Protein 8PM4 (pdb70)

Sequence (604 aa):
MTRVTVQTAGVHYKWQMPDQLTQQLRLAHDLREDLVTLEYEYEDAVKAVWSSYPAVAALEAQVAELDERASELASTVKEEKSRQRTKRPSHPAVAQLAETRAQLKAAKASRREAIASVRDEATERLRTISDERYAAQKQLYRDYCTDGLLYWATFNAVLDHHKTAVKRIAAHRKQGRAAQLRHHRWDGTGTISVQLQRQATDPARTPAIIADADTGKWRSSLIVPWVNPDVWDTMDRASRRKAGRVVIRMRCGSSRNPDGTKTSEWIDVPVQQHRMLPADADITAAQLTVRREGADLRATIGITAKIPDQGEVDEGPTIAVHLGWRSSDHGTVVATWRSTEPLDIPETLRGVITTQSAERTVGSIVVPHRIEQRVHHHATVASHRDLAVDSIRDTLVAWLTEHGPQPHPYDGDPITAASVQRWKAPRRFAWLALQWRDTPPPEGADIAETLEAWRRADKKLWLESEHGRGRALRHRTDLHRQVAAYFAGVAGRIVVDDSDIAQIAGTAKHSELLTDVDRQIARRRAIAAPGMLRAAIVAAATRDEVPTTTVSHTGLSRVHAACGHENPADDRYLMQPVLCDGCGRTYDTDLSATILMLQRASAA

B-factor: mean 66.78, std 27.92, range [9.09, 160.45]

Solvent-accessible surface area: 32929 Å² total; per-residue (Å²): 91,86,68,83,37,82,22,55,5,31,13,85,146,131,43,154,54,43,102,13,0,61,88,1,4,106,41,7,34,44,0,49,26,54,0,0,56,31,7,61,104,47,37,98,33,25,104,62,10,29,59,57,56,110,55,2,41,61,34,40,63,105,15,57,51,16,52,53,111,5,72,111,33,18,67,47,10,138,88,24,87,92,171,57,222,64,52,116,6,101,73,102,8,53,70,41,23,61,66,13,118,64,114,13,154,59,12,84,45,52,62,134,115,12,21,70,74,30,146,86,76,0,52,54,112,28,142,83,32,37,81,61,58,135,58,32,10,120,87,17,80,106,75,26,10,64,67,12,33,5,11,77,3,1,3,61,20,19,25,85,119,8,92,60,36,28,144,146,30,56,45,58,95,174,120,67,124,101,23,104,16,154,97,119,161,74,50,16,39,29,30,1,8,0,78,0,71,93,104,88,144,27,72,32,23,30,3,54,57,3,28,50,53,116,112,2,110,17,117,72,15,1,26,11,37,51,45,62,29,78,89,0,86,120,60,95,168,48,48,52,124,141,43,0,143,31,87,0,86,0,44,1,0,10,31,112,48,146,97,48,79,83,56,47,62,85,7,69,0,40,2,58,13,106,146,15,12,49,50,56,0,6,3,41,22,0,56,0,55,3,112,79,42,3,34,47,76,87,5,33,0,10,6,26,0,66,14,58,84,104,41,84,64,105,96,44,20,33,0,0,1,28,16,22,53,56,71,52,97,149,3,6,22,0,1,10,0,34,4,89,38,85,8,78,20,47,154,114,7,141,57,15,1,47,49,94,61,100,58,108,37,10,0,18,3,13,6,22,85,120,0,30,102,78,16,68,114,39,46,73,16,32,60,102,36,93,124,35,7,40,65,6,36,88,55,0,30,57,24,1,97,131,68,26,108,14,101,20,66,181,65,82,79,87,9,30,29,78,48,0,95,65,30,158,43,34,98,86,0,22,133,4,0,69,40,5,133,82,90,62,17,103,144,2,73,108,6,6,120,58,0,33,57,19,33,165,53,8,84,126,42,62,47,88,7,33,60,35,76,9,165,0,51,134,54,17,30,64,16,3,158,73,0,1,52,25,0,3,60,48,3,11,105,0,0,4,3,83,14,73,24,77,121,63,48,44,77,20,133,108,40,82,76,130,69,88,58,13,139,106,42,34,112,53,17,72,8,0,16,1,24,75,0,36,60,14,0,48,60,3,0,79,115,56,40,9,43,55,24,99,7,60,84,87,9,3,48,94,20,15,29,91,29,57,75,106,2,69,85,141,18,68,53,111,64,77,78,1,95,0,78,50,92,47,47,84,18,48,10,46,52,5,0,0,62,25,0,25,96,63,12,101,95,113

Foldseek 3Di:
DPDKDKFKWWFDQPDDDDPLQLVLFVLLQVLLVVLQVLVVVLVVQVVVLLCVDPVLVVLVVVLVVLVVVLVVLVVVQVVQCVVPVALGNPDVSVVVNVVSVVVSVVSVVVSVVVSVVCVVVCVVVNVVSVVVSVVVLVVSCCCCAVQNFHPVFSSVVSVVVVVVQVVVQVVCVVVPDDGGDDHDDDDSWGKGKFFDDADPPGDFQFLVLQCPCPDRPQNLAKHQHADAQVVQVPDDQVVLQVVQQAWMKGFSTWDADPVGDTDTDIDTTGTGGRGGDHRPKGFGMKMWTWDDFQNGIIIMMITMIHDDAPDADADFWEKEWEADQFADDFATFGTKMFIPQADDDDPVCPSQWDADDPSNRITTGGDGPVLVVLLVVLVVLVVVLQVLLVVLLVVVLVVCVVVPWDQDPPDPDGDGSVVSVVDDDCVVLLVVLVVCLVPATVVRPVNNVVSVVSNVVNSVSRNSSRVSNVVSQVVLLVSLLVVLLSCLVRHLEYFYAPDDVVVVLVCLSVVSDNVVVSVVSNVSCVSNVSVSSVVSNVVNNVNNNRHYYYFYPPQLQQAQQVQRDRHDPPQPSSDAQGQDPRPRDSHRSNVRSNVVRVVRRVVD

Secondary structure (DSSP, 8-state):
--EEEEEEEEEPTT----HHHHHHHHHHHHHHHHHHHHHHHHHHHHHHHHHHSHHHHHHHHHHHHHHHHHHHHHHHHHHHHHHTTTSS--SHHHHHHHHHHHHHHHHHHHHHHHHHHHTGGGHHHHHHHHHHHHHHHHHHHIIIIISS---HHHHHHHHHHHHHHHHHHHHHHHTT-----------S-EEEEEE----TT-----HHHHH-TTT-TTTTTEE-----HHHHHHS-HHHHHHHTEEEEEEEEEEEE-TTS-EEEEEEEEEEE------TT-EEEEEEEEEEEETTEEEEEEEEEEEE--------S-EEEEEEEEE--SSS-EEEEEEESS-----GGGTTTEEESSTT-SEEEEE--HHHHHHHHHHHHHHHHHHHHHHHHHHHHHHHHHHH-----SS-SS---HHHHHT--SHHHHHHHHHHHHHS--TT-HHHHHHHHHHHHHHHHHHHHHHHHHHHHHHHHHHHHHHHHHHHHHH-SEEEEE---HHHHHHGGGGSSS-HHHHHHHHHHHHHH-HHHHHHHHHHHHHHTT--EEEE--TTTTTB-TTT--B--S-S--SSSSEEPTTT--EE-HHHHHHHHHHHHHHH-

Radius of gyration: 29.3 Å; Cα contacts (8 Å, |Δi|>4): 896; chains: 1; bounding box: 82×74×65 Å

Organism: Gordonia otitidis (strain DSM 44809 / CCUG 52243 / JCM 12355 / NBRC 100426 / IFM 10032) (NCBI:txid1108044)

Nearest PDB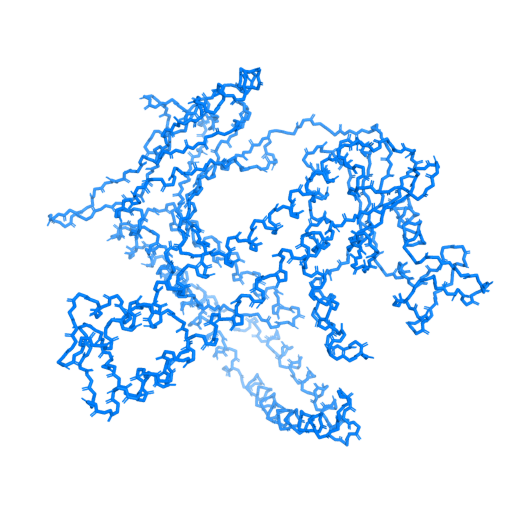 structures (foldseek):
  8pm4-assembly1_A  TM=1.002E+00  e=0.000E+00  Gordonia otitidis NBRC 100426
  8hhl-assembly1_A  TM=9.752E-01  e=6.807E-68  Mycolicibacterium mucogenicum
  8hio-assembly1_A  TM=9.585E-01  e=1.733E-62  Mycolicibacterium mucogenicum
  8hhm-assembly1_A  TM=9.580E-01  e=1.862E-58  Mycolicibacterium mucogenicum
  6pyu-assembly1_B  TM=3.941E-01  e=3.504E-01  Homo sapiens

Structure (mmCIF, N/CA/C/O backbone):
data_8PM4
#
_entry.id   8PM4
#
_cell.length_a   1.00
_cell.length_b   1.00
_cell.length_c   1.00
_cell.angle_alpha   90.00
_cell.angle_beta   90.00
_cell.angle_gamma   90.00
#
_symmetry.space_group_name_H-M   'P 1'
#
loop_
_entity.id
_entity.type
_entity.pdbx_description
1 polymer Transposase
2 polymer 'crRNA, chain B'
3 polymer 'DNA oligoduplex, target strand, chain C'
4 polymer 'DNA oligoduplex, non-target strand, chain D'
#
loop_
_atom_site.group_PDB
_atom_site.id
_atom_site.type_symbol
_atom_site.label_atom_id
_atom_site.label_alt_id
_atom_site.label_comp_id
_atom_site.label_asym_id
_atom_site.label_entity_id
_atom_site.label_seq_id
_atom_site.pdbx_PDB_ins_code
_atom_site.Cartn_x
_atom_site.Cartn_y
_atom_site.Cartn_z
_atom_site.occupancy
_atom_site.B_iso_or_equiv
_atom_site.auth_seq_id
_atom_site.auth_comp_id
_atom_site.auth_asym_id
_atom_site.auth_atom_id
_atom_site.pdbx_PDB_model_num
ATOM 1 N N . MET A 1 8 ? 132.52500 112.42300 98.40400 1.000 73.06000 1 MET A N 1
ATOM 2 C CA . MET A 1 8 ? 131.61900 111.54900 97.68000 1.000 71.16000 1 MET A CA 1
ATOM 3 C C . MET A 1 8 ? 131.58300 110.17700 98.32100 1.000 73.58000 1 MET A C 1
ATOM 4 O O . MET A 1 8 ? 130.65000 109.40900 98.11400 1.000 77.68000 1 MET A O 1
ATOM 9 N N . THR A 1 9 ? 132.61800 109.86000 99.09300 1.000 73.00000 2 THR A N 1
ATOM 10 C CA . THR A 1 9 ? 132.55500 108.66200 99.91500 1.000 74.60000 2 THR A CA 1
ATOM 11 C C . THR A 1 9 ? 131.78600 108.92200 101.20200 1.000 70.43000 2 THR A C 1
ATOM 12 O O . THR A 1 9 ? 130.98000 108.08900 101.62800 1.000 69.91000 2 THR A O 1
ATOM 14 N N . ARG A 1 10 ? 131.99900 110.08100 101.81300 1.000 62.64000 3 ARG A N 1
ATOM 15 C CA . ARG A 1 10 ? 131.52100 110.33900 103.16300 1.000 57.23000 3 ARG A CA 1
ATOM 16 C C . ARG A 1 10 ? 130.05900 110.74900 103.11500 1.000 55.26000 3 ARG A C 1
ATOM 17 O O . ARG A 1 10 ? 129.72300 111.81400 102.60000 1.000 58.43000 3 ARG A O 1
ATOM 25 N N . VAL A 1 11 ? 129.19300 109.92600 103.67300 1.000 48.75000 4 VAL A N 1
ATOM 26 C CA . VAL A 1 11 ? 127.76500 110.19800 103.71200 1.000 40.59000 4 VAL A CA 1
ATOM 27 C C . VAL A 1 11 ? 127.43800 110.89700 105.01800 1.000 39.53000 4 VAL A C 1
ATOM 28 O O . VAL A 1 11 ? 128.02400 110.59300 106.06100 1.000 47.32000 4 VAL A O 1
ATOM 32 N N . THR A 1 12 ? 126.52400 111.85800 104.95800 1.000 35.10000 5 THR A N 1
ATOM 33 C CA . THR A 1 12 ? 125.99200 112.51100 106.14000 1.000 32.66000 5 THR A CA 1
ATOM 34 C C . THR A 1 12 ? 124.48900 112.60400 105.99800 1.000 34.74000 5 THR A C 1
ATOM 35 O O . THR A 1 12 ? 123.92500 112.27700 104.95500 1.000 43.05000 5 THR A O 1
ATOM 39 N N . VAL A 1 13 ? 123.83900 113.05400 107.06400 1.000 33.54000 6 VAL A N 1
ATOM 40 C CA . VAL A 1 13 ? 122.39500 113.22800 107.10100 1.000 26.80000 6 VAL A CA 1
ATOM 41 C C . VAL A 1 13 ? 122.10300 114.53500 107.81200 1.000 29.80000 6 VAL A C 1
ATOM 42 O O . VAL A 1 13 ? 122.37700 114.66400 109.00800 1.000 36.54000 6 VAL A O 1
ATOM 46 N N . GLN A 1 14 ? 121.55600 115.50000 107.08700 1.000 27.82000 7 GLN A N 1
ATOM 47 C CA . GLN A 1 14 ? 121.16600 116.77300 107.66900 1.000 25.73000 7 GLN A CA 1
ATOM 48 C C . GLN A 1 14 ? 119.71400 116.69500 108.11400 1.000 27.61000 7 GLN A C 1
ATOM 49 O O . GLN A 1 14 ? 118.81800 116.54800 107.28700 1.000 33.52000 7 GLN A O 1
ATOM 55 N N . THR A 1 15 ? 119.48200 116.81500 109.41000 1.000 27.73000 8 THR A N 1
ATOM 56 C CA . THR A 1 15 ? 118.17100 116.60500 109.99700 1.000 26.53000 8 THR A CA 1
ATOM 57 C C . THR A 1 15 ? 117.50300 117.94100 110.28600 1.000 29.55000 8 THR A C 1
ATOM 58 O O . THR A 1 15 ? 118.12100 118.84600 110.85200 1.000 36.77000 8 THR A O 1
ATOM 62 N N . ALA A 1 16 ? 116.24000 118.06300 109.88800 1.000 27.62000 9 ALA A N 1
ATOM 63 C CA . ALA A 1 16 ? 115.41100 119.21100 110.20400 1.000 27.03000 9 ALA A CA 1
ATOM 64 C C . ALA A 1 16 ? 114.22700 118.73500 111.02600 1.000 30.04000 9 ALA A C 1
ATOM 65 O O . ALA A 1 16 ? 113.68900 117.65700 110.78200 1.000 37.17000 9 ALA A O 1
ATOM 67 N N . GLY A 1 17 ? 113.81700 119.53500 112.00900 1.000 30.63000 10 GLY A N 1
ATOM 68 C CA . GLY A 1 17 ? 112.82800 119.10700 112.97200 1.000 30.67000 10 GLY A CA 1
ATOM 69 C C . GLY A 1 17 ? 111.45000 119.65700 112.66600 1.000 32.01000 10 GLY A C 1
ATOM 70 O O . GLY A 1 17 ? 111.24600 120.86700 112.68500 1.000 41.03000 10 GLY A O 1
ATOM 71 N N . VAL A 1 18 ? 110.50700 118.75900 112.37600 1.000 33.46000 11 VAL A N 1
ATOM 72 C CA . VAL A 1 18 ? 109.18500 119.19100 111.94800 1.000 33.38000 11 VAL A CA 1
ATOM 73 C C . VAL A 1 18 ? 108.49200 119.93200 113.08200 1.000 35.09000 11 VAL A C 1
ATOM 74 O O . VAL A 1 18 ? 108.65400 119.60000 114.26000 1.000 43.81000 11 VAL A O 1
ATOM 78 N N . HIS A 1 19 ? 107.73600 120.96500 112.72400 1.000 33.54000 12 HIS A N 1
ATOM 79 C CA . HIS A 1 19 ? 107.00300 121.75300 113.70300 1.000 36.70000 12 HIS A CA 1
ATOM 80 C C . HIS A 1 19 ? 106.07500 120.85700 114.51000 1.000 43.88000 12 HIS A C 1
ATOM 81 O O . HIS A 1 19 ? 105.40900 119.97800 113.96300 1.000 47.14000 12 HIS A O 1
ATOM 88 N N . TYR A 1 20 ? 106.04300 121.06800 115.82600 1.000 45.75000 13 TYR A N 1
ATOM 89 C CA . TYR A 1 20 ? 105.22000 120.21300 116.67300 1.000 42.87000 13 TYR A CA 1
ATOM 90 C C . TYR A 1 20 ? 103.73700 120.49900 116.49500 1.000 42.77000 13 TYR A C 1
ATOM 91 O O . TYR A 1 20 ? 102.91900 119.58400 116.61700 1.000 48.84000 13 TYR A O 1
ATOM 100 N N . LYS A 1 21 ? 103.36800 121.74500 116.19800 1.000 42.32000 14 LYS A N 1
ATOM 101 C CA . LYS A 1 21 ? 101.97400 122.09500 115.95800 1.000 40.37000 14 LYS A CA 1
ATOM 102 C C . LYS A 1 21 ? 101.44500 121.53900 114.64900 1.000 44.25000 14 LYS A C 1
ATOM 103 O O . LYS A 1 21 ? 100.24000 121.61800 114.40500 1.000 48.03000 14 LYS A O 1
ATOM 109 N N . TRP A 1 22 ? 102.30500 121.00000 113.80300 1.000 45.02000 15 TRP A N 1
ATOM 110 C CA . TRP A 1 22 ? 101.86500 120.49400 112.51600 1.000 49.57000 15 TRP A CA 1
ATOM 111 C C . TRP A 1 22 ? 100.95200 119.30400 112.71800 1.000 49.59000 15 TRP A C 1
ATOM 112 O O . TRP A 1 22 ? 101.33700 118.31700 113.34700 1.000 49.91000 15 TRP A O 1
ATOM 123 N N . GLN A 1 23 ? 99.73700 119.40100 112.19800 1.000 48.49000 16 GLN A N 1
ATOM 124 C CA . GLN A 1 23 ? 98.81100 118.28100 112.23000 1.000 55.11000 16 GLN A CA 1
ATOM 125 C C . GLN A 1 23 ? 99.15300 117.34600 111.08600 1.000 51.74000 16 GLN A C 1
ATOM 126 O O . GLN A 1 23 ? 98.99000 117.70800 109.91800 1.000 53.71000 16 GLN A O 1
ATOM 132 N N . MET A 1 24 ? 99.63600 116.16200 111.41300 1.000 44.74000 17 MET A N 1
ATOM 133 C CA . MET A 1 24 ? 100.07100 115.24200 110.38400 1.000 44.18000 17 MET A CA 1
ATOM 134 C C . MET A 1 24 ? 98.90200 114.90700 109.47400 1.000 46.98000 17 MET A C 1
ATOM 135 O O . MET A 1 24 ? 97.88200 114.40000 109.95400 1.000 52.85000 17 MET A O 1
ATOM 140 N N . PRO A 1 25 ? 99.00100 115.16000 108.17700 1.000 46.43000 18 PRO A N 1
ATOM 141 C CA . PRO A 1 25 ? 97.85900 114.93500 107.29900 1.000 48.99000 18 PRO A CA 1
ATOM 142 C C . PRO A 1 25 ? 97.56200 113.45400 107.18200 1.000 52.81000 18 PRO A C 1
ATOM 143 O O . PRO A 1 25 ? 98.38300 112.59800 107.51100 1.000 52.11000 18 PRO A O 1
ATOM 147 N N . ASP A 1 26 ? 96.34900 113.15700 106.72500 1.000 50.69000 19 ASP A N 1
ATOM 148 C CA . ASP A 1 26 ? 95.96100 111.76500 106.58100 1.000 50.03000 19 ASP A CA 1
ATOM 149 C C . ASP A 1 26 ? 96.86500 111.04000 105.59900 1.000 52.90000 19 ASP A C 1
ATOM 150 O O . ASP A 1 26 ? 97.08800 109.83500 105.74200 1.000 54.21000 19 ASP A O 1
ATOM 155 N N . GLN A 1 27 ? 97.40000 111.75000 104.60700 1.000 50.21000 20 GLN A N 1
ATOM 156 C CA . GLN A 1 27 ? 98.26300 111.11000 103.62100 1.000 46.31000 20 GLN A CA 1
ATOM 157 C C . GLN A 1 27 ? 99.53100 110.56700 104.26200 1.000 45.41000 20 GLN A C 1
ATOM 158 O O . GLN A 1 27 ? 99.95300 109.44300 103.96600 1.000 47.85000 20 GLN A O 1
ATOM 164 N N . LEU A 1 28 ? 100.15300 111.34700 105.14500 1.000 45.72000 21 LEU A N 1
ATOM 165 C CA . LEU A 1 28 ? 101.38500 110.90100 105.78700 1.000 43.60000 21 LEU A CA 1
ATOM 166 C C . LEU A 1 28 ? 101.14500 109.68000 106.66300 1.000 46.72000 21 LEU A C 1
ATOM 167 O O . LEU A 1 28 ? 101.92200 108.71900 106.62800 1.000 47.99000 21 LEU A O 1
ATOM 172 N N . THR A 1 29 ? 100.07200 109.69700 107.45300 1.000 46.70000 22 THR A N 1
ATOM 173 C CA . THR A 1 29 ? 99.77800 108.56300 108.31800 1.000 44.19000 22 THR A CA 1
ATOM 174 C C . THR A 1 29 ? 99.40900 107.32800 107.51100 1.000 40.91000 22 THR A C 1
ATOM 175 O O . THR A 1 29 ? 99.78500 106.21200 107.87600 1.000 43.27000 22 THR A O 1
ATOM 179 N N . GLN A 1 30 ? 98.68400 107.50300 106.40600 1.000 41.80000 23 GLN A N 1
ATOM 180 C CA . GLN A 1 30 ? 98.35800 106.36100 105.55700 1.000 40.93000 23 GLN A CA 1
ATOM 181 C C . GLN A 1 30 ? 99.60400 105.77600 104.91500 1.000 40.79000 23 GLN A C 1
ATOM 182 O O . GLN A 1 30 ? 99.72000 104.55600 104.77100 1.000 45.50000 23 GLN A O 1
ATOM 188 N N . GLN A 1 31 ? 100.54600 106.62500 104.51400 1.000 35.66000 24 GLN A N 1
ATOM 189 C CA . GLN A 1 31 ? 101.79500 106.10900 103.97200 1.000 34.34000 24 GLN A CA 1
ATOM 190 C C . GLN A 1 31 ? 102.59600 105.36500 105.03100 1.000 34.12000 24 GLN A C 1
ATOM 191 O O . GLN A 1 31 ? 103.17500 104.31100 104.74800 1.000 40.29000 24 GLN A O 1
ATOM 197 N N . LEU A 1 32 ? 102.65200 105.89700 106.25100 1.000 35.25000 25 LEU A N 1
ATOM 198 C CA . LEU A 1 32 ? 103.37300 105.21100 107.31900 1.000 30.61000 25 LEU A CA 1
ATOM 199 C C . LEU A 1 32 ? 102.74800 103.85500 107.61100 1.000 35.26000 25 LEU A C 1
ATOM 200 O O . LEU A 1 32 ? 103.45400 102.85500 107.79000 1.000 43.72000 25 LEU A O 1
ATOM 205 N N . ARG A 1 33 ? 101.41900 103.80000 107.65700 1.000 36.86000 26 ARG A N 1
ATOM 206 C CA . ARG A 1 33 ? 100.73900 102.53100 107.86900 1.000 35.77000 26 ARG A CA 1
ATOM 207 C C . ARG A 1 33 ? 100.97500 101.56500 106.72200 1.000 34.20000 26 ARG A C 1
ATOM 208 O O . ARG A 1 33 ? 101.12200 100.36600 106.95400 1.000 36.27000 26 ARG A O 1
ATOM 216 N N . LEU A 1 34 ? 101.00100 102.05300 105.48500 1.000 34.71000 27 LEU A N 1
ATOM 217 C CA . LEU A 1 34 ? 101.28800 101.17100 104.36300 1.000 33.82000 27 LEU A CA 1
ATOM 218 C C . LEU A 1 34 ? 102.69300 100.59500 104.45800 1.000 34.52000 27 LEU A C 1
ATOM 219 O O . LEU A 1 34 ? 102.90700 99.41700 104.16300 1.000 37.16000 27 LEU A O 1
ATOM 224 N N . ALA A 1 35 ? 103.66800 101.41200 104.85600 1.000 34.67000 28 ALA A N 1
ATOM 225 C CA . ALA A 1 35 ? 105.02700 100.90600 105.02700 1.000 32.09000 28 ALA A CA 1
ATOM 226 C C . ALA A 1 35 ? 105.09400 99.86800 106.14000 1.000 38.17000 28 ALA A C 1
ATOM 227 O O . ALA A 1 35 ? 105.78800 98.85100 106.01500 1.000 44.06000 28 ALA A O 1
ATOM 229 N N . HIS A 1 36 ? 104.37500 100.10600 107.23700 1.000 34.94000 29 HIS A N 1
ATOM 230 C CA . HIS A 1 36 ? 104.32200 99.13700 108.32700 1.000 35.08000 29 HIS A CA 1
ATOM 231 C C . HIS A 1 36 ? 103.73000 97.81200 107.86500 1.000 37.75000 29 HIS A C 1
ATOM 232 O O . HIS A 1 36 ? 104.29300 96.73700 108.11500 1.000 44.54000 29 HIS A O 1
ATOM 239 N N . ASP A 1 37 ? 102.59100 97.87200 107.18300 1.000 33.73000 30 ASP A N 1
ATOM 240 C CA . ASP A 1 37 ? 101.95700 96.65500 106.70000 1.000 35.19000 30 ASP A CA 1
ATOM 241 C C . ASP A 1 37 ? 102.83600 95.94400 105.68600 1.000 37.26000 30 ASP A C 1
ATOM 242 O O . ASP A 1 37 ? 102.86500 94.71200 105.64100 1.000 44.77000 30 ASP A O 1
ATOM 247 N N . LEU A 1 38 ? 103.55100 96.69700 104.85400 1.000 33.46000 31 LEU A N 1
ATOM 248 C CA . LEU A 1 38 ? 104.46500 96.06800 103.91200 1.000 33.43000 31 LEU A CA 1
ATOM 249 C C . LEU A 1 38 ? 105.56900 95.32300 104.63400 1.000 36.47000 31 LEU A C 1
ATOM 250 O O . LEU A 1 38 ? 105.91900 94.20100 104.25600 1.000 41.71000 31 LEU A O 1
ATOM 255 N N . ARG A 1 39 ? 106.14000 95.93100 105.67300 1.000 38.24000 32 ARG A N 1
ATOM 256 C CA . ARG A 1 39 ? 107.20100 95.24900 106.40100 1.000 35.45000 32 ARG A CA 1
ATOM 257 C C . ARG A 1 39 ? 106.68500 93.96500 107.02300 1.000 36.75000 32 ARG A C 1
ATOM 258 O O . ARG A 1 39 ? 107.36200 92.93500 106.98500 1.000 40.31000 32 ARG A O 1
ATOM 266 N N . GLU A 1 40 ? 105.47600 94.00200 107.58600 1.000 37.58000 33 GLU A N 1
ATOM 267 C CA . GLU A 1 40 ? 104.91500 92.78900 108.17500 1.000 38.72000 33 GLU A CA 1
ATOM 268 C C . GLU A 1 40 ? 104.63500 91.72700 107.12000 1.000 40.25000 33 GLU A C 1
ATOM 269 O O . GLU A 1 40 ? 104.81000 90.53100 107.37600 1.000 46.94000 33 GLU A O 1
ATOM 275 N N . ASP A 1 41 ? 104.19300 92.13400 105.93300 1.000 38.20000 34 ASP A N 1
ATOM 276 C CA . ASP A 1 41 ? 103.97100 91.15800 104.87500 1.000 36.89000 34 ASP A CA 1
ATOM 277 C C . ASP A 1 41 ? 105.28300 90.53200 104.42900 1.000 41.85000 34 ASP A C 1
ATOM 278 O O . ASP A 1 41 ? 105.34200 89.33300 104.13700 1.000 50.07000 34 ASP A O 1
ATOM 283 N N . LEU A 1 42 ? 106.35400 91.32500 104.38700 1.000 38.34000 35 LEU A N 1
ATOM 284 C CA . LEU A 1 42 ? 107.67000 90.78100 104.05500 1.000 35.66000 35 LEU A CA 1
ATOM 285 C C . LEU A 1 42 ? 108.15800 89.82800 105.13300 1.000 35.93000 35 LEU A C 1
ATOM 286 O O . LEU A 1 42 ? 108.81000 88.82300 104.83700 1.000 40.45000 35 LEU A O 1
ATOM 291 N N . VAL A 1 43 ? 107.86700 90.13900 106.39200 1.000 36.56000 36 VAL A N 1
ATOM 292 C CA . VAL A 1 43 ? 108.24500 89.25300 107.48600 1.000 35.73000 36 VAL A CA 1
ATOM 293 C C . VAL A 1 43 ? 107.52700 87.92200 107.36800 1.000 39.53000 36 VAL A C 1
ATOM 294 O O . VAL A 1 43 ? 108.12400 86.85800 107.55800 1.000 49.36000 36 VAL A O 1
ATOM 298 N N . THR A 1 44 ? 106.23200 87.95600 107.06600 1.000 41.20000 37 THR A N 1
ATOM 299 C CA . THR A 1 44 ? 105.50100 86.71100 106.86600 1.000 43.23000 37 THR A CA 1
ATOM 300 C C . THR A 1 44 ? 106.04900 85.93700 105.67400 1.000 47.34000 37 THR A C 1
ATOM 301 O O . THR A 1 44 ? 106.11500 84.70400 105.70200 1.000 54.11000 37 THR A O 1
ATOM 305 N N . LEU A 1 45 ? 106.45400 86.64200 104.61900 1.000 46.98000 38 LEU A N 1
ATOM 306 C CA . LEU A 1 45 ? 107.10000 85.97300 103.49300 1.000 48.24000 38 LEU A CA 1
ATOM 307 C C . LEU A 1 45 ? 108.39400 85.29300 103.91400 1.000 53.86000 38 LEU A C 1
ATOM 308 O O . LEU A 1 45 ? 108.71000 84.19600 103.44400 1.000 59.13000 38 LEU A O 1
ATOM 313 N N . GLU A 1 46 ? 109.17400 85.93900 104.78200 1.000 54.34000 39 GLU A N 1
ATOM 314 C CA . GLU A 1 46 ? 110.40800 85.31600 105.25100 1.000 48.69000 39 GLU A CA 1
ATOM 315 C C . GLU A 1 46 ? 110.12300 84.09400 106.10500 1.000 53.83000 39 GLU A C 1
ATOM 316 O O . GLU A 1 46 ? 110.84700 83.09900 106.02900 1.000 60.26000 39 GLU A O 1
ATOM 322 N N . TYR A 1 47 ? 109.09400 84.15800 106.94700 1.000 52.32000 40 TYR A N 1
ATOM 323 C CA . TYR A 1 47 ? 108.71800 82.98300 107.72600 1.000 51.34000 40 TYR A CA 1
ATOM 324 C C . TYR A 1 47 ? 108.33800 81.83200 106.81100 1.000 56.63000 40 TYR A C 1
ATOM 325 O O . TYR A 1 47 ? 108.76900 80.69000 107.00900 1.000 62.60000 40 TYR A O 1
ATOM 334 N N . GLU A 1 48 ? 107.53500 82.12000 105.79100 1.000 57.78000 41 GLU A N 1
ATOM 335 C CA . GLU A 1 48 ? 107.09900 81.09500 104.85700 1.000 59.01000 41 GLU A CA 1
ATOM 336 C C . GLU A 1 48 ? 108.20300 80.64700 103.91500 1.000 59.57000 41 GLU A C 1
ATOM 337 O O . GLU A 1 48 ? 108.03700 79.63200 103.23500 1.000 63.71000 41 GLU A O 1
ATOM 343 N N . TYR A 1 49 ? 109.30300 81.38700 103.83600 1.000 59.83000 42 TYR A N 1
ATOM 344 C CA . TYR A 1 49 ? 110.49400 80.93900 103.12300 1.000 62.83000 42 TYR A CA 1
ATOM 345 C C . TYR A 1 49 ? 111.38200 80.06100 103.99300 1.000 67.92000 42 TYR A C 1
ATOM 346 O O . TYR A 1 49 ? 111.92900 79.06000 103.51800 1.000 70.80000 42 TYR A O 1
ATOM 355 N N . GLU A 1 50 ? 111.54100 80.42900 105.26200 1.000 67.39000 43 GLU A N 1
ATOM 356 C CA . GLU A 1 50 ? 112.29000 79.59200 106.18700 1.000 64.06000 43 GLU A CA 1
ATOM 357 C C . GLU A 1 50 ? 111.62200 78.24000 106.35200 1.000 69.83000 43 GLU A C 1
ATOM 358 O O . GLU A 1 50 ? 112.30000 77.21300 106.42300 1.000 79.38000 43 GLU A O 1
ATOM 364 N N . ASP A 1 51 ? 110.29200 78.21500 106.42100 1.000 70.44000 44 ASP A N 1
ATOM 365 C CA . ASP A 1 51 ? 109.61000 76.93000 106.52500 1.000 72.24000 44 ASP A CA 1
ATOM 366 C C . ASP A 1 51 ? 109.88400 76.06100 105.30500 1.000 71.69000 44 ASP A C 1
ATOM 367 O O . ASP A 1 51 ? 110.16200 74.86500 105.43700 1.000 79.65000 44 ASP A O 1
ATOM 372 N N . ALA A 1 52 ? 109.83700 76.64800 104.11100 1.000 67.92000 45 ALA A N 1
ATOM 373 C CA . ALA A 1 52 ? 110.09100 75.87700 102.89900 1.000 68.55000 45 ALA A CA 1
ATOM 374 C C . ALA A 1 52 ? 111.52600 75.37400 102.84700 1.000 74.30000 45 ALA A C 1
ATOM 375 O O . ALA A 1 52 ? 111.77900 74.24300 102.41700 1.000 75.81000 45 ALA A O 1
ATOM 377 N N . VAL A 1 53 ? 112.48500 76.20300 103.26200 1.000 77.18000 46 VAL A N 1
ATOM 378 C CA . VAL A 1 53 ? 113.88300 75.78200 103.20700 1.000 76.94000 46 VAL A CA 1
ATOM 379 C C . VAL A 1 53 ? 114.16300 74.70900 104.25600 1.000 78.72000 46 VAL A C 1
ATOM 380 O O . VAL A 1 53 ? 114.91200 73.75700 104.00600 1.000 85.07000 46 VAL A O 1
ATOM 384 N N . LYS A 1 54 ? 113.54500 74.82000 105.43300 1.000 77.25000 47 LYS A N 1
ATOM 385 C CA . LYS A 1 54 ? 113.66800 73.76000 106.42300 1.000 76.93000 47 LYS A CA 1
ATOM 386 C C . LYS A 1 54 ? 113.07000 72.46500 105.90300 1.000 80.01000 47 LYS A C 1
ATOM 387 O O . LYS A 1 54 ? 113.61300 71.38400 106.14300 1.000 82.98000 47 LYS A O 1
ATOM 393 N N . ALA A 1 55 ? 111.94900 72.55300 105.18600 1.000 82.00000 48 ALA A N 1
ATOM 394 C CA . ALA A 1 55 ? 111.34500 71.35200 104.61900 1.000 78.65000 48 ALA A CA 1
ATOM 395 C C . ALA A 1 55 ? 112.23800 70.72400 103.55600 1.000 83.68000 48 ALA A C 1
ATOM 396 O O . ALA A 1 55 ? 112.38900 69.49900 103.51100 1.000 93.62000 48 ALA A O 1
ATOM 398 N N . VAL A 1 56 ? 112.83100 71.54000 102.68400 1.000 80.76000 49 VAL A N 1
ATOM 399 C CA . VAL A 1 56 ? 113.68400 70.96300 101.64800 1.000 86.26000 49 VAL A CA 1
ATOM 400 C C . VAL A 1 56 ? 114.93700 70.35500 102.26300 1.000 89.51000 49 VAL A C 1
ATOM 401 O O . VAL A 1 56 ? 115.47600 69.37500 101.73700 1.000 92.12000 49 VAL A O 1
ATOM 405 N N . TRP A 1 57 ? 115.42500 70.90700 103.37800 1.000 89.38000 50 TRP A N 1
ATOM 406 C CA . TRP A 1 57 ? 116.51800 70.24100 104.08400 1.000 86.19000 50 TRP A CA 1
ATOM 407 C C . TRP A 1 57 ? 116.05700 68.92900 104.69800 1.000 86.65000 50 TRP A C 1
ATOM 408 O O . TRP A 1 57 ? 116.72300 67.90000 104.55300 1.000 93.47000 50 TRP A O 1
ATOM 419 N N . SER A 1 58 ? 114.90800 68.94000 105.36900 1.000 84.78000 51 SER A N 1
ATOM 420 C CA . SER A 1 58 ? 114.39400 67.74300 106.01400 1.000 88.55000 51 SER A CA 1
ATOM 421 C C . SER A 1 58 ? 113.98700 66.66700 105.02300 1.000 91.45000 51 SER A C 1
ATOM 422 O O . SER A 1 58 ? 113.75900 65.52700 105.43700 1.000 95.21000 51 SER A O 1
ATOM 425 N N . SER A 1 59 ? 113.88100 67.00000 103.73600 1.000 94.62000 52 SER A N 1
ATOM 426 C CA . SER A 1 59 ? 113.49700 66.00000 102.74600 1.000 99.71000 52 SER A CA 1
ATOM 427 C C . SER A 1 59 ? 114.52800 64.88300 102.65700 1.000 101.83000 52 SER A C 1
ATOM 428 O O . SER A 1 59 ? 114.17100 63.71400 102.48000 1.000 102.01000 52 SER A O 1
ATOM 431 N N . TYR A 1 60 ? 115.80300 65.22100 102.75800 1.000 101.42000 53 TYR A N 1
ATOM 432 C CA . TYR A 1 60 ? 116.84500 64.20800 102.65600 1.000 104.39000 53 TYR A CA 1
ATOM 433 C C . TYR A 1 60 ? 116.90000 63.37800 103.93400 1.000 106.78000 53 TYR A C 1
ATOM 434 O O . TYR A 1 60 ? 116.94700 63.94400 105.03100 1.000 106.28000 53 TYR A O 1
ATOM 443 N N . PRO A 1 61 ? 116.89700 62.04500 103.83500 1.000 109.95000 54 PRO A N 1
ATOM 444 C CA . PRO A 1 61 ? 116.69900 61.21800 105.04000 1.000 109.11000 54 PRO A CA 1
ATOM 445 C C . PRO A 1 61 ? 117.77600 61.38100 106.09800 1.000 109.95000 54 PRO A C 1
ATOM 446 O O . PRO A 1 61 ? 117.47500 61.29700 107.29700 1.000 109.64000 54 PRO A O 1
ATOM 450 N N . ALA A 1 62 ? 119.02900 61.60000 105.69400 1.000 106.72000 55 ALA A N 1
ATOM 451 C CA . ALA A 1 62 ? 120.09800 61.74200 106.67700 1.000 103.87000 55 ALA A CA 1
ATOM 452 C C . ALA A 1 62 ? 119.86100 62.94900 107.57200 1.000 104.74000 55 ALA A C 1
ATOM 453 O O . ALA A 1 62 ? 120.00800 62.86700 108.80000 1.000 106.40000 55 ALA A O 1
ATOM 455 N N . VAL A 1 63 ? 119.47500 64.07500 106.97400 1.000 102.95000 56 VAL A N 1
ATOM 456 C CA . VAL A 1 63 ? 119.17700 65.26500 107.75900 1.000 103.56000 56 VAL A CA 1
ATOM 457 C C . VAL A 1 63 ? 117.98300 65.01400 108.66500 1.000 107.25000 56 VAL A C 1
ATOM 458 O O . VAL A 1 63 ? 117.91600 65.53500 109.78100 1.000 107.56000 56 VAL A O 1
ATOM 462 N N . ALA A 1 64 ? 117.01700 64.22200 108.19700 1.000 107.53000 57 ALA A N 1
ATOM 463 C CA . ALA A 1 64 ? 115.87200 63.89500 109.03800 1.000 106.28000 57 ALA A CA 1
ATOM 464 C C . ALA A 1 64 ? 116.29900 63.10900 110.27100 1.000 110.15000 57 ALA A C 1
ATOM 465 O O . ALA A 1 64 ? 115.84300 63.39100 111.38600 1.000 110.87000 57 ALA A O 1
ATOM 467 N N . ALA A 1 65 ? 117.17900 62.12200 110.09100 1.000 110.09000 58 ALA A N 1
ATOM 468 C CA . ALA A 1 65 ? 117.66700 61.35100 111.23100 1.000 108.93000 58 ALA A CA 1
ATOM 469 C C . ALA A 1 65 ? 118.41700 62.24300 112.21100 1.000 110.11000 58 ALA A C 1
ATOM 470 O O . ALA A 1 65 ? 118.21500 62.16500 113.43200 1.000 110.47000 58 ALA A O 1
ATOM 472 N N . LEU A 1 66 ? 119.28800 63.10700 111.68600 1.000 109.09000 59 LEU A N 1
ATOM 473 C CA . LEU A 1 66 ? 120.02700 64.01000 112.55800 1.000 107.17000 59 LEU A CA 1
ATOM 474 C C . LEU A 1 66 ? 119.09400 64.95600 113.29900 1.000 108.87000 59 LEU A C 1
ATOM 475 O O . LEU A 1 66 ? 119.31100 65.23800 114.48000 1.000 107.03000 59 LEU A O 1
ATOM 480 N N . GLU A 1 67 ? 118.05300 65.45000 112.62700 1.000 109.95000 60 GLU A N 1
ATOM 481 C CA . GLU A 1 67 ? 117.10000 66.34000 113.27900 1.000 109.71000 60 GLU A CA 1
ATOM 482 C C . GLU A 1 67 ? 116.32000 65.60900 114.36300 1.000 112.80000 60 GLU A C 1
ATOM 483 O O . GLU A 1 67 ? 115.99000 66.19400 115.39800 1.000 113.19000 60 GLU A O 1
ATOM 485 N N . ALA A 1 68 ? 116.01200 64.33000 114.14200 1.000 113.83000 61 ALA A N 1
ATOM 486 C CA . ALA A 1 68 ? 115.37000 63.53900 115.18800 1.000 113.10000 61 ALA A CA 1
ATOM 487 C C . ALA A 1 68 ? 116.27100 63.40700 116.41000 1.000 113.62000 61 ALA A C 1
ATOM 488 O O . ALA A 1 68 ? 115.81200 63.54000 117.55400 1.000 113.62000 61 ALA A O 1
ATOM 490 N N . GLN A 1 69 ? 117.56000 63.14000 116.18600 1.000 112.19000 62 GLN A N 1
ATOM 491 C CA . GLN A 1 69 ? 118.49900 63.07600 117.30400 1.000 109.82000 62 GLN A CA 1
ATOM 492 C C . GLN A 1 69 ? 118.56800 64.41100 118.02900 1.000 109.95000 62 GLN A C 1
ATOM 493 O O . GLN A 1 69 ? 118.57400 64.46500 119.26600 1.000 110.47000 62 GLN A O 1
ATOM 499 N N . VAL A 1 70 ? 118.61600 65.50300 117.26500 1.000 109.38000 63 VAL A N 1
ATOM 500 C CA . VAL A 1 70 ? 118.64600 66.83400 117.85900 1.000 110.22000 63 VAL A CA 1
ATOM 501 C C . VAL A 1 70 ? 117.40100 67.06500 118.70000 1.000 113.69000 63 VAL A C 1
ATOM 502 O O . VAL A 1 70 ? 117.47300 67.63700 119.78800 1.000 114.13000 63 VAL A O 1
ATOM 506 N N . ALA A 1 71 ? 116.24200 66.62200 118.21100 1.000 114.51000 64 ALA A N 1
ATOM 507 C CA . ALA A 1 71 ? 114.99800 66.81400 118.95000 1.000 114.73000 64 ALA A CA 1
ATOM 508 C C . ALA A 1 71 ? 115.00000 66.03800 120.26000 1.000 116.15000 64 ALA A C 1
ATOM 509 O O . ALA A 1 71 ? 114.55800 66.55000 121.29700 1.000 116.85000 64 ALA A O 1
ATOM 511 N N . GLU A 1 72 ? 115.47700 64.79200 120.22900 1.000 114.92000 65 GLU A N 1
ATOM 512 C CA . GLU A 1 72 ? 115.53800 64.00500 121.45800 1.000 113.36000 65 GLU A CA 1
ATOM 513 C C . GLU A 1 72 ? 116.46200 64.66100 122.47600 1.000 116.06000 65 GLU A C 1
ATOM 514 O O . GLU A 1 72 ? 116.11800 64.79800 123.66300 1.000 115.32000 65 GLU A O 1
ATOM 516 N N . LEU A 1 73 ? 117.64100 65.09300 122.02100 1.000 116.08000 66 LEU A N 1
ATOM 517 C CA . LEU A 1 73 ? 118.56100 65.78600 122.91400 1.000 112.60000 66 LEU A CA 1
ATOM 518 C C . LEU A 1 73 ? 117.95200 67.08400 123.42500 1.000 113.40000 66 LEU A C 1
ATOM 519 O O . LEU A 1 73 ? 118.16900 67.46500 124.57800 1.000 113.74000 66 LEU A O 1
ATOM 524 N N . ASP A 1 74 ? 117.18500 67.77500 122.57900 1.000 114.22000 67 ASP A N 1
ATOM 525 C CA . ASP A 1 74 ? 116.51800 69.00300 122.99400 1.000 113.04000 67 ASP A CA 1
ATOM 526 C C . ASP A 1 74 ? 115.54200 68.73800 124.12500 1.000 117.58000 67 ASP A C 1
ATOM 527 O O . ASP A 1 74 ? 115.49500 69.49000 125.10400 1.000 119.02000 67 ASP A O 1
ATOM 532 N N . GLU A 1 75 ? 114.74700 67.67400 124.00300 1.000 119.49000 68 GLU A N 1
ATOM 533 C CA . GLU A 1 75 ? 113.78800 67.34500 125.05200 1.000 115.53000 68 GLU A CA 1
ATOM 534 C C . GLU A 1 75 ? 114.50300 67.02800 126.35800 1.000 117.21000 68 GLU A C 1
ATOM 535 O O . GLU A 1 75 ? 114.13800 67.54400 127.42600 1.000 117.33000 68 GLU A O 1
ATOM 537 N N . ARG A 1 76 ? 115.54200 66.19200 126.28700 1.000 117.16000 69 ARG A N 1
ATOM 538 C CA . ARG A 1 76 ? 116.26600 65.83900 127.50500 1.000 118.50000 69 ARG A CA 1
ATOM 539 C C . ARG A 1 76 ? 116.90900 67.06700 128.13800 1.000 119.51000 69 ARG A C 1
ATOM 540 O O . ARG A 1 76 ? 116.85700 67.25000 129.36200 1.000 117.07000 69 ARG A O 1
ATOM 548 N N . ALA A 1 77 ? 117.50600 67.92800 127.31300 1.000 121.90000 70 ALA A N 1
ATOM 549 C CA . ALA A 1 77 ? 118.14700 69.13400 127.81600 1.000 118.81000 70 ALA A CA 1
ATOM 550 C C . ALA A 1 77 ? 117.13500 70.07800 128.44100 1.000 118.95000 70 ALA A C 1
ATOM 551 O O . ALA A 1 77 ? 117.43200 70.73200 129.44200 1.000 117.11000 70 ALA A O 1
ATOM 553 N N . SER A 1 78 ? 115.94200 70.18100 127.85500 1.000 120.23000 71 SER A N 1
ATOM 554 C CA . SER A 1 78 ? 114.90800 71.02500 128.43900 1.000 119.53000 71 SER A CA 1
ATOM 555 C C . SER A 1 78 ? 114.49400 70.50400 129.80600 1.000 118.70000 71 SER A C 1
ATOM 556 O O . SER A 1 78 ? 114.32200 71.28400 130.75300 1.000 117.80000 71 SER A O 1
ATOM 559 N N . GLU A 1 79 ? 114.34800 69.18200 129.93400 1.000 119.47000 72 GLU A N 1
ATOM 560 C CA . GLU A 1 79 ? 114.03700 68.60500 131.24000 1.000 118.82000 72 GLU A CA 1
ATOM 561 C C . GLU A 1 79 ? 115.12700 68.92400 132.25700 1.000 117.82000 72 GLU A C 1
ATOM 562 O O . GLU A 1 79 ? 114.84000 69.34600 133.38700 1.000 116.20000 72 GLU A O 1
ATOM 568 N N . LEU A 1 80 ? 116.38900 68.74400 131.86600 1.000 117.95000 73 LEU A N 1
ATOM 569 C CA . LEU A 1 80 ? 117.49000 68.99300 132.79100 1.000 115.38000 73 LEU A CA 1
ATOM 570 C C . LEU A 1 80 ? 117.61000 70.46800 133.14700 1.000 114.81000 73 LEU A C 1
ATOM 571 O O . LEU A 1 80 ? 117.94500 70.80200 134.28700 1.000 112.12000 73 LEU A O 1
ATOM 576 N N . ALA A 1 81 ? 117.35300 71.36000 132.19000 1.000 115.24000 74 ALA A N 1
ATOM 577 C CA . ALA A 1 81 ? 117.40100 72.79000 132.46700 1.000 111.89000 74 ALA A CA 1
ATOM 578 C C . ALA A 1 81 ? 116.29100 73.19900 133.42100 1.000 111.79000 74 ALA A C 1
ATOM 579 O O . ALA A 1 81 ? 116.50100 74.03900 134.30300 1.000 113.60000 74 ALA A O 1
ATOM 581 N N . SER A 1 82 ? 115.10100 72.62000 133.26200 1.000 111.99000 75 SER A N 1
ATOM 582 C CA . SER A 1 82 ? 114.04900 72.85400 134.24300 1.000 111.41000 75 SER A CA 1
ATOM 583 C C . SER A 1 82 ? 114.48500 72.37500 135.61900 1.000 110.07000 75 SER A C 1
ATOM 584 O O . SER A 1 82 ? 114.24900 73.05200 136.63100 1.000 107.52000 75 SER A O 1
ATOM 587 N N . THR A 1 83 ? 115.14700 71.21700 135.67000 1.000 112.38000 76 THR A N 1
ATOM 588 C CA . THR A 1 83 ? 115.64500 70.70300 136.94100 1.000 112.40000 76 THR A CA 1
ATOM 589 C C . THR A 1 83 ? 116.63900 71.66700 137.58300 1.000 109.70000 76 THR A C 1
ATOM 590 O O . THR A 1 83 ? 116.56400 71.94600 138.78700 1.000 106.20000 76 THR A O 1
ATOM 594 N N . VAL A 1 84 ? 117.58100 72.18800 136.79200 1.000 110.49000 77 VAL A N 1
ATOM 595 C CA . VAL A 1 84 ? 118.61300 73.04700 137.36300 1.000 107.73000 77 VAL A CA 1
ATOM 596 C C . VAL A 1 84 ? 118.03500 74.39700 137.76600 1.000 107.39000 77 VAL A C 1
ATOM 597 O O . VAL A 1 84 ? 118.49600 75.00200 138.73500 1.000 107.97000 77 VAL A O 1
ATOM 601 N N . LYS A 1 85 ? 117.02700 74.89700 137.04700 1.000 108.39000 78 LYS A N 1
ATOM 602 C CA . LYS A 1 85 ? 116.36100 76.11800 137.49200 1.000 104.02000 78 LYS A CA 1
ATOM 603 C C . LYS A 1 85 ? 115.63400 75.89200 138.80800 1.000 104.11000 78 LYS A C 1
ATOM 604 O O . LYS A 1 85 ? 115.65800 76.75300 139.69900 1.000 104.98000 78 LYS A O 1
ATOM 610 N N . GLU A 1 86 ? 114.99300 74.73200 138.95700 1.000 103.37000 79 GLU A N 1
ATOM 611 C CA . GLU A 1 86 ? 114.37000 74.41200 140.23400 1.000 100.83000 79 GLU A CA 1
ATOM 612 C C . GLU A 1 86 ? 115.40700 74.36700 141.34500 1.000 104.01000 79 GLU A C 1
ATOM 613 O O . GLU A 1 86 ? 115.16000 74.84800 142.45500 1.000 103.36000 79 GLU A O 1
ATOM 619 N N . GLU A 1 87 ? 116.57500 73.78400 141.06200 1.000 107.32000 80 GLU A N 1
ATOM 620 C CA . GLU A 1 87 ? 117.62700 73.68500 142.07200 1.000 104.61000 80 GLU A CA 1
ATOM 621 C C . GLU A 1 87 ? 118.19900 75.05300 142.42300 1.000 101.14000 80 GLU A C 1
ATOM 622 O O . GLU A 1 87 ? 118.53500 75.30900 143.58500 1.000 99.19000 80 GLU A O 1
ATOM 628 N N . LYS A 1 88 ? 118.33800 75.93400 141.43000 1.000 100.55000 81 LYS A N 1
ATOM 629 C CA . LYS A 1 88 ? 118.74100 77.31000 141.70200 1.000 94.31000 81 LYS A CA 1
ATOM 630 C C . LYS A 1 88 ? 117.74700 77.98900 142.62600 1.000 95.59000 81 LYS A C 1
ATOM 631 O O . LYS A 1 88 ? 118.13300 78.71300 143.54600 1.000 98.22000 81 LYS A O 1
ATOM 637 N N . SER A 1 89 ? 116.45600 77.78100 142.38100 1.000 99.17000 82 SER A N 1
ATOM 638 C CA . SER A 1 89 ? 115.45700 78.34200 143.28000 1.000 98.23000 82 SER A CA 1
ATOM 639 C C . SER A 1 89 ? 115.58500 77.75200 144.67900 1.000 95.21000 82 SER A C 1
ATOM 640 O O . SER A 1 89 ? 115.50400 78.47700 145.67500 1.000 93.38000 82 SER A O 1
ATOM 643 N N . ARG A 1 90 ? 115.79600 76.43600 144.77100 1.000 97.79000 83 ARG A N 1
ATOM 644 C CA . ARG A 1 90 ? 115.90400 75.77800 146.07100 1.000 97.43000 83 ARG A CA 1
ATOM 645 C C . ARG A 1 90 ? 117.14400 76.24100 146.82300 1.000 98.01000 83 ARG A C 1
ATOM 646 O O . ARG A 1 90 ? 117.07000 76.62200 147.99600 1.000 93.09000 83 ARG A O 1
ATOM 654 N N . GLN A 1 91 ? 118.29600 76.20400 146.16300 1.000 102.25000 84 GLN A N 1
ATOM 655 C CA . GLN A 1 91 ? 119.56000 76.62600 146.74700 1.000 101.27000 84 GLN A CA 1
ATOM 656 C C . GLN A 1 91 ? 119.90500 78.00900 146.22200 1.000 100.50000 84 GLN A C 1
ATOM 657 O O . GLN A 1 91 ? 120.20700 78.17100 145.03700 1.000 100.76000 84 GLN A O 1
ATOM 663 N N . ARG A 1 92 ? 119.90000 78.99500 147.11300 1.000 95.70000 85 ARG A N 1
ATOM 664 C CA . ARG A 1 92 ? 119.95700 80.40200 146.72800 1.000 91.05000 85 ARG A CA 1
ATOM 665 C C . ARG A 1 92 ? 121.36800 80.73800 146.25000 1.000 93.77000 85 ARG A C 1
ATOM 666 O O . ARG A 1 92 ? 122.05600 81.60800 146.78500 1.000 101.81000 85 ARG A O 1
ATOM 674 N N . THR A 1 93 ? 121.79700 80.03700 145.20200 1.000 91.20000 86 THR A N 1
ATOM 675 C CA . THR A 1 93 ? 123.22600 79.98600 144.92600 1.000 99.45000 86 THR A CA 1
ATOM 676 C C . THR A 1 93 ? 123.61000 80.26400 143.48100 1.000 99.09000 86 THR A C 1
ATOM 677 O O . THR A 1 93 ? 124.79100 80.49400 143.20500 1.000 102.23000 86 THR A O 1
ATOM 681 N N . LYS A 1 94 ? 122.66400 80.16500 142.54800 1.000 93.57000 87 LYS A N 1
ATOM 682 C CA . LYS A 1 94 ? 122.93100 80.46700 141.14400 1.000 94.04000 87 LYS A CA 1
ATOM 683 C C . LYS A 1 94 ? 123.87600 79.43500 140.52900 1.000 99.28000 87 LYS A C 1
ATOM 684 O O . LYS A 1 94 ? 124.11800 79.44500 139.31800 1.000 95.18000 87 LYS A O 1
ATOM 690 N N . ARG A 1 95 ? 124.39400 78.52400 141.35500 1.000 106.31000 88 ARG A N 1
ATOM 691 C CA . ARG A 1 95 ? 125.23300 77.40700 140.91900 1.000 107.06000 88 ARG A CA 1
ATOM 692 C C . ARG A 1 95 ? 124.73900 76.17500 141.66600 1.000 107.38000 88 ARG A C 1
ATOM 693 O O . ARG A 1 95 ? 125.18100 75.89500 142.78800 1.000 108.37000 88 ARG A O 1
ATOM 701 N N . PRO A 1 96 ? 123.84400 75.39700 141.05600 1.000 105.77000 89 PRO A N 1
ATOM 702 C CA . PRO A 1 96 ? 122.97500 74.50400 141.84200 1.000 108.91000 89 PRO A CA 1
ATOM 703 C C . PRO A 1 96 ? 123.69200 73.46100 142.69000 1.000 113.93000 89 PRO A C 1
ATOM 704 O O . PRO A 1 96 ? 123.16200 73.08900 143.74200 1.000 113.68000 89 PRO A O 1
ATOM 708 N N . SER A 1 97 ? 124.85100 72.95700 142.26600 1.000 115.72000 90 SER A N 1
ATOM 709 C CA . SER A 1 97 ? 125.58400 71.88700 142.94500 1.000 116.99000 90 SER A CA 1
ATOM 710 C C . SER A 1 97 ? 124.84500 70.55300 142.92800 1.000 115.93000 90 SER A C 1
ATOM 711 O O . SER A 1 97 ? 125.13400 69.68300 143.75700 1.000 116.48000 90 SER A O 1
ATOM 714 N N . HIS A 1 98 ? 123.88900 70.37600 142.02600 1.000 117.36000 91 HIS A N 1
ATOM 715 C CA . HIS A 1 98 ? 123.15200 69.13300 141.86100 1.000 115.70000 91 HIS A CA 1
ATOM 716 C C . HIS A 1 98 ? 123.81100 68.26600 140.79000 1.000 116.61000 91 HIS A C 1
ATOM 717 O O . HIS A 1 98 ? 124.55500 68.76900 139.94700 1.000 118.44000 91 HIS A O 1
ATOM 724 N N . PRO A 1 99 ? 123.56900 66.95200 140.80600 1.000 116.53000 92 PRO A N 1
ATOM 725 C CA . PRO A 1 99 ? 124.00300 66.12600 139.66600 1.000 117.74000 92 PRO A CA 1
ATOM 726 C C . PRO A 1 99 ? 123.40200 66.57600 138.35200 1.000 116.00000 92 PRO A C 1
ATOM 727 O O . PRO A 1 99 ? 123.98500 66.33300 137.28300 1.000 117.57000 92 PRO A O 1
ATOM 731 N N . ALA A 1 100 ? 122.24300 67.23100 138.40600 1.000 114.78000 93 ALA A N 1
ATOM 732 C CA . ALA A 1 100 ? 121.62200 67.74800 137.19600 1.000 114.19000 93 ALA A CA 1
ATOM 733 C C . ALA A 1 100 ? 122.52200 68.74200 136.48100 1.000 117.03000 93 ALA A C 1
ATOM 734 O O . ALA A 1 100 ? 122.42800 68.88300 135.26300 1.000 115.46000 93 ALA A O 1
ATOM 736 N N . VAL A 1 101 ? 123.40100 69.43400 137.20700 1.000 117.36000 94 VAL A N 1
ATOM 737 C CA . VAL A 1 101 ? 124.29000 70.40200 136.56700 1.000 113.98000 94 VAL A CA 1
ATOM 738 C C . VAL A 1 101 ? 125.23000 69.70200 135.59500 1.000 114.68000 94 VAL A C 1
ATOM 739 O O . VAL A 1 101 ? 125.34100 70.08200 134.42200 1.000 114.19000 94 VAL A O 1
ATOM 743 N N . ALA A 1 102 ? 125.91300 68.65800 136.06700 1.000 113.64000 95 ALA A N 1
ATOM 744 C CA . ALA A 1 102 ? 126.81200 67.91100 135.19800 1.000 112.43000 95 ALA A CA 1
ATOM 745 C C . ALA A 1 102 ? 126.03800 67.18500 134.10800 1.000 114.66000 95 ALA A C 1
ATOM 746 O O . ALA A 1 102 ? 126.49900 67.09900 132.96100 1.000 113.63000 95 ALA A O 1
ATOM 748 N N . GLN A 1 103 ? 124.85800 66.65700 134.44800 1.000 115.99000 96 GLN A N 1
ATOM 749 C CA . GLN A 1 103 ? 124.03700 65.99800 133.43800 1.000 112.77000 96 GLN A CA 1
ATOM 750 C C . GLN A 1 103 ? 123.65700 66.96400 132.32300 1.000 110.96000 96 GLN A C 1
ATOM 751 O O . GLN A 1 103 ? 123.74100 66.62200 131.13800 1.000 110.45000 96 GLN A O 1
ATOM 753 N N . LEU A 1 104 ? 123.25300 68.18200 132.68500 1.000 110.43000 97 LEU A N 1
ATOM 754 C CA . LEU A 1 104 ? 122.89500 69.18700 131.69500 1.000 109.06000 97 LEU A CA 1
ATOM 755 C C . LEU A 1 104 ? 124.09700 69.60400 130.86800 1.000 109.34000 97 LEU A C 1
ATOM 756 O O . LEU A 1 104 ? 123.97500 69.80600 129.65900 1.000 108.99000 97 LEU A O 1
ATOM 761 N N . ALA A 1 105 ? 125.26100 69.75800 131.49800 1.000 111.24000 98 ALA A N 1
ATOM 762 C CA . ALA A 1 105 ? 126.45100 70.12800 130.73800 1.000 108.96000 98 ALA A CA 1
ATOM 763 C C . ALA A 1 105 ? 126.78100 69.06900 129.69100 1.000 109.08000 98 ALA A C 1
ATOM 764 O O . ALA A 1 105 ? 127.02300 69.38700 128.51800 1.000 105.63000 98 ALA A O 1
ATOM 766 N N . GLU A 1 106 ? 126.77600 67.79600 130.09500 1.000 111.76000 99 GLU A N 1
ATOM 767 C CA . GLU A 1 106 ? 127.06200 66.72600 129.14500 1.000 108.60000 99 GLU A CA 1
ATOM 768 C C . GLU A 1 106 ? 126.00500 66.66400 128.05000 1.000 106.27000 99 GLU A C 1
ATOM 769 O O . GLU A 1 106 ? 126.32900 66.47300 126.87000 1.000 104.59000 99 GLU A O 1
ATOM 771 N N . THR A 1 107 ? 124.73400 66.82500 128.42100 1.000 106.72000 100 THR A N 1
ATOM 772 C CA . THR A 1 107 ? 123.66400 66.76900 127.43400 1.000 106.86000 100 THR A CA 1
ATOM 773 C C . THR A 1 107 ? 123.76600 67.92000 126.44500 1.000 106.08000 100 THR A C 1
ATOM 774 O O . THR A 1 107 ? 123.53000 67.73400 125.24900 1.000 105.39000 100 THR A O 1
ATOM 778 N N . ARG A 1 108 ? 124.11800 69.11500 126.92200 1.000 104.74000 101 ARG A N 1
ATOM 779 C CA . ARG A 1 108 ? 124.27500 70.25500 126.03000 1.000 102.89000 101 ARG A CA 1
ATOM 780 C C . ARG A 1 108 ? 125.45400 70.06500 125.08900 1.000 102.33000 101 ARG A C 1
ATOM 781 O O . ARG A 1 108 ? 125.37500 70.42700 123.91200 1.000 100.31000 101 ARG A O 1
ATOM 789 N N . ALA A 1 109 ? 126.56100 69.51000 125.58700 1.000 103.31000 102 ALA A N 1
ATOM 790 C CA . ALA A 1 109 ? 127.69100 69.23900 124.70300 1.000 101.30000 102 ALA A CA 1
ATOM 791 C C . ALA A 1 109 ? 127.31700 68.22700 123.62800 1.000 100.32000 102 ALA A C 1
ATOM 792 O O . ALA A 1 109 ? 127.64400 68.40600 122.44700 1.000 100.78000 102 ALA A O 1
ATOM 794 N N . GLN A 1 110 ? 126.61500 67.16300 124.01800 1.000 103.87000 103 GLN A N 1
ATOM 795 C CA . GLN A 1 110 ? 126.19200 66.16300 123.04500 1.000 104.18000 103 GLN A CA 1
ATOM 796 C C . GLN A 1 110 ? 125.20300 66.74600 122.04400 1.000 101.65000 103 GLN A C 1
ATOM 797 O O . GLN A 1 110 ? 125.25900 66.43200 120.85100 1.000 101.02000 103 GLN A O 1
ATOM 803 N N . LEU A 1 111 ? 124.29100 67.59900 122.51600 1.000 100.60000 104 LEU A N 1
ATOM 804 C CA . LEU A 1 111 ? 123.33600 68.26100 121.63400 1.000 97.47000 104 LEU A CA 1
ATOM 805 C C . LEU A 1 111 ? 124.03700 69.18400 120.65000 1.000 97.27000 104 LEU A C 1
ATOM 806 O O . LEU A 1 111 ? 123.66900 69.24400 119.47300 1.000 98.23000 104 LEU A O 1
ATOM 811 N N . LYS A 1 112 ? 125.04300 69.92000 121.11900 1.000 98.17000 105 LYS A N 1
ATOM 812 C CA . LYS A 1 112 ? 125.81700 70.78500 120.23900 1.000 96.84000 105 LYS A CA 1
ATOM 813 C C . LYS A 1 112 ? 126.53100 69.97600 119.16700 1.000 97.53000 105 LYS A C 1
ATOM 814 O O . LYS A 1 112 ? 126.55500 70.36700 117.99400 1.000 98.88000 105 LYS A O 1
ATOM 820 N N . ALA A 1 113 ? 127.11100 68.83700 119.55100 1.000 99.13000 106 ALA A N 1
ATOM 821 C CA . ALA A 1 113 ? 127.74100 67.96400 118.56600 1.000 95.31000 106 ALA A CA 1
ATOM 822 C C . ALA A 1 113 ? 126.72000 67.42500 117.57300 1.000 96.89000 106 ALA A C 1
ATOM 823 O O . ALA A 1 113 ? 127.01200 67.29400 116.37900 1.000 98.34000 106 ALA A O 1
ATOM 825 N N . ALA A 1 114 ? 125.51800 67.09700 118.04900 1.000 97.22000 107 ALA A N 1
ATOM 826 C CA . ALA A 1 114 ? 124.47100 66.62400 117.14900 1.000 95.32000 107 ALA A CA 1
ATOM 827 C C . ALA A 1 114 ? 124.07900 67.70000 116.14600 1.000 95.42000 107 ALA A C 1
ATOM 828 O O . ALA A 1 114 ? 123.90600 67.41900 114.95300 1.000 96.06000 107 ALA A O 1
ATOM 830 N N . LYS A 1 115 ? 123.92900 68.93800 116.61600 1.000 93.96000 108 LYS A N 1
ATOM 831 C CA . LYS A 1 115 ? 123.58300 70.03500 115.72200 1.000 90.63000 108 LYS A CA 1
ATOM 832 C C . LYS A 1 115 ? 124.67900 70.26900 114.69500 1.000 92.33000 108 LYS A C 1
ATOM 833 O O . LYS A 1 115 ? 124.39400 70.50400 113.51700 1.000 95.36000 108 LYS A O 1
ATOM 839 N N . ALA A 1 116 ? 125.94200 70.19800 115.12000 1.000 91.51000 109 ALA A N 1
ATOM 840 C CA . ALA A 1 116 ? 127.04400 70.33300 114.17200 1.000 89.66000 109 ALA A CA 1
ATOM 841 C C . ALA A 1 116 ? 127.04000 69.20200 113.15200 1.000 93.46000 109 ALA A C 1
ATOM 842 O O . ALA A 1 116 ? 127.35100 69.41600 111.97600 1.000 96.19000 109 ALA A O 1
ATOM 844 N N . SER A 1 117 ? 126.70600 67.98600 113.58600 1.000 95.24000 110 SER A N 1
ATOM 845 C CA . SER A 1 117 ? 126.62600 66.86600 112.65400 1.000 97.97000 110 SER A CA 1
ATOM 846 C C . SER A 1 117 ? 125.53400 67.09300 111.61700 1.000 99.63000 110 SER A C 1
ATOM 847 O O . SER A 1 117 ? 125.73600 66.85600 110.41700 1.000 99.26000 110 SER A O 1
ATOM 850 N N . ARG A 1 118 ? 124.36800 67.56000 112.06800 1.000 98.95000 111 ARG A N 1
ATOM 851 C CA . ARG A 1 118 ? 123.28300 67.88100 111.14700 1.000 98.20000 111 ARG A CA 1
ATOM 852 C C . ARG A 1 118 ? 123.70000 68.97100 110.17200 1.000 99.16000 111 ARG A C 1
ATOM 853 O O . ARG A 1 118 ? 123.39900 68.89600 108.97600 1.000 100.52000 111 ARG A O 1
ATOM 861 N N . ARG A 1 119 ? 124.39700 69.99200 110.67200 1.000 97.45000 112 ARG A N 1
ATOM 862 C CA . ARG A 1 119 ? 124.84000 71.08800 109.82000 1.000 94.83000 112 ARG A CA 1
ATOM 863 C C . ARG A 1 119 ? 125.82600 70.60900 108.76600 1.000 99.04000 112 ARG A C 1
ATOM 864 O O . ARG A 1 119 ? 125.76600 71.03900 107.60900 1.000 100.12000 112 ARG A O 1
ATOM 872 N N . GLU A 1 120 ? 126.75100 69.72800 109.15000 1.000 102.74000 113 GLU A N 1
ATOM 873 C CA . GLU A 1 120 ? 127.68900 69.17300 108.18000 1.000 104.64000 113 GLU A CA 1
ATOM 874 C C . GLU A 1 120 ? 126.96500 68.34100 107.13100 1.000 102.62000 113 GLU A C 1
ATOM 875 O O . GLU A 1 120 ? 127.30800 68.39100 105.94500 1.000 102.66000 113 GLU A O 1
ATOM 881 N N . ALA A 1 121 ? 125.96600 67.55900 107.54900 1.000 99.95000 114 ALA A N 1
ATOM 882 C CA . ALA A 1 121 ? 125.18200 66.80300 106.57600 1.000 100.85000 114 ALA A CA 1
ATOM 883 C C . ALA A 1 121 ? 124.47500 67.73300 105.59900 1.000 99.23000 114 ALA A C 1
ATOM 884 O O . ALA A 1 121 ? 124.45000 67.47900 104.38600 1.000 99.73000 114 ALA A O 1
ATOM 886 N N . ILE A 1 122 ? 123.90100 68.82200 106.11200 1.000 98.21000 115 ILE A N 1
ATOM 887 C CA . ILE A 1 122 ? 123.24100 69.80000 105.25300 1.000 94.55000 115 ILE A CA 1
ATOM 888 C C . ILE A 1 122 ? 124.23200 70.38300 104.25800 1.000 96.72000 115 ILE A C 1
ATOM 889 O O . ILE A 1 122 ? 123.94800 70.47700 103.05900 1.000 98.53000 115 ILE A O 1
ATOM 894 N N . ALA A 1 123 ? 125.41700 70.76500 104.73600 1.000 99.37000 116 ALA A N 1
ATOM 895 C CA . ALA A 1 123 ? 126.42500 71.33100 103.84500 1.000 97.39000 116 ALA A CA 1
ATOM 896 C C . ALA A 1 123 ? 126.83400 70.33000 102.77600 1.000 97.16000 116 ALA A C 1
ATOM 897 O O . ALA A 1 123 ? 127.08000 70.70300 101.62500 1.000 97.57000 116 ALA A O 1
ATOM 899 N N . SER A 1 124 ? 126.92200 69.05200 103.14300 1.000 99.32000 117 SER A N 1
ATOM 900 C CA . SER A 1 124 ? 127.25600 68.02700 102.16300 1.000 101.19000 117 SER A CA 1
ATOM 901 C C . SER A 1 124 ? 126.17400 67.90500 101.10100 1.000 101.79000 117 SER A C 1
ATOM 902 O O . SER A 1 124 ? 126.47600 67.74500 99.91300 1.000 102.55000 117 SER A O 1
ATOM 905 N N . VAL A 1 125 ? 124.90700 67.97800 101.50600 1.000 102.20000 118 VAL A N 1
ATOM 906 C CA . VAL A 1 125 ? 123.81000 67.70500 100.58100 1.000 101.22000 118 VAL A CA 1
ATOM 907 C C . VAL A 1 125 ? 123.32600 68.97100 99.88700 1.000 99.66000 118 VAL A C 1
ATOM 908 O O . VAL A 1 125 ? 122.38100 68.92200 99.09300 1.000 100.00000 118 VAL A O 1
ATOM 912 N N . ARG A 1 126 ? 123.96200 70.11000 100.17300 1.000 98.31000 119 ARG A N 1
ATOM 913 C CA . ARG A 1 126 ? 123.48200 71.37800 99.62600 1.000 95.32000 119 ARG A CA 1
ATOM 914 C C . ARG A 1 126 ? 123.50200 71.38000 98.10300 1.000 97.52000 119 ARG A C 1
ATOM 915 O O . ARG A 1 126 ? 122.53300 71.79800 97.46100 1.000 99.64000 119 ARG A O 1
ATOM 923 N N . ASP A 1 127 ? 124.60100 70.91700 97.50600 1.000 96.64000 120 ASP A N 1
ATOM 924 C CA . ASP A 1 127 ? 124.72100 70.97300 96.05300 1.000 96.96000 120 ASP A CA 1
ATOM 925 C C . ASP A 1 127 ? 123.67500 70.10600 95.36500 1.000 99.56000 120 ASP A C 1
ATOM 926 O O . ASP A 1 127 ? 123.24800 70.42100 94.24900 1.000 99.79000 120 ASP A O 1
ATOM 928 N N . GLU A 1 128 ? 123.25700 69.01300 96.00200 1.000 98.29000 121 GLU A N 1
ATOM 929 C CA . GLU A 1 128 ? 122.23500 68.16000 95.40400 1.000 97.72000 121 GLU A CA 1
ATOM 930 C C . GLU A 1 128 ? 120.88200 68.85600 95.37800 1.000 101.14000 121 GLU A C 1
ATOM 931 O O . GLU A 1 128 ? 120.05000 68.57700 94.50800 1.000 102.12000 121 GLU A O 1
ATOM 933 N N . ALA A 1 129 ? 120.64200 69.75800 96.33000 1.000 102.87000 122 ALA A N 1
ATOM 934 C CA . ALA A 1 129 ? 119.38800 70.48900 96.42900 1.000 99.92000 122 ALA A CA 1
ATOM 935 C C . ALA A 1 129 ? 119.51400 71.93100 95.95500 1.000 98.42000 122 ALA A C 1
ATOM 936 O O . ALA A 1 129 ? 118.72600 72.78200 96.37600 1.000 100.64000 122 ALA A O 1
ATOM 938 N N . THR A 1 130 ? 120.49000 72.22400 95.09300 1.000 97.97000 123 THR A N 1
ATOM 939 C CA . THR A 1 130 ? 120.68600 73.59800 94.63900 1.000 97.50000 123 THR A CA 1
ATOM 940 C C . THR A 1 130 ? 119.48800 74.10200 93.84500 1.000 98.68000 123 THR A C 1
ATOM 941 O O . THR A 1 130 ? 119.05500 75.24500 94.02600 1.000 96.50000 123 THR A O 1
ATOM 943 N N . GLU A 1 131 ? 118.93800 73.26400 92.96400 1.000 98.97000 124 GLU A N 1
ATOM 944 C CA . GLU A 1 131 ? 117.81700 73.69200 92.13400 1.000 94.91000 124 GLU A CA 1
ATOM 945 C C . GLU A 1 131 ? 116.58500 74.00100 92.97500 1.000 96.08000 124 GLU A C 1
ATOM 946 O O . GLU A 1 131 ? 115.89700 74.99900 92.73400 1.000 98.33000 124 GLU A O 1
ATOM 948 N N . ARG A 1 132 ? 116.28600 73.15900 93.96400 1.000 94.60000 125 ARG A N 1
ATOM 949 C CA . ARG A 1 132 ? 115.11100 73.39000 94.79900 1.000 92.54000 125 ARG A CA 1
ATOM 950 C C . ARG A 1 132 ? 115.26600 74.64900 95.64400 1.000 90.72000 125 ARG A C 1
ATOM 951 O O . ARG A 1 132 ? 114.31500 75.42800 95.79200 1.000 90.16000 125 ARG A O 1
ATOM 959 N N . LEU A 1 133 ? 116.45500 74.87000 96.20400 1.000 89.81000 126 LEU A N 1
ATOM 960 C CA . LEU A 1 133 ? 116.69600 76.10100 96.94700 1.000 90.42000 126 LEU A CA 1
ATOM 961 C C . LEU A 1 133 ? 116.56600 77.31600 96.04300 1.000 91.15000 126 LEU A C 1
ATOM 962 O O . LEU A 1 133 ? 116.00600 78.34500 96.44400 1.000 90.49000 126 LEU A O 1
ATOM 967 N N . ARG A 1 134 ? 117.08400 77.21800 94.81800 1.000 93.62000 127 ARG A N 1
ATOM 968 C CA . ARG A 1 134 ? 116.96600 78.32400 93.87800 1.000 95.19000 127 ARG A CA 1
ATOM 969 C C . ARG A 1 134 ? 115.50900 78.60800 93.55000 1.000 91.29000 127 ARG A C 1
ATOM 970 O O . ARG A 1 134 ? 115.10200 79.76900 93.46200 1.000 89.32000 127 ARG A O 1
ATOM 978 N N . THR A 1 135 ? 114.70600 77.56000 93.37200 1.000 88.81000 128 THR A N 1
ATOM 979 C CA . THR A 1 135 ? 113.29000 77.76000 93.08100 1.000 87.30000 128 THR A CA 1
ATOM 980 C C . THR A 1 135 ? 112.56400 78.39900 94.26000 1.000 84.26000 128 THR A C 1
ATOM 981 O O . THR A 1 135 ? 111.70000 79.25900 94.06900 1.000 86.61000 128 THR A O 1
ATOM 985 N N . ILE A 1 136 ? 112.89900 78.00100 95.48700 1.000 82.49000 129 ILE A N 1
ATOM 986 C CA . ILE A 1 136 ? 112.27000 78.62800 96.64900 1.000 77.68000 129 ILE A CA 1
ATOM 987 C C . ILE A 1 136 ? 112.65500 80.10300 96.73800 1.000 76.79000 129 ILE A C 1
ATOM 988 O O . ILE A 1 136 ? 111.81800 80.96800 97.03800 1.000 76.94000 129 ILE A O 1
ATOM 993 N N . SER A 1 137 ? 113.92400 80.41700 96.46900 1.000 76.82000 130 SER A N 1
ATOM 994 C CA . SER A 1 137 ? 114.34700 81.81500 96.45600 1.000 75.97000 130 SER A CA 1
ATOM 995 C C . SER A 1 137 ? 113.62900 82.59800 95.36400 1.000 76.81000 130 SER A C 1
ATOM 996 O O . SER A 1 137 ? 113.23700 83.75200 95.57000 1.000 76.46000 130 SER A O 1
ATOM 999 N N . ASP A 1 138 ? 113.45700 81.98800 94.19000 1.000 77.25000 131 ASP A N 1
ATOM 1000 C CA . ASP A 1 138 ? 112.72700 82.63500 93.10500 1.000 77.09000 131 ASP A CA 1
ATOM 1001 C C . ASP A 1 138 ? 111.27800 82.88700 93.48900 1.000 71.40000 131 ASP A C 1
ATOM 1002 O O . ASP A 1 138 ? 110.71000 83.92600 93.13900 1.000 71.61000 131 ASP A O 1
ATOM 1007 N N . GLU A 1 139 ? 110.65800 81.93700 94.18600 1.000 71.07000 132 GLU A N 1
ATOM 1008 C CA . GLU A 1 139 ? 109.30000 82.14400 94.66900 1.000 64.24000 132 GLU A CA 1
ATOM 1009 C C . GLU A 1 139 ? 109.23900 83.32200 95.62400 1.000 61.25000 132 GLU A C 1
ATOM 1010 O O . GLU A 1 139 ? 108.31700 84.13900 95.54900 1.000 63.51000 132 GLU A O 1
ATOM 1012 N N . ARG A 1 140 ? 110.21800 83.43700 96.52200 1.000 58.76000 133 ARG A N 1
ATOM 1013 C CA . ARG A 1 140 ? 110.23400 84.59300 97.41500 1.000 57.40000 133 ARG A CA 1
ATOM 1014 C C . ARG A 1 140 ? 110.39100 85.89400 96.64200 1.000 59.51000 133 ARG A C 1
ATOM 1015 O O . ARG A 1 140 ? 109.72200 86.88800 96.94100 1.000 60.26000 133 ARG A O 1
ATOM 1023 N N . TYR A 1 141 ? 111.28200 85.91400 95.65300 1.000 62.01000 134 TYR A N 1
ATOM 1024 C CA . TYR A 1 141 ? 111.50000 87.14500 94.90100 1.000 57.55000 134 TYR A CA 1
ATOM 1025 C C . TYR A 1 141 ? 110.26100 87.54300 94.11500 1.000 59.65000 134 TYR A C 1
ATOM 1026 O O . TYR A 1 141 ? 109.89900 88.72300 94.07200 1.000 62.49000 134 TYR A O 1
ATOM 1035 N N . ALA A 1 142 ? 109.59700 86.57500 93.48300 1.000 59.96000 135 ALA A N 1
ATOM 1036 C CA . ALA A 1 142 ? 108.38300 86.88000 92.73700 1.000 55.48000 135 ALA A CA 1
ATOM 1037 C C . ALA A 1 142 ? 107.26200 87.30300 93.67100 1.000 53.13000 135 ALA A C 1
ATOM 1038 O O . ALA A 1 142 ? 106.42700 88.13700 93.31100 1.000 55.82000 135 ALA A O 1
ATOM 1040 N N . ALA A 1 143 ? 107.22900 86.74700 94.88000 1.000 51.52000 136 ALA A N 1
ATOM 1041 C CA . ALA A 1 143 ? 106.26900 87.21400 95.86800 1.000 51.04000 136 ALA A CA 1
ATOM 1042 C C . ALA A 1 143 ? 106.56400 88.64600 96.28100 1.000 51.08000 136 ALA A C 1
ATOM 1043 O O . ALA A 1 143 ? 105.64600 89.41700 96.56300 1.000 54.88000 136 ALA A O 1
ATOM 1045 N N . GLN A 1 144 ? 107.83900 89.02400 96.31600 1.000 45.71000 137 GLN A N 1
ATOM 1046 C CA . GLN A 1 144 ? 108.17600 90.41200 96.61600 1.000 44.25000 137 GLN A CA 1
ATOM 1047 C C . GLN A 1 144 ? 107.79900 91.34000 95.46800 1.000 52.43000 137 GLN A C 1
ATOM 1048 O O . GLN A 1 144 ? 107.36400 92.47300 95.69700 1.000 54.61000 137 GLN A O 1
ATOM 1054 N N . LYS A 1 145 ? 107.95100 90.88200 94.22600 1.000 50.98000 138 LYS A N 1
ATOM 1055 C CA . LYS A 1 145 ? 107.49100 91.68500 93.09300 1.000 47.59000 138 LYS A CA 1
ATOM 1056 C C . LYS A 1 145 ? 105.97600 91.85400 93.11700 1.000 48.77000 138 LYS A C 1
ATOM 1057 O O . LYS A 1 145 ? 105.45600 92.94500 92.84500 1.000 50.51000 138 LYS A O 1
ATOM 1063 N N . GLN A 1 146 ? 105.25000 90.78800 93.43800 1.000 50.63000 139 GLN A N 1
ATOM 1064 C CA . GLN A 1 146 ? 103.80700 90.90700 93.58600 1.000 48.81000 139 GLN A CA 1
ATOM 1065 C C . GLN A 1 146 ? 103.44000 91.80700 94.75300 1.000 48.02000 139 GLN A C 1
ATOM 1066 O O . GLN A 1 146 ? 102.42500 92.49700 94.69700 1.000 49.86000 139 GLN A O 1
ATOM 1072 N N . LEU A 1 147 ? 104.23700 91.81000 95.82000 1.000 45.59000 140 LEU A N 1
ATOM 1073 C CA . LEU A 1 147 ? 104.02000 92.76900 96.89400 1.000 42.65000 140 LEU A CA 1
ATOM 1074 C C . LEU A 1 147 ? 104.20400 94.18800 96.39200 1.000 44.59000 140 LEU A C 1
ATOM 1075 O O . LEU A 1 147 ? 103.48000 95.10300 96.79900 1.000 48.62000 140 LEU A O 1
ATOM 1080 N N . TYR A 1 148 ? 105.18400 94.39300 95.51800 1.000 43.67000 141 TYR A N 1
ATOM 1081 C CA . TYR A 1 148 ? 105.36400 95.70900 94.91900 1.000 43.06000 141 TYR A CA 1
ATOM 1082 C C . TYR A 1 148 ? 104.12700 96.11800 94.13900 1.000 47.53000 141 TYR A C 1
ATOM 1083 O O . TYR A 1 148 ? 103.62700 97.23600 94.29000 1.000 47.16000 141 TYR A O 1
ATOM 1092 N N . ARG A 1 149 ? 103.60200 95.20900 93.31600 1.000 52.36000 142 ARG A N 1
ATOM 1093 C CA . ARG A 1 149 ? 102.40000 95.51900 92.54400 1.000 49.53000 142 ARG A CA 1
ATOM 1094 C C . ARG A 1 149 ? 101.19700 95.76300 93.44700 1.000 47.85000 142 ARG A C 1
ATOM 1095 O O . ARG A 1 149 ? 100.36500 96.62600 93.16100 1.000 50.65000 142 ARG A O 1
ATOM 1103 N N . ASP A 1 150 ? 101.07300 94.99600 94.52500 1.000 46.14000 143 ASP A N 1
ATOM 1104 C CA . ASP A 1 150 ? 99.97100 95.19600 95.45800 1.000 45.21000 143 ASP A CA 1
ATOM 1105 C C . ASP A 1 150 ? 100.04700 96.55700 96.12500 1.000 45.60000 143 ASP A C 1
ATOM 1106 O O . ASP A 1 150 ? 99.02300 97.22300 96.30300 1.000 49.71000 143 ASP A O 1
ATOM 1111 N N . TYR A 1 151 ? 101.24200 96.97800 96.52100 1.000 40.09000 144 TYR A N 1
ATOM 1112 C CA . TYR A 1 151 ? 101.39700 98.20200 97.28600 1.000 36.39000 144 TYR A CA 1
ATOM 1113 C C . TYR A 1 151 ? 101.76700 99.40900 96.44900 1.000 42.04000 144 TYR A C 1
ATOM 1114 O O . TYR A 1 151 ? 101.50000 100.53200 96.87300 1.000 45.22000 144 TYR A O 1
ATOM 1123 N N . CYS A 1 152 ? 102.38500 99.22800 95.28600 1.000 43.78000 145 CYS A N 1
ATOM 1124 C CA . CYS A 1 152 ? 102.89400 100.36100 94.52400 1.000 38.74000 145 CYS A CA 1
ATOM 1125 C C . CYS A 1 152 ? 102.16400 100.60100 93.21400 1.000 39.44000 145 CYS A C 1
ATOM 1126 O O . CYS A 1 152 ? 101.66700 101.70400 92.98700 1.000 41.86000 145 CYS A O 1
ATOM 1129 N N . THR A 1 153 ? 102.09400 99.60800 92.33200 1.000 40.44000 146 THR A N 1
ATOM 1130 C CA . THR A 1 153 ? 101.41600 99.81200 91.05800 1.000 47.44000 146 THR A CA 1
ATOM 1131 C C . THR A 1 153 ? 99.93500 100.10100 91.25900 1.000 52.76000 146 THR A C 1
ATOM 1132 O O . THR A 1 153 ? 99.33100 100.85700 90.49100 1.000 56.81000 146 THR A O 1
ATOM 1136 N N . ASP A 1 154 ? 99.32900 99.49700 92.27500 1.000 49.38000 147 ASP A N 1
ATOM 1137 C CA . ASP A 1 154 ? 97.90700 99.63300 92.52600 1.000 49.40000 147 ASP A CA 1
ATOM 1138 C C . ASP A 1 154 ? 97.59000 100.12400 93.92600 1.000 46.39000 147 ASP A C 1
ATOM 1139 O O . ASP A 1 154 ? 96.42200 100.09800 94.32300 1.000 47.93000 147 ASP A O 1
ATOM 1144 N N . GLY A 1 155 ? 98.57900 100.56300 94.69100 1.000 44.19000 148 GLY A N 1
ATOM 1145 C CA . GLY A 1 155 ? 98.36000 100.64000 96.11700 1.000 46.32000 148 GLY A CA 1
ATOM 1146 C C . GLY A 1 155 ? 98.80100 101.86600 96.88400 1.000 40.78000 148 GLY A C 1
ATOM 1147 O O . GLY A 1 155 ? 98.99600 101.77400 98.09600 1.000 47.15000 148 GLY A O 1
ATOM 1148 N N . LEU A 1 156 ? 98.98100 103.00100 96.22600 1.000 31.25000 149 LEU A N 1
ATOM 1149 C CA . LEU A 1 156 ? 99.14200 104.27800 96.90900 1.000 37.31000 149 LEU A CA 1
ATOM 1150 C C . LEU A 1 156 ? 100.39100 104.36200 97.77400 1.000 38.60000 149 LEU A C 1
ATOM 1151 O O . LEU A 1 156 ? 100.53600 105.31200 98.54600 1.000 38.71000 149 LEU A O 1
ATOM 1156 N N . LEU A 1 157 ? 101.29700 103.39700 97.70600 1.000 38.13000 150 LEU A N 1
ATOM 1157 C CA . LEU A 1 157 ? 102.55000 103.48900 98.44200 1.000 38.02000 150 LEU A CA 1
ATOM 1158 C C . LEU A 1 157 ? 103.64000 103.95100 97.49000 1.000 39.18000 150 LEU A C 1
ATOM 1159 O O . LEU A 1 157 ? 103.90900 103.29400 96.48100 1.000 35.21000 150 LEU A O 1
ATOM 1164 N N . TYR A 1 158 ? 104.24900 105.09000 97.80900 1.000 37.14000 151 TYR A N 1
ATOM 1165 C CA . TYR A 1 158 ? 105.26600 105.66500 96.94600 1.000 30.51000 151 TYR A CA 1
ATOM 1166 C C . TYR A 1 158 ? 106.42900 104.69900 96.81200 1.000 31.96000 151 TYR A C 1
ATOM 1167 O O . TYR A 1 158 ? 106.92200 104.16400 97.80300 1.000 34.64000 151 TYR 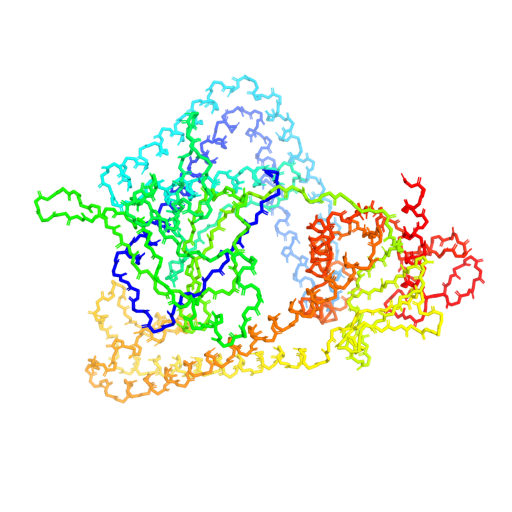A O 1
ATOM 1176 N N . TRP A 1 159 ? 106.87100 104.47400 95.57700 1.000 33.64000 152 TRP A N 1
ATOM 1177 C CA . TRP A 1 159 ? 107.86700 103.43800 95.33700 1.000 30.29000 152 TRP A CA 1
ATOM 1178 C C . TRP A 1 159 ? 109.15200 103.70000 96.10000 1.000 30.58000 152 TRP A C 1
ATOM 1179 O O . TRP A 1 159 ? 109.91700 102.76900 96.35100 1.000 36.22000 152 TRP A O 1
ATOM 1190 N N . ALA A 1 160 ? 109.41300 104.94900 96.47800 1.000 28.94000 153 ALA A N 1
ATOM 1191 C CA . ALA A 1 160 ? 110.59600 105.23900 97.27400 1.000 25.88000 153 ALA A CA 1
ATOM 1192 C C . ALA A 1 160 ? 110.47400 104.66400 98.67500 1.000 28.69000 153 ALA A C 1
ATOM 1193 O O . ALA A 1 160 ? 111.43400 104.09100 99.19600 1.000 34.83000 153 ALA A O 1
ATOM 1195 N N . THR A 1 161 ? 109.30700 104.80800 99.30500 1.000 28.69000 154 THR A N 1
ATOM 1196 C CA . THR A 1 161 ? 109.09100 104.19500 100.61100 1.000 23.91000 154 THR A CA 1
ATOM 1197 C C . THR A 1 161 ? 109.14600 102.68200 100.52000 1.000 26.04000 154 THR A C 1
ATOM 1198 O O . THR A 1 161 ? 109.71200 102.01800 101.39500 1.000 32.41000 154 THR A O 1
ATOM 1202 N N . PHE A 1 162 ? 108.56200 102.11600 99.46700 1.000 24.59000 155 PHE A N 1
ATOM 1203 C CA . PHE A 1 162 ? 108.61600 100.67400 99.29300 1.000 26.11000 155 PHE A CA 1
ATOM 1204 C C . PHE A 1 162 ? 110.04600 100.20000 99.14500 1.000 28.40000 155 PHE A C 1
ATOM 1205 O O . PHE A 1 162 ? 110.43700 99.19700 99.74400 1.000 31.85000 155 PHE A O 1
ATOM 1213 N N . ASN A 1 163 ? 110.83700 100.89800 98.33900 1.000 30.14000 156 ASN A N 1
ATOM 1214 C CA . ASN A 1 163 ? 112.21400 100.48400 98.12900 1.000 29.15000 156 ASN A CA 1
ATOM 1215 C C . ASN A 1 163 ? 113.04000 100.64800 99.39600 1.000 31.55000 156 ASN A C 1
ATOM 1216 O O . ASN A 1 163 ? 113.88800 99.80800 99.69500 1.000 36.65000 156 ASN A O 1
ATOM 1221 N N . ALA A 1 164 ? 112.79200 101.70400 100.16700 1.000 31.57000 157 ALA A N 1
ATOM 1222 C CA . ALA A 1 164 ? 113.49600 101.86200 101.43300 1.000 28.53000 157 ALA A CA 1
ATOM 1223 C C . ALA A 1 164 ? 113.18200 100.71600 102.38000 1.000 33.56000 157 ALA A C 1
ATOM 1224 O O . ALA A 1 164 ? 114.09000 100.10500 102.95400 1.000 41.68000 157 ALA A O 1
ATOM 1226 N N . VAL A 1 165 ? 111.89900 100.39800 102.55000 1.000 28.85000 158 VAL A N 1
ATOM 1227 C CA . VAL A 1 165 ? 111.52700 99.33300 103.47700 1.000 27.09000 158 VAL A CA 1
ATOM 1228 C C . VAL A 1 165 ? 112.05800 97.99100 102.99600 1.000 28.98000 158 VAL A C 1
ATOM 1229 O O . VAL A 1 165 ? 112.55500 97.19000 103.79100 1.000 39.40000 158 VAL A O 1
ATOM 1233 N N . LEU A 1 166 ? 111.96500 97.71700 101.69600 1.000 27.85000 159 LEU A N 1
ATOM 1234 C CA . LEU A 1 166 ? 112.42900 96.43000 101.20000 1.000 27.48000 159 LEU A CA 1
ATOM 1235 C C . LEU A 1 166 ? 113.94200 96.30300 101.30100 1.000 33.17000 159 LEU A C 1
ATOM 1236 O O . LEU A 1 166 ? 114.45300 95.22400 101.60900 1.000 42.83000 159 LEU A O 1
ATOM 1241 N N . ASP A 1 167 ? 114.68100 97.38400 101.05300 1.000 32.48000 160 ASP A N 1
ATOM 1242 C CA . ASP A 1 167 ? 116.13000 97.31900 101.18500 1.000 34.88000 160 ASP A CA 1
ATOM 1243 C C . ASP A 1 167 ? 116.54600 97.14700 102.63800 1.000 35.44000 160 ASP A C 1
ATOM 1244 O O . ASP A 1 167 ? 117.45100 96.35900 102.94000 1.000 38.21000 160 ASP A O 1
ATOM 1249 N N . HIS A 1 168 ? 115.88800 97.85700 103.55500 1.000 33.66000 161 HIS A N 1
ATOM 1250 C CA . HIS A 1 168 ? 116.16800 97.66100 104.97100 1.000 31.93000 161 HIS A CA 1
ATOM 1251 C C . HIS A 1 168 ? 115.87500 96.23300 105.40000 1.000 29.19000 161 HIS A C 1
ATOM 1252 O O . HIS A 1 168 ? 116.65400 95.62500 106.14100 1.000 34.83000 161 HIS A O 1
ATOM 1259 N N . HIS A 1 169 ? 114.75700 95.67600 104.94300 1.000 27.60000 162 HIS A N 1
ATOM 1260 C CA . HIS A 1 169 ? 114.41400 94.31000 105.31000 1.000 29.49000 162 HIS A CA 1
ATOM 1261 C C . HIS A 1 169 ? 115.39800 93.30500 104.72900 1.000 31.90000 162 HIS A C 1
ATOM 1262 O O . HIS A 1 169 ? 115.75000 92.32600 105.39300 1.000 40.16000 162 HIS A O 1
ATOM 1269 N N . LYS A 1 170 ? 115.83400 93.50100 103.48500 1.000 28.77000 163 LYS A N 1
ATOM 1270 C CA . LYS A 1 170 ? 116.79000 92.56500 102.89900 1.000 28.93000 163 LYS A CA 1
ATOM 1271 C C . LYS A 1 170 ? 118.12500 92.62200 103.62300 1.000 32.10000 163 LYS A C 1
ATOM 1272 O O . LYS A 1 170 ? 118.76700 91.58800 103.83700 1.000 36.98000 163 LYS A O 1
ATOM 1278 N N . THR A 1 171 ? 118.55200 93.81700 104.02800 1.000 34.58000 164 THR A N 1
ATOM 1279 C CA . THR A 1 171 ? 119.73700 93.92100 104.87100 1.000 28.19000 164 THR A CA 1
ATOM 1280 C C . THR A 1 171 ? 119.54100 93.18200 106.18700 1.000 32.45000 164 THR A C 1
ATOM 1281 O O . THR A 1 171 ? 120.44600 92.48000 106.65400 1.000 40.62000 164 THR A O 1
ATOM 1285 N N . ALA A 1 172 ? 118.35900 93.32000 106.79900 1.000 34.17000 165 ALA A N 1
ATOM 1286 C CA . ALA A 1 172 ? 118.10400 92.65400 108.07200 1.000 28.95000 165 ALA A CA 1
ATOM 1287 C C . ALA A 1 172 ? 118.14400 91.14100 107.93200 1.000 31.23000 165 ALA A C 1
ATOM 1288 O O . ALA A 1 172 ? 118.69300 90.45400 108.79500 1.000 36.21000 165 ALA A O 1
ATOM 1290 N N . VAL A 1 173 ? 117.56700 90.59600 106.86100 1.000 31.15000 166 VAL A N 1
ATOM 1291 C CA . VAL A 1 173 ? 117.60600 89.14400 106.70500 1.000 31.55000 166 VAL A CA 1
ATOM 1292 C C . VAL A 1 173 ? 119.01500 88.67200 106.38500 1.000 34.65000 166 VAL A C 1
ATOM 1293 O O . VAL A 1 173 ? 119.42000 87.58900 106.81800 1.000 40.65000 166 VAL A O 1
ATOM 1297 N N . LYS A 1 174 ? 119.79400 89.45900 105.64100 1.000 32.00000 167 LYS A N 1
ATOM 1298 C CA . LYS A 1 174 ? 121.19300 89.09900 105.44200 1.000 34.50000 167 LYS A CA 1
ATOM 1299 C C . LYS A 1 174 ? 121.93600 89.03200 106.76700 1.000 38.25000 167 LYS A C 1
ATOM 1300 O O . LYS A 1 174 ? 122.70800 88.09800 107.01100 1.000 42.91000 167 LYS A O 1
ATOM 1306 N N . ARG A 1 175 ? 121.70700 90.00500 107.64500 1.000 38.01000 168 ARG A N 1
ATOM 1307 C CA . ARG A 1 175 ? 122.42500 89.99900 108.91000 1.000 35.39000 168 ARG A CA 1
ATOM 1308 C C . ARG A 1 175 ? 121.92900 88.89900 109.83600 1.000 40.23000 168 ARG A C 1
ATOM 1309 O O . ARG A 1 175 ? 122.70000 88.36700 110.63500 1.000 47.01000 168 ARG A O 1
ATOM 1317 N N . ILE A 1 176 ? 120.65000 88.54100 109.75300 1.000 40.72000 169 ILE A N 1
ATOM 1318 C CA . ILE A 1 176 ? 120.16100 87.41600 110.54500 1.000 37.84000 169 ILE A CA 1
ATOM 1319 C C . ILE A 1 176 ? 120.77400 86.11200 110.05600 1.000 40.19000 169 ILE A C 1
ATOM 1320 O O . ILE A 1 176 ? 121.15600 85.25500 110.85900 1.000 49.70000 169 ILE A O 1
ATOM 1325 N N . ALA A 1 177 ? 120.89200 85.93900 108.73800 1.000 39.61000 170 ALA A N 1
ATOM 1326 C CA . ALA A 1 177 ? 121.55400 84.74800 108.21500 1.000 40.46000 170 ALA A CA 1
ATOM 1327 C C . ALA A 1 177 ? 123.01200 84.70000 108.64300 1.000 44.70000 170 ALA A C 1
ATOM 1328 O O . ALA A 1 177 ? 123.53900 83.62800 108.96000 1.000 53.47000 170 ALA A O 1
ATOM 1330 N N . ALA A 1 178 ? 123.68700 85.84900 108.64600 1.000 46.05000 171 ALA A N 1
ATOM 1331 C CA . ALA A 1 178 ? 125.07000 85.88500 109.10800 1.000 46.62000 171 ALA A CA 1
ATOM 1332 C C . ALA A 1 178 ? 125.17200 85.56100 110.59300 1.000 48.65000 171 ALA A C 1
ATOM 1333 O O . ALA A 1 178 ? 126.07600 84.83300 111.01200 1.000 54.10000 171 ALA A O 1
ATOM 1335 N N . HIS A 1 179 ? 124.25700 86.09000 111.40500 1.000 47.29000 172 HIS A N 1
ATOM 1336 C CA . HIS A 1 179 ? 124.25800 85.77000 112.82700 1.000 48.75000 172 HIS A CA 1
ATOM 1337 C C . HIS A 1 179 ? 124.06200 84.28600 113.05800 1.000 48.19000 172 HIS A C 1
ATOM 1338 O O . HIS A 1 179 ? 124.73300 83.68900 113.90300 1.000 56.48000 172 HIS A O 1
ATOM 1345 N N . ARG A 1 180 ? 123.13500 83.67300 112.33800 1.000 46.13000 173 ARG A N 1
ATOM 1346 C CA . ARG A 1 180 ? 122.91500 82.25400 112.55000 1.000 49.59000 173 ARG A CA 1
ATOM 1347 C C . ARG A 1 180 ? 123.97700 81.39400 111.88700 1.000 53.66000 173 ARG A C 1
ATOM 1348 O O . ARG A 1 180 ? 124.05200 80.19900 112.18300 1.000 61.52000 173 ARG A O 1
ATOM 1356 N N . LYS A 1 181 ? 124.80200 81.96000 111.00800 1.000 53.00000 174 LYS A N 1
ATOM 1357 C CA . LYS A 1 181 ? 125.98900 81.23500 110.56900 1.000 54.52000 174 LYS A CA 1
ATOM 1358 C C . LYS A 1 181 ? 127.00000 81.09000 111.69800 1.000 57.98000 174 LYS A C 1
ATOM 1359 O O . LYS A 1 181 ? 127.67900 80.06500 111.79200 1.000 64.03000 174 LYS A O 1
ATOM 1365 N N . GLN A 1 182 ? 127.10500 82.09000 112.56500 1.000 59.03000 175 GLN A N 1
ATOM 1366 C CA . GLN A 1 182 ? 128.00900 82.04500 113.70300 1.000 56.27000 175 GLN A CA 1
ATOM 1367 C C . GLN A 1 182 ? 127.46600 81.21700 114.85100 1.000 59.28000 175 GLN A C 1
ATOM 1368 O O . GLN A 1 182 ? 128.17000 81.02700 115.84500 1.000 67.17000 175 GLN A O 1
ATOM 1374 N N . GLY A 1 183 ? 126.23400 80.73600 114.75300 1.000 56.07000 176 GLY A N 1
ATOM 1375 C CA . GLY A 1 183 ? 125.65400 79.97000 115.83200 1.000 60.75000 176 GLY A CA 1
ATOM 1376 C C . GLY A 1 183 ? 125.12900 80.83000 116.96000 1.000 65.57000 176 GLY A C 1
ATOM 1377 O O . GLY A 1 183 ? 125.51100 80.64700 118.11700 1.000 72.64000 176 GLY A O 1
ATOM 1378 N N . ARG A 1 184 ? 124.26200 81.78100 116.63600 1.000 58.51000 177 ARG A N 1
ATOM 1379 C CA . ARG A 1 184 ? 123.60500 82.61100 117.63100 1.000 57.29000 177 ARG A CA 1
ATOM 1380 C C . ARG A 1 184 ? 122.12500 82.70900 117.29500 1.000 59.58000 177 ARG A C 1
ATOM 1381 O O . ARG A 1 184 ? 121.73200 82.58600 116.13500 1.000 64.69000 177 ARG A O 1
ATOM 1389 N N . ALA A 1 185 ? 121.30300 82.91500 118.31800 1.000 56.67000 178 ALA A N 1
ATOM 1390 C CA . ALA A 1 185 ? 119.87200 83.06600 118.10100 1.000 49.78000 178 ALA A CA 1
ATOM 1391 C C . ALA A 1 185 ? 119.58500 84.36000 117.35900 1.000 59.14000 178 ALA A C 1
ATOM 1392 O O . ALA A 1 185 ? 120.05800 85.42800 117.75500 1.000 67.45000 178 ALA A O 1
ATOM 1394 N N . ALA A 1 186 ? 118.80500 84.26900 116.28500 1.000 53.23000 179 ALA A N 1
ATOM 1395 C CA . ALA A 1 186 ? 118.45500 85.44800 115.49900 1.000 44.26000 179 ALA A CA 1
ATOM 1396 C C . ALA A 1 186 ? 117.26200 85.09800 114.62200 1.000 53.35000 179 ALA A C 1
ATOM 1397 O O . ALA A 1 186 ? 117.36100 84.19900 113.78300 1.000 58.19000 179 ALA A O 1
ATOM 1399 N N . GLN A 1 187 ? 116.15000 85.80600 114.80500 1.000 54.84000 180 GLN A N 1
ATOM 1400 C CA . GLN A 1 187 ? 114.96500 85.58100 113.99100 1.000 49.46000 180 GLN A CA 1
ATOM 1401 C C . GLN A 1 187 ? 114.15100 86.86100 113.90800 1.000 52.51000 180 GLN A C 1
ATOM 1402 O O . GLN A 1 187 ? 114.12100 87.65200 114.85000 1.000 58.68000 180 GLN A O 1
ATOM 1408 N N . LEU A 1 188 ? 113.47900 87.04600 112.77400 1.000 51.17000 181 LEU A N 1
ATOM 1409 C CA . LEU A 1 188 ? 112.63600 88.21800 112.57300 1.000 47.51000 181 LEU A CA 1
ATOM 1410 C C . LEU A 1 188 ? 111.42000 88.18100 113.49000 1.000 51.02000 181 LEU A C 1
ATOM 1411 O O . LEU A 1 188 ? 110.83800 87.12900 113.74600 1.000 61.32000 181 LEU A O 1
ATOM 1416 N N . ARG A 1 189 ? 111.02000 89.35100 113.96800 1.000 44.18000 182 ARG A N 1
ATOM 1417 C CA . ARG A 1 189 ? 109.87800 89.47600 114.85500 1.000 43.29000 182 ARG A CA 1
ATOM 1418 C C . ARG A 1 189 ? 108.89600 90.48700 114.29100 1.000 46.27000 182 ARG A C 1
ATOM 1419 O O . ARG A 1 189 ? 109.23400 91.29300 113.42500 1.000 50.88000 182 ARG A O 1
ATOM 1427 N N . HIS A 1 190 ? 107.66900 90.43500 114.78700 1.000 46.73000 183 HIS A N 1
ATOM 1428 C CA . HIS A 1 190 ? 106.65000 91.39200 114.39900 1.000 41.73000 183 HIS A CA 1
ATOM 1429 C C . HIS A 1 190 ? 106.62900 92.56100 115.36800 1.000 44.71000 183 HIS A C 1
ATOM 1430 O O . HIS A 1 190 ? 107.05400 92.44900 116.51500 1.000 54.46000 183 HIS A O 1
ATOM 1437 N N . HIS A 1 191 ? 106.11300 93.69100 114.89800 1.000 41.93000 184 HIS A N 1
ATOM 1438 C CA . HIS A 1 191 ? 105.87300 94.83600 115.75900 1.000 44.00000 184 HIS A CA 1
ATOM 1439 C C . HIS A 1 191 ? 104.43300 95.29400 115.60300 1.000 50.84000 184 HIS A C 1
ATOM 1440 O O . HIS A 1 191 ? 103.82700 95.15700 114.54200 1.000 55.32000 184 HIS A O 1
ATOM 1447 N N . ARG A 1 192 ? 103.89400 95.85600 116.67400 1.000 52.70000 185 ARG A N 1
ATOM 1448 C CA . ARG A 1 192 ? 102.53800 96.37400 116.68800 1.000 53.13000 185 ARG A CA 1
ATOM 1449 C C . ARG A 1 192 ? 102.55900 97.80700 116.18700 1.000 52.52000 185 ARG A C 1
ATOM 1450 O O . ARG A 1 192 ? 103.45400 98.57800 116.54000 1.000 52.44000 185 ARG A O 1
ATOM 1458 N N . TRP A 1 193 ? 101.57600 98.15700 115.36100 1.000 50.66000 186 TRP A N 1
ATOM 1459 C CA . TRP A 1 193 ? 101.50800 99.50500 114.82000 1.000 46.80000 186 TRP A CA 1
ATOM 1460 C C . TRP A 1 193 ? 101.46800 100.51900 115.95000 1.000 50.84000 186 TRP A C 1
ATOM 1461 O O . TRP A 1 193 ? 100.68500 100.38900 116.89200 1.000 60.97000 186 TRP A O 1
ATOM 1472 N N . ASP A 1 194 ? 102.31800 101.53000 115.85500 1.000 48.26000 187 ASP A N 1
ATOM 1473 C CA . ASP A 1 194 ? 102.49300 102.48200 116.93500 1.000 49.25000 187 ASP A CA 1
ATOM 1474 C C . ASP A 1 194 ? 102.26200 103.92300 116.50900 1.000 51.47000 187 ASP A C 1
ATOM 1475 O O . ASP A 1 194 ? 102.30000 104.81700 117.35900 1.000 55.48000 187 ASP A O 1
ATOM 1480 N N . GLY A 1 195 ? 101.99200 104.17400 115.23500 1.000 51.10000 188 GLY A N 1
ATOM 1481 C CA . GLY A 1 195 ? 101.97700 105.52900 114.73700 1.000 48.67000 188 GLY A CA 1
ATOM 1482 C C . GLY A 1 195 ? 103.33800 106.07800 114.39600 1.000 43.82000 188 GLY A C 1
ATOM 1483 O O . GLY A 1 195 ? 103.45600 107.28000 114.15300 1.000 47.69000 188 GLY A O 1
ATOM 1484 N N . THR A 1 196 ? 104.36600 105.23800 114.38400 1.000 43.68000 189 THR A N 1
ATOM 1485 C CA . THR A 1 196 ? 105.72800 105.62800 114.06900 1.000 39.79000 189 THR A CA 1
ATOM 1486 C C . THR A 1 196 ? 106.18400 104.91700 112.80800 1.000 39.70000 189 THR A C 1
ATOM 1487 O O . THR A 1 196 ? 105.60600 103.90700 112.40600 1.000 45.16000 189 THR A O 1
ATOM 1491 N N . GLY A 1 197 ? 107.23300 105.44500 112.19200 1.000 34.94000 190 GLY A N 1
ATOM 1492 C CA . GLY A 1 197 ? 107.74400 104.83700 110.97900 1.000 32.24000 190 GLY A CA 1
ATOM 1493 C C . GLY A 1 197 ? 108.59000 105.83200 110.21200 1.000 36.31000 190 GLY A C 1
ATOM 1494 O O . GLY A 1 197 ? 109.06400 106.81100 110.77000 1.000 42.84000 190 GLY A O 1
ATOM 1495 N N . THR A 1 198 ? 108.75900 105.56100 108.92100 1.000 36.62000 191 THR A N 1
ATOM 1496 C CA . THR A 1 198 ? 109.52400 106.45600 108.06700 1.000 33.37000 191 THR A CA 1
ATOM 1497 C C . THR A 1 198 ? 109.03400 106.33100 106.63100 1.000 34.58000 191 THR A C 1
ATOM 1498 O O . THR A 1 198 ? 108.67700 105.24100 106.18100 1.000 40.23000 191 THR A O 1
ATOM 1502 N N . ILE A 1 199 ? 108.98100 107.45900 105.93100 1.000 31.21000 192 ILE A N 1
ATOM 1503 C CA . ILE A 1 199 ? 108.70000 107.48500 104.50000 1.000 29.77000 192 ILE A CA 1
ATOM 1504 C C . ILE A 1 199 ? 109.91200 108.06900 103.79800 1.000 28.39000 192 ILE A C 1
ATOM 1505 O O . ILE A 1 199 ? 110.69000 108.81100 104.39700 1.000 39.23000 192 ILE A O 1
ATOM 1510 N N . SER A 1 200 ? 110.07000 107.75200 102.52200 1.000 25.66000 193 SER A N 1
ATOM 1511 C CA . SER A 1 200 ? 111.32100 108.04900 101.84800 1.000 25.04000 193 SER A CA 1
ATOM 1512 C C . SER A 1 200 ? 111.07300 108.66400 100.48300 1.000 27.31000 193 SER A C 1
ATOM 1513 O O . SER A 1 200 ? 109.97600 108.58200 99.92800 1.000 35.96000 193 SER A O 1
ATOM 1516 N N . VAL A 1 201 ? 112.10900 109.30200 99.96100 1.000 25.11000 194 VAL A N 1
ATOM 1517 C CA . VAL A 1 201 ? 112.11900 109.86100 98.62000 1.000 26.72000 194 VAL A CA 1
ATOM 1518 C C . VAL A 1 201 ? 113.51600 109.67200 98.06900 1.000 31.40000 194 VAL A C 1
ATOM 1519 O O . VAL A 1 201 ? 114.48000 110.18800 98.63900 1.000 42.15000 194 VAL A O 1
ATOM 1523 N N . GLN A 1 202 ? 113.63800 108.93700 96.97900 1.000 31.21000 195 GLN A N 1
ATOM 1524 C CA . GLN A 1 202 ? 114.93500 108.70700 96.36300 1.000 35.07000 195 GLN A CA 1
ATOM 1525 C C . GLN A 1 202 ? 115.06200 109.62600 95.16400 1.000 43.31000 195 GLN A C 1
ATOM 1526 O O . GLN A 1 202 ? 114.24900 109.56300 94.24000 1.000 47.92000 195 GLN A O 1
ATOM 1532 N N . LEU A 1 203 ? 116.06200 110.49700 95.19300 1.000 44.94000 196 LEU A N 1
ATOM 1533 C CA . LEU A 1 203 ? 116.36500 111.33700 94.04600 1.000 44.27000 196 LEU A CA 1
ATOM 1534 C C . LEU A 1 203 ? 117.34100 110.60800 93.14500 1.000 45.91000 196 LEU A C 1
ATOM 1535 O O . LEU A 1 203 ? 118.51100 110.45000 93.49500 1.000 51.35000 196 LEU A O 1
ATOM 1540 N N . GLN A 1 204 ? 116.87600 110.17100 91.98700 1.000 42.77000 197 GLN A N 1
ATOM 1541 C CA . GLN A 1 204 ? 117.68400 109.36700 91.08800 1.000 48.11000 197 GLN A CA 1
ATOM 1542 C C . GLN A 1 204 ? 118.53100 110.26000 90.20000 1.000 50.37000 197 GLN A C 1
ATOM 1543 O O . GLN A 1 204 ? 118.00800 111.16300 89.54400 1.000 55.30000 197 GLN A O 1
ATOM 1549 N N . ARG A 1 205 ? 119.82800 110.00200 90.17000 1.000 52.32000 198 ARG A N 1
ATOM 1550 C CA . ARG A 1 205 ? 120.73800 110.71900 89.29200 1.000 60.71000 198 ARG A CA 1
ATOM 1551 C C . ARG A 1 205 ? 121.28100 109.74300 88.26300 1.000 65.42000 198 ARG A C 1
ATOM 1552 O O . ARG A 1 205 ? 122.14600 108.92400 88.57800 1.000 68.32000 198 ARG A O 1
ATOM 1560 N N . GLN A 1 206 ? 120.79300 109.84100 87.03800 1.000 62.54000 199 GLN A N 1
ATOM 1561 C CA . GLN A 1 206 ? 121.22500 108.95300 85.97800 1.000 66.70000 199 GLN A CA 1
ATOM 1562 C C . GLN A 1 206 ? 122.56500 109.43800 85.44000 1.000 70.87000 199 GLN A C 1
ATOM 1563 O O . GLN A 1 206 ? 123.14900 110.39700 85.94400 1.000 70.81000 199 GLN A O 1
ATOM 1569 N N . ALA A 1 207 ? 123.07700 108.75800 84.42100 1.000 76.26000 200 ALA A N 1
ATOM 1570 C CA . ALA A 1 207 ? 124.24700 109.26100 83.71800 1.000 76.90000 200 ALA A CA 1
ATOM 1571 C C . ALA A 1 207 ? 123.87000 110.50900 82.93500 1.000 81.35000 200 ALA A C 1
ATOM 1572 O O . ALA A 1 207 ? 122.74600 110.63500 82.44400 1.000 83.43000 200 ALA A O 1
ATOM 1574 N N . THR A 1 208 ? 124.81700 111.43800 82.82300 1.000 77.82000 201 THR A N 1
ATOM 1575 C CA . THR A 1 208 ? 124.61000 112.73500 82.18900 1.000 82.65000 201 THR A CA 1
ATOM 1576 C C . THR A 1 208 ? 123.56300 113.58000 82.90400 1.000 82.52000 201 THR A C 1
ATOM 1577 O O . THR A 1 208 ? 122.84200 114.34500 82.26100 1.000 82.34000 201 THR A O 1
ATOM 1581 N N . ASP A 1 209 ? 123.45300 113.45400 84.22000 1.000 81.61000 202 ASP A N 1
ATOM 1582 C CA . ASP A 1 209 ? 122.60600 114.33100 85.00600 1.000 75.57000 202 ASP A CA 1
ATOM 1583 C C . ASP A 1 209 ? 123.45100 115.19100 85.93600 1.000 75.02000 202 ASP A C 1
ATOM 1584 O O . ASP A 1 209 ? 124.50300 114.75300 86.40900 1.000 72.72000 202 ASP A O 1
ATOM 1589 N N . PRO A 1 210 ? 123.02100 116.41400 86.22400 1.000 71.14000 203 PRO A N 1
ATOM 1590 C CA . PRO A 1 210 ? 123.78700 117.26200 87.13400 1.000 64.10000 203 PRO A CA 1
ATOM 1591 C C . PRO A 1 210 ? 123.75200 116.70800 88.54400 1.000 65.07000 203 PRO A C 1
ATOM 1592 O O . PRO A 1 210 ? 122.85300 115.95900 88.92400 1.000 69.68000 203 PRO A O 1
ATOM 1596 N N . ALA A 1 211 ? 124.75800 117.08600 89.32400 1.000 60.52000 204 ALA A N 1
ATOM 1597 C CA . ALA A 1 211 ? 124.82200 116.65500 90.71100 1.000 55.68000 204 ALA A CA 1
ATOM 1598 C C . ALA A 1 211 ? 123.64000 117.21300 91.48300 1.000 54.23000 204 ALA A C 1
ATOM 1599 O O . ALA A 1 211 ? 123.18300 118.32600 91.23000 1.000 56.76000 204 ALA A O 1
ATOM 1601 N N . ARG A 1 212 ? 123.14600 116.42900 92.43400 1.000 49.28000 205 ARG A N 1
ATOM 1602 C CA . ARG A 1 212 ? 121.96700 116.79600 93.21000 1.000 40.44000 205 ARG A CA 1
ATOM 1603 C C . ARG A 1 212 ? 122.35200 117.73500 94.35200 1.000 41.52000 205 ARG A C 1
ATOM 1604 O O . ARG A 1 212 ? 122.09800 117.47900 95.52300 1.000 42.72000 205 ARG A O 1
ATOM 1612 N N . THR A 1 213 ? 122.98700 118.84300 93.98800 1.000 44.05000 206 THR A N 1
ATOM 1613 C CA . THR A 1 213 ? 123.50200 119.76600 94.98300 1.000 37.81000 206 THR A CA 1
ATOM 1614 C C . THR A 1 213 ? 122.35500 120.47700 95.68700 1.000 39.45000 206 THR A C 1
ATOM 1615 O O . THR A 1 213 ? 121.24400 120.54200 95.16500 1.000 45.07000 206 THR A O 1
ATOM 1619 N N . PRO A 1 214 ? 122.59500 120.99600 96.89000 1.000 35.87000 207 PRO A N 1
ATOM 1620 C CA . PRO A 1 214 ? 121.51800 121.67200 97.62000 1.000 39.65000 207 PRO A CA 1
ATOM 1621 C C . PRO A 1 214 ? 120.92500 122.85200 96.88500 1.000 40.33000 207 PRO A C 1
ATOM 1622 O O . PRO A 1 214 ? 119.75600 123.17900 97.11200 1.000 41.64000 207 PRO A O 1
ATOM 1626 N N . ALA A 1 215 ? 121.69100 123.51400 96.01900 1.000 38.33000 208 ALA A N 1
ATOM 1627 C CA . ALA A 1 215 ? 121.14800 124.63700 95.26700 1.000 36.92000 208 ALA A CA 1
ATOM 1628 C C . ALA A 1 215 ? 120.18000 124.17000 94.19300 1.000 42.95000 208 ALA A C 1
ATOM 1629 O O . ALA A 1 215 ? 119.17400 124.83500 93.92800 1.000 47.43000 208 ALA A O 1
ATOM 1631 N N . ILE A 1 216 ? 120.47800 123.04400 93.54300 1.000 42.17000 209 ILE A N 1
ATOM 1632 C CA . ILE A 1 216 ? 119.54000 122.47100 92.58400 1.000 40.42000 209 ILE A CA 1
ATOM 1633 C C . ILE A 1 216 ? 118.26600 122.03400 93.28600 1.000 40.05000 209 ILE A C 1
ATOM 1634 O O . ILE A 1 216 ? 117.15800 122.27500 92.80100 1.000 51.17000 209 ILE A O 1
ATOM 1639 N N . ILE A 1 217 ? 118.40300 121.38900 94.44200 1.000 37.23000 210 ILE A N 1
ATOM 1640 C CA . ILE A 1 217 ? 117.24000 120.88500 95.16100 1.000 36.95000 210 ILE A CA 1
ATOM 1641 C C . ILE A 1 217 ? 116.39000 122.03300 95.69200 1.000 38.61000 210 ILE A C 1
ATOM 1642 O O . ILE A 1 217 ? 115.15900 121.95900 95.68700 1.000 39.97000 210 ILE A O 1
ATOM 1647 N N . ALA A 1 218 ? 117.02200 123.11600 96.14500 1.000 42.83000 211 ALA A N 1
ATOM 1648 C CA . ALA A 1 218 ? 116.27000 124.24900 96.67200 1.000 41.52000 211 ALA A CA 1
ATOM 1649 C C . ALA A 1 218 ? 115.51700 125.00400 95.59100 1.000 44.17000 211 ALA A C 1
ATOM 1650 O O . ALA A 1 218 ? 114.64400 125.81200 95.91600 1.000 49.19000 211 ALA A O 1
ATOM 1652 N N . ASP A 1 219 ? 115.83300 124.76500 94.32400 1.000 48.42000 212 ASP A N 1
ATOM 1653 C CA . ASP A 1 219 ? 115.20800 125.48100 93.21500 1.000 54.67000 212 ASP A CA 1
ATOM 1654 C C . ASP A 1 219 ? 113.81600 124.91200 92.98900 1.000 56.22000 212 ASP A C 1
ATOM 1655 O O . ASP A 1 219 ? 113.64800 123.90300 92.30500 1.000 56.23000 212 ASP A O 1
ATOM 1660 N N . ALA A 1 220 ? 112.80900 125.57700 93.55400 1.000 58.22000 213 ALA A N 1
ATOM 1661 C CA . ALA A 1 220 ? 111.44200 125.07800 93.54400 1.000 56.72000 213 ALA A CA 1
ATOM 1662 C C . ALA A 1 220 ? 110.74000 125.25600 92.21000 1.000 59.20000 213 ALA A C 1
ATOM 1663 O O . ALA A 1 220 ? 109.65600 124.69600 92.02300 1.000 58.08000 213 ALA A O 1
ATOM 1665 N N . ASP A 1 221 ? 111.31800 126.01200 91.28300 1.000 61.66000 214 ASP A N 1
ATOM 1666 C CA . ASP A 1 221 ? 110.64100 126.37500 90.04800 1.000 62.77000 214 ASP A CA 1
ATOM 1667 C C . ASP A 1 221 ? 111.14900 125.59900 88.84200 1.000 61.95000 214 ASP A C 1
ATOM 1668 O O . ASP A 1 221 ? 110.35200 125.17800 88.00400 1.000 64.82000 214 ASP A O 1
ATOM 1673 N N . THR A 1 222 ? 112.46200 125.41200 88.72200 1.000 62.11000 215 THR A N 1
ATOM 1674 C CA . THR A 1 222 ? 113.03100 124.71300 87.57700 1.000 67.43000 215 THR A CA 1
ATOM 1675 C C . THR A 1 222 ? 113.92100 123.54300 87.97200 1.000 65.51000 215 THR A C 1
ATOM 1676 O O . THR A 1 222 ? 114.49900 122.89900 87.08900 1.000 63.91000 215 THR A O 1
ATOM 1680 N N . GLY A 1 223 ? 114.04900 123.25100 89.26600 1.000 62.76000 216 GLY A N 1
ATOM 1681 C CA . GLY A 1 223 ? 114.93000 122.18000 89.68900 1.000 58.46000 216 GLY A CA 1
ATOM 1682 C C . GLY A 1 223 ? 114.52400 120.84900 89.09000 1.000 60.27000 216 GLY A C 1
ATOM 1683 O O . GLY A 1 223 ? 113.34700 120.56700 88.88500 1.000 59.13000 216 GLY A O 1
ATOM 1684 N N . LYS A 1 224 ? 115.52400 120.02400 88.79000 1.000 58.50000 217 LYS A N 1
ATOM 1685 C CA . LYS A 1 224 ? 115.24700 118.76900 88.11100 1.000 53.64000 217 LYS A CA 1
ATOM 1686 C C . LYS A 1 224 ? 114.49000 117.78100 88.97700 1.000 51.05000 217 LYS A C 1
ATOM 1687 O O . LYS A 1 224 ? 113.98300 116.78900 88.44800 1.000 55.50000 217 LYS A O 1
ATOM 1693 N N . TRP A 1 225 ? 114.40000 118.02100 90.28000 1.000 49.39000 218 TRP A N 1
ATOM 1694 C CA . TRP A 1 225 ? 113.79400 117.09500 91.22200 1.000 49.99000 218 TRP A CA 1
ATOM 1695 C C . TRP A 1 225 ? 112.71100 117.78600 92.02800 1.000 51.89000 218 TRP A C 1
ATOM 1696 O O . TRP A 1 225 ? 112.52600 117.50800 93.21100 1.000 56.33000 218 TRP A O 1
ATOM 1707 N N . ARG A 1 226 ? 111.98000 118.71400 91.40400 1.000 50.07000 219 ARG A N 1
ATOM 1708 C CA . ARG A 1 226 ? 110.88500 119.37700 92.10600 1.000 47.44000 219 ARG A CA 1
ATOM 1709 C C . ARG A 1 226 ? 109.79700 118.39100 92.48200 1.000 47.56000 219 ARG A C 1
ATOM 1710 O O . ARG A 1 226 ? 109.21600 118.47800 93.56800 1.000 43.80000 219 ARG A O 1
ATOM 1718 N N . SER A 1 227 ? 109.48700 117.46500 91.57900 1.000 48.44000 220 SER A N 1
ATOM 1719 C CA . SER A 1 227 ? 108.37900 116.54600 91.79800 1.000 47.70000 220 SER A CA 1
ATOM 1720 C C . SER A 1 227 ? 108.58900 115.70600 93.04500 1.000 50.12000 220 SER A C 1
ATOM 1721 O O . SER A 1 227 ? 107.62100 115.28100 93.68300 1.000 52.02000 220 SER A O 1
ATOM 1724 N N . SER A 1 228 ? 109.84400 115.44100 93.40100 1.000 47.80000 221 SER A N 1
ATOM 1725 C CA . SER A 1 228 ? 110.13400 114.63800 94.57900 1.000 41.14000 221 SER A CA 1
ATOM 1726 C C . SER A 1 228 ? 110.33400 115.50600 95.81500 1.000 41.01000 221 SER A C 1
ATOM 1727 O O . SER A 1 228 ? 109.61400 115.36700 96.80600 1.000 46.70000 221 SER A O 1
ATOM 1730 N N . LEU A 1 229 ? 111.29700 116.42000 95.77200 1.000 35.23000 222 LEU A N 1
ATOM 1731 C CA . LEU A 1 229 ? 111.76300 117.06100 96.99000 1.000 28.11000 222 LEU A CA 1
ATOM 1732 C C . LEU A 1 229 ? 112.13700 118.50400 96.71200 1.000 33.88000 222 LEU A C 1
ATOM 1733 O O . LEU A 1 229 ? 112.63000 118.82400 95.63300 1.000 49.45000 222 LEU A O 1
ATOM 1738 N N . ILE A 1 230 ? 111.88200 119.37300 97.68400 1.000 31.56000 223 ILE A N 1
ATOM 1739 C CA . ILE A 1 230 ? 112.23700 120.78600 97.60500 1.000 31.85000 223 ILE A CA 1
ATOM 1740 C C . ILE A 1 230 ? 112.64700 121.21500 99.00300 1.000 31.04000 223 ILE A C 1
ATOM 1741 O O . ILE A 1 230 ? 111.79200 121.37800 99.87600 1.000 36.32000 223 ILE A O 1
ATOM 1746 N N . VAL A 1 231 ? 113.94100 121.39800 99.22300 1.000 27.35000 224 VAL A N 1
ATOM 1747 C CA . VAL A 1 231 ? 114.46900 121.74700 100.53200 1.000 29.87000 224 VAL A CA 1
ATOM 1748 C C . VAL A 1 231 ? 115.07400 123.14100 100.44400 1.000 35.95000 224 VAL A C 1
ATOM 1749 O O . VAL A 1 231 ? 116.04200 123.34300 99.71200 1.000 41.00000 224 VAL A O 1
ATOM 1753 N N . PRO A 1 232 ? 114.54900 124.12900 101.16000 1.000 35.40000 225 PRO A N 1
ATOM 1754 C CA . PRO A 1 232 ? 115.17500 125.45300 101.15400 1.000 40.64000 225 PRO A CA 1
ATOM 1755 C C . PRO A 1 232 ? 116.60300 125.39400 101.67300 1.000 45.61000 225 PRO A C 1
ATOM 1756 O O . PRO A 1 232 ? 116.91200 124.65900 102.60900 1.000 47.57000 225 PRO A O 1
ATOM 1760 N N . TRP A 1 233 ? 117.47700 126.18200 101.05500 1.000 42.92000 226 TRP A N 1
ATOM 1761 C CA . TRP A 1 233 ? 118.90100 126.09600 101.32700 1.000 36.97000 226 TRP A CA 1
ATOM 1762 C C . TRP A 1 233 ? 119.53700 127.47100 101.27400 1.000 40.71000 226 TRP A C 1
ATOM 1763 O O . TRP A 1 233 ? 119.27800 128.25100 100.35700 1.000 45.39000 226 TRP A O 1
ATOM 1774 N N . VAL A 1 234 ? 120.36900 127.75400 102.26800 1.000 45.69000 227 VAL A N 1
ATOM 1775 C CA . VAL A 1 234 ? 121.21800 128.93500 102.31000 1.000 46.26000 227 VAL A CA 1
ATOM 1776 C C . VAL A 1 234 ? 122.65600 128.45400 102.23800 1.000 49.97000 227 VAL A C 1
ATOM 1777 O O . VAL A 1 234 ? 122.98700 127.40300 102.79400 1.000 55.31000 227 VAL A O 1
ATOM 1781 N N . ASN A 1 235 ? 123.49800 129.19200 101.53300 1.000 46.21000 228 ASN A N 1
ATOM 1782 C CA . ASN A 1 235 ? 124.89300 128.80100 101.43900 1.000 46.42000 228 ASN A CA 1
ATOM 1783 C C . ASN A 1 235 ? 125.50200 128.80500 102.83500 1.000 52.60000 228 ASN A C 1
ATOM 1784 O O . ASN A 1 235 ? 125.34600 129.79100 103.56600 1.000 57.55000 228 ASN A O 1
ATOM 1789 N N . PRO A 1 236 ? 126.16900 127.73000 103.25200 1.000 50.47000 229 PRO A N 1
ATOM 1790 C CA . PRO A 1 236 ? 126.68300 127.68800 104.62600 1.000 49.87000 229 PRO A CA 1
ATOM 1791 C C . PRO A 1 236 ? 127.64700 128.81400 104.94400 1.000 56.32000 229 PRO A C 1
ATOM 1792 O O . PRO A 1 236 ? 127.74600 129.21500 106.10900 1.000 59.45000 229 PRO A O 1
ATOM 1796 N N . ASP A 1 237 ? 128.35000 129.35000 103.94500 1.000 59.19000 230 ASP A N 1
ATOM 1797 C CA . ASP A 1 237 ? 129.16900 130.53400 104.17700 1.000 57.76000 230 ASP A CA 1
ATOM 1798 C C . ASP A 1 237 ? 128.31500 131.70500 104.64000 1.000 57.75000 230 ASP A C 1
ATOM 1799 O O . ASP A 1 237 ? 128.68200 132.41900 105.57800 1.000 64.90000 230 ASP A O 1
ATOM 1801 N N . VAL A 1 238 ? 127.17300 131.92100 103.98900 1.000 52.66000 231 VAL A N 1
ATOM 1802 C CA . VAL A 1 238 ? 126.22300 132.92100 104.46100 1.000 55.01000 231 VAL A CA 1
ATOM 1803 C C . VAL A 1 238 ? 125.56200 132.46200 105.75100 1.000 57.49000 231 VAL A C 1
ATOM 1804 O O . VAL A 1 238 ? 125.28700 133.26600 106.64700 1.000 59.40000 231 VAL A O 1
ATOM 1808 N N . TRP A 1 239 ? 125.29700 131.16100 105.86400 1.000 56.11000 232 TRP A N 1
ATOM 1809 C CA . TRP A 1 239 ? 124.46800 130.64900 106.94900 1.000 52.43000 232 TRP A CA 1
ATOM 1810 C C . TRP A 1 239 ? 125.15000 130.79200 108.30000 1.000 54.90000 232 TRP A C 1
ATOM 1811 O O . TRP A 1 239 ? 124.52700 131.22400 109.27400 1.000 55.88000 232 TRP A O 1
ATOM 1822 N N . ASP A 1 240 ? 126.42900 130.42600 108.38200 1.000 60.75000 233 ASP A N 1
ATOM 1823 C CA . ASP A 1 240 ? 127.11200 130.38500 109.67000 1.000 65.86000 233 ASP A CA 1
ATOM 1824 C C . ASP A 1 240 ? 127.38500 131.77800 110.21200 1.000 69.13000 233 ASP A C 1
ATOM 1825 O O . ASP A 1 240 ? 127.46000 131.96200 111.43100 1.000 70.42000 233 ASP A O 1
ATOM 1830 N N . THR A 1 241 ? 127.54700 132.76100 109.33000 1.000 65.36000 234 THR A N 1
ATOM 1831 C CA . THR A 1 241 ? 127.90200 134.10400 109.76800 1.000 63.25000 234 THR A CA 1
ATOM 1832 C C . THR A 1 241 ? 126.79500 134.73400 110.60000 1.000 64.42000 234 THR A C 1
ATOM 1833 O O . THR A 1 241 ? 127.06800 135.42000 111.59100 1.000 70.77000 234 THR A O 1
ATOM 1837 N N . MET A 1 242 ? 125.54200 134.51100 110.22300 1.000 60.31000 235 MET A N 1
ATOM 1838 C CA . MET A 1 242 ? 124.45200 135.24200 110.84400 1.000 58.87000 235 MET A CA 1
ATOM 1839 C C . MET A 1 242 ? 124.22600 134.77000 112.27800 1.000 60.15000 235 MET A C 1
ATOM 1840 O O . MET A 1 242 ? 124.79000 133.77900 112.74200 1.000 58.94000 235 MET A O 1
ATOM 1845 N N . ASP A 1 243 ? 123.38200 135.51600 112.98100 1.000 63.07000 236 ASP A N 1
ATOM 1846 C CA . ASP A 1 243 ? 123.12000 135.31100 114.39400 1.000 63.92000 236 ASP A CA 1
ATOM 1847 C C . ASP A 1 243 ? 122.42100 133.97300 114.62000 1.000 62.53000 236 ASP A C 1
ATOM 1848 O O . ASP A 1 243 ? 122.05700 133.26000 113.68500 1.000 59.75000 236 ASP A O 1
ATOM 1853 N N . ARG A 1 244 ? 122.25900 133.61800 115.89500 1.000 66.49000 237 ARG A N 1
ATOM 1854 C CA . ARG A 1 244 ? 121.45800 132.44700 116.23300 1.000 61.24000 237 ARG A CA 1
ATOM 1855 C C . ARG A 1 244 ? 119.97700 132.69800 115.98400 1.000 60.72000 237 ARG A C 1
ATOM 1856 O O . ARG A 1 244 ? 119.27800 131.83100 115.45300 1.000 60.54000 237 ARG A O 1
ATOM 1864 N N . ALA A 1 245 ? 119.47800 133.87600 116.36800 1.000 60.56000 238 ALA A N 1
ATOM 1865 C CA . ALA A 1 245 ? 118.07300 134.20000 116.13900 1.000 56.58000 238 ALA A CA 1
ATOM 1866 C C . ALA A 1 245 ? 117.75800 134.31400 114.65400 1.000 56.56000 238 ALA A C 1
ATOM 1867 O O . ALA A 1 245 ? 116.68800 133.88700 114.20400 1.000 57.07000 238 ALA A O 1
ATOM 1869 N N . SER A 1 246 ? 118.66600 134.90500 113.87900 1.000 58.16000 239 SER A N 1
ATOM 1870 C CA . SER A 1 246 ? 118.45200 134.99600 112.44200 1.000 53.59000 239 SER A CA 1
ATOM 1871 C C . SER A 1 246 ? 118.40000 133.61600 111.81000 1.000 52.74000 239 SER A C 1
ATOM 1872 O O . SER A 1 246 ? 117.57200 133.36200 110.93300 1.000 53.07000 239 SER A O 1
ATOM 1875 N N . ARG A 1 247 ? 119.28000 132.71200 112.23600 1.000 52.16000 240 ARG A N 1
ATOM 1876 C CA . ARG A 1 247 ? 119.22100 131.34600 111.73100 1.000 53.45000 240 ARG A CA 1
ATOM 1877 C C . ARG A 1 247 ? 117.94400 130.65400 112.17600 1.000 51.49000 240 ARG A C 1
ATOM 1878 O O . ARG A 1 247 ? 117.38200 129.83800 111.43900 1.000 53.94000 240 ARG A O 1
ATOM 1886 N N . ARG A 1 248 ? 117.47100 130.96800 113.37900 1.000 48.41000 241 ARG A N 1
ATOM 1887 C CA . ARG A 1 248 ? 116.22800 130.38100 113.85500 1.000 46.41000 241 ARG A CA 1
ATOM 1888 C C . ARG A 1 248 ? 115.06900 130.78600 112.96500 1.000 50.49000 241 ARG A C 1
ATOM 1889 O O . ARG A 1 248 ? 114.26100 129.94800 112.55800 1.000 56.31000 241 ARG A O 1
ATOM 1897 N N . LYS A 1 249 ? 114.98200 132.07100 112.63700 1.000 52.28000 242 LYS A N 1
ATOM 1898 C CA . LYS A 1 249 ? 113.86900 132.53900 111.82200 1.000 48.69000 242 LYS A CA 1
ATOM 1899 C C . LYS A 1 249 ? 114.00800 132.09900 110.37200 1.000 49.81000 242 LYS A C 1
ATOM 1900 O O . LYS A 1 249 ? 113.01000 131.77500 109.72500 1.000 52.77000 242 LYS A O 1
ATOM 1906 N N . ALA A 1 250 ? 115.22700 132.09800 109.83500 1.000 48.20000 243 ALA A N 1
ATOM 1907 C CA . ALA A 1 250 ? 115.42600 131.73400 108.44200 1.000 43.61000 243 ALA A CA 1
ATOM 1908 C C . ALA A 1 250 ? 115.38600 130.23600 108.21600 1.000 48.15000 243 ALA A C 1
ATOM 1909 O O . ALA A 1 250 ? 115.31400 129.80100 107.06500 1.000 51.40000 243 ALA A O 1
ATOM 1911 N N . GLY A 1 251 ? 115.45400 129.43700 109.28100 1.000 48.13000 244 GLY A N 1
ATOM 1912 C CA . GLY A 1 251 ? 115.33900 128.00200 109.13400 1.000 39.80000 244 GLY A CA 1
ATOM 1913 C C . GLY A 1 251 ? 113.92700 127.47600 109.18300 1.000 40.91000 244 GLY A C 1
ATOM 1914 O O . GLY A 1 251 ? 113.71200 126.29900 108.88800 1.000 43.67000 244 GLY A O 1
ATOM 1915 N N . ARG A 1 252 ? 112.96100 128.30700 109.56000 1.000 38.77000 245 ARG A N 1
ATOM 1916 C CA . ARG A 1 252 ? 111.56000 127.89700 109.61400 1.000 38.69000 245 ARG A CA 1
ATOM 1917 C C . ARG A 1 252 ? 110.99800 127.91000 108.20000 1.000 41.24000 245 ARG A C 1
ATOM 1918 O O . ARG A 1 252 ? 110.47700 128.91600 107.72500 1.000 39.73000 245 ARG A O 1
ATOM 1926 N N . VAL A 1 253 ? 111.10200 126.77000 107.51400 1.000 44.11000 246 VAL A N 1
ATOM 1927 C CA . VAL A 1 253 ? 110.79000 126.68000 106.09400 1.000 36.78000 246 VAL A CA 1
ATOM 1928 C C . VAL A 1 253 ? 109.98200 125.41900 105.84500 1.000 39.61000 246 VAL A C 1
ATOM 1929 O O . VAL A 1 253 ? 110.00100 124.48600 106.64200 1.000 43.32000 246 VAL A O 1
ATOM 1933 N N . VAL A 1 254 ? 109.29100 125.37600 104.71000 1.000 37.07000 247 VAL A N 1
ATOM 1934 C CA . VAL A 1 254 ? 108.51300 124.20000 104.33800 1.000 35.05000 247 VAL A CA 1
ATOM 1935 C C . VAL A 1 254 ? 109.33300 123.33600 103.39600 1.000 35.91000 247 VAL A C 1
ATOM 1936 O O . VAL A 1 254 ? 109.98600 123.84200 102.48000 1.000 41.26000 247 VAL A O 1
ATOM 1940 N N . ILE A 1 255 ? 109.32700 122.03200 103.64200 1.000 32.64000 248 ILE A N 1
ATOM 1941 C CA . ILE A 1 255 ? 109.91500 121.04600 102.74700 1.000 29.62000 248 ILE A CA 1
ATOM 1942 C C . ILE A 1 255 ? 108.77800 120.30800 102.06900 1.000 32.89000 248 ILE A C 1
ATOM 1943 O O . ILE A 1 255 ? 107.87100 119.81100 102.74200 1.000 39.24000 248 ILE A O 1
ATOM 1948 N N . ARG A 1 256 ? 108.80700 120.24700 100.74900 1.000 31.79000 249 ARG A N 1
ATOM 1949 C CA . ARG A 1 256 ? 107.79500 119.51400 100.00900 1.000 30.26000 249 ARG A CA 1
ATOM 1950 C C . ARG A 1 256 ? 108.34100 118.14800 99.62700 1.000 32.81000 249 ARG A C 1
ATOM 1951 O O . ARG A 1 256 ? 109.32900 118.05200 98.89900 1.000 45.79000 249 ARG A O 1
ATOM 1959 N N . MET A 1 257 ? 107.70000 117.09800 100.11600 1.000 30.26000 250 MET A N 1
ATOM 1960 C CA . MET A 1 257 ? 108.03400 115.73400 99.74800 1.000 29.15000 250 MET A CA 1
ATOM 1961 C C . MET A 1 257 ? 106.91300 115.14400 98.91200 1.000 35.19000 250 MET A C 1
ATOM 1962 O O . MET A 1 257 ? 105.76300 115.56500 99.00700 1.000 48.33000 250 MET A O 1
ATOM 1967 N N . ARG A 1 258 ? 107.24700 114.15200 98.10300 1.000 32.43000 251 ARG A N 1
ATOM 1968 C CA . ARG A 1 258 ? 106.25000 113.39300 97.36400 1.000 32.37000 251 ARG A CA 1
ATOM 1969 C C . ARG A 1 258 ? 105.78700 112.26100 98.26300 1.000 36.98000 251 ARG A C 1
ATOM 1970 O O . ARG A 1 258 ? 106.51100 111.28400 98.45900 1.000 43.29000 251 ARG A O 1
ATOM 1978 N N . CYS A 1 259 ? 104.59500 112.40800 98.83700 1.000 34.61000 252 CYS A N 1
ATOM 1979 C CA . CYS A 1 259 ? 104.13300 111.43100 99.81400 1.000 35.57000 252 CYS A CA 1
ATOM 1980 C C . CYS A 1 259 ? 103.64500 110.15400 99.14900 1.000 40.50000 252 CYS A C 1
ATOM 1981 O O . CYS A 1 259 ? 103.85600 109.06100 99.67700 1.000 52.32000 252 CYS A O 1
ATOM 1984 N N . GLY A 1 260 ? 102.99200 110.25700 98.01400 1.000 40.08000 253 GLY A N 1
ATOM 1985 C CA . GLY A 1 260 ? 102.56100 109.05900 97.33400 1.000 34.39000 253 GLY A CA 1
ATOM 1986 C C . GLY A 1 260 ? 101.19100 109.27100 96.76200 1.000 42.15000 253 GLY A C 1
ATOM 1987 O O . GLY A 1 260 ? 100.66800 110.37400 96.79200 1.000 50.25000 253 GLY A O 1
ATOM 1988 N N . SER A 1 261 ? 100.58500 108.22200 96.23500 1.000 42.30000 254 SER A N 1
ATOM 1989 C CA . SER A 1 261 ? 99.31400 108.40800 95.55900 1.000 47.70000 254 SER A CA 1
ATOM 1990 C C . SER A 1 261 ? 98.15100 108.37300 96.54100 1.000 48.76000 254 SER A C 1
ATOM 1991 O O . SER A 1 261 ? 98.27700 107.91100 97.67400 1.000 50.99000 254 SER A O 1
ATOM 1994 N N . SER A 1 262 ? 97.01700 108.90000 96.09700 1.000 51.30000 255 SER A N 1
ATOM 1995 C CA . SER A 1 262 ? 95.76200 108.85800 96.83000 1.000 57.75000 255 SER A CA 1
ATOM 1996 C C . SER A 1 262 ? 94.66500 108.36900 95.89600 1.000 64.70000 255 SER A C 1
ATOM 1997 O O . SER A 1 262 ? 94.70400 108.61200 94.68900 1.000 66.60000 255 SER A O 1
ATOM 2000 N N . ARG A 1 263 ? 93.68800 107.66600 96.46000 1.000 62.62000 256 ARG A N 1
ATOM 2001 C CA . ARG A 1 263 ? 92.70300 106.97300 95.64200 1.000 63.20000 256 ARG A CA 1
ATOM 2002 C C . ARG A 1 263 ? 91.61600 107.93200 95.18200 1.000 79.36000 256 ARG A C 1
ATOM 2003 O O . ARG A 1 263 ? 90.94100 108.56300 96.00000 1.000 83.05000 256 ARG A O 1
ATOM 2011 N N . ASN A 1 264 ? 91.44900 108.03600 93.87000 1.000 82.91000 257 ASN A N 1
ATOM 2012 C CA . ASN A 1 264 ? 90.40200 108.85700 93.29600 1.000 82.80000 257 ASN A CA 1
ATOM 2013 C C . ASN A 1 264 ? 89.05700 108.15000 93.39000 1.000 89.34000 257 ASN A C 1
ATOM 2014 O O . ASN A 1 264 ? 88.98300 106.92200 93.32100 1.000 90.49000 257 ASN A O 1
ATOM 2019 N N . PRO A 1 265 ? 87.97000 108.91000 93.53800 1.000 97.47000 258 PRO A N 1
ATOM 2020 C CA . PRO A 1 265 ? 86.64000 108.28400 93.55000 1.000 98.39000 258 PRO A CA 1
ATOM 2021 C C . PRO A 1 265 ? 86.33400 107.50800 92.28600 1.000 99.04000 258 PRO A C 1
ATOM 2022 O O . PRO A 1 265 ? 85.55200 106.55200 92.33200 1.000 96.66000 258 PRO A O 1
ATOM 2026 N N . ASP A 1 266 ? 86.92600 107.89000 91.15400 1.000 100.60000 259 ASP A N 1
ATOM 2027 C CA . ASP A 1 266 ? 86.78500 107.11500 89.93000 1.000 100.37000 259 ASP A CA 1
ATOM 2028 C C . ASP A 1 266 ? 87.55300 105.80300 89.97600 1.000 100.62000 259 ASP A C 1
ATOM 2029 O O . ASP A 1 266 ? 87.37400 104.97100 89.08100 1.000 102.20000 259 ASP A O 1
ATOM 2031 N N . GLY A 1 267 ? 88.39700 105.59900 90.98600 1.000 98.38000 260 GLY A N 1
ATOM 2032 C CA . GLY A 1 267 ? 89.17600 104.38700 91.11400 1.000 92.77000 260 GLY A CA 1
ATOM 2033 C C . GLY A 1 267 ? 90.61700 104.49000 90.66600 1.000 93.79000 260 GLY A C 1
ATOM 2034 O O . GLY A 1 267 ? 91.29800 103.46000 90.60100 1.000 91.29000 260 GLY A O 1
ATOM 2035 N N . THR A 1 268 ? 91.10100 105.69100 90.35100 1.000 93.59000 261 THR A N 1
ATOM 2036 C CA . THR A 1 268 ? 92.47700 105.88900 89.92500 1.000 83.21000 261 THR A CA 1
ATOM 2037 C C . THR A 1 268 ? 93.30800 106.50300 91.04800 1.000 73.68000 261 THR A C 1
ATOM 2038 O O . THR A 1 268 ? 92.84100 106.70000 92.17100 1.000 73.43000 261 THR A O 1
ATOM 2042 N N . LYS A 1 269 ? 94.56300 106.80900 90.73500 1.000 68.80000 262 LYS A N 1
ATOM 2043 C CA . LYS A 1 269 ? 95.50600 107.39100 91.67800 1.000 62.62000 262 LYS A CA 1
ATOM 2044 C C . LYS A 1 269 ? 95.79800 108.83300 91.30000 1.000 67.45000 262 LYS A C 1
ATOM 2045 O O . LYS A 1 269 ? 95.85600 109.17300 90.11600 1.000 71.42000 262 LYS A O 1
ATOM 2051 N N . THR A 1 270 ? 95.97900 109.67800 92.30700 1.000 64.78000 263 THR A N 1
ATOM 2052 C CA . THR A 1 270 ? 96.48100 111.02800 92.10800 1.000 63.26000 263 THR A CA 1
ATOM 2053 C C . THR A 1 270 ? 97.67800 111.24900 93.02000 1.000 57.55000 263 THR A C 1
ATOM 2054 O O . THR A 1 270 ? 97.62800 110.92900 94.20600 1.000 58.35000 263 THR A O 1
ATOM 2058 N N . SER A 1 271 ? 98.75900 111.78400 92.46700 1.000 53.94000 264 SER A N 1
ATOM 2059 C CA . SER A 1 271 ? 99.95400 112.00500 93.26400 1.000 49.80000 264 SER A CA 1
ATOM 2060 C C . SER A 1 271 ? 99.67300 113.01400 94.36500 1.000 49.73000 264 SER A C 1
ATOM 2061 O O . SER A 1 271 ? 98.84100 113.90700 94.20900 1.000 51.72000 264 SER A O 1
ATOM 2064 N N . GLU A 1 272 ? 100.36600 112.86400 95.48900 1.000 41.42000 265 GLU A N 1
ATOM 2065 C CA . GLU A 1 272 ? 100.13000 113.68100 96.66400 1.000 42.34000 265 GLU A CA 1
ATOM 2066 C C . GLU A 1 272 ? 101.45700 114.03700 97.30300 1.000 41.24000 265 GLU A C 1
ATOM 2067 O O . GLU A 1 272 ? 102.28300 113.15300 97.55900 1.000 47.63000 265 GLU A O 1
ATOM 2073 N N . TRP A 1 273 ? 101.63900 115.32800 97.56500 1.000 39.14000 266 TRP A N 1
ATOM 2074 C CA . TRP A 1 273 ? 102.82200 115.88200 98.19600 1.000 36.76000 266 TRP A CA 1
ATOM 2075 C C . TRP A 1 273 ? 102.45000 116.41600 99.56700 1.000 36.23000 266 TRP A C 1
ATOM 2076 O O . TRP A 1 273 ? 101.30700 116.81600 99.79200 1.000 46.46000 266 TRP A O 1
ATOM 2087 N N . ILE A 1 274 ? 103.40000 116.41700 100.48100 1.000 31.05000 267 ILE A N 1
ATOM 2088 C CA . ILE A 1 274 ? 103.20600 117.03100 101.78600 1.000 31.93000 267 ILE A CA 1
ATOM 2089 C C . ILE A 1 274 ? 104.16400 118.19900 101.91300 1.000 36.04000 267 ILE A C 1
ATOM 2090 O O . ILE A 1 274 ? 105.29300 118.15900 101.41900 1.000 41.71000 267 ILE A O 1
ATOM 2095 N N . ASP A 1 275 ? 103.70600 119.25300 102.57700 1.000 38.08000 268 ASP A N 1
ATOM 2096 C CA . ASP A 1 275 ? 104.49300 120.45600 102.82000 1.000 41.31000 268 ASP A CA 1
ATOM 2097 C C . ASP A 1 275 ? 104.74400 120.54300 104.31900 1.000 39.22000 268 ASP A C 1
ATOM 2098 O O . ASP A 1 275 ? 104.00300 121.20600 105.04400 1.000 42.50000 268 ASP A O 1
ATOM 2103 N N . VAL A 1 276 ? 105.79900 119.88800 104.77400 1.000 35.49000 269 VAL A N 1
ATOM 2104 C CA . VAL A 1 276 ? 106.07900 119.79900 106.20700 1.000 31.74000 269 VAL A CA 1
ATOM 2105 C C . VAL A 1 276 ? 106.80400 121.06700 106.65200 1.000 33.00000 269 VAL A C 1
ATOM 2106 O O . VAL A 1 276 ? 107.80000 121.44900 106.02900 1.000 38.03000 269 VAL A O 1
ATOM 2110 N N . PRO A 1 277 ? 106.32300 121.77500 107.67400 1.000 31.84000 270 PRO A N 1
ATOM 2111 C CA . PRO A 1 277 ? 107.03900 122.96100 108.15100 1.000 30.39000 270 PRO A CA 1
ATOM 2112 C C . PRO A 1 277 ? 108.10700 122.54800 109.14900 1.000 35.62000 270 PRO A C 1
ATOM 2113 O O . PRO A 1 277 ? 107.79500 122.15600 110.27400 1.000 44.55000 270 PRO A O 1
ATOM 2117 N N . VAL A 1 278 ? 109.36600 122.67400 108.75500 1.000 32.24000 271 VAL A N 1
ATOM 2118 C CA . VAL A 1 278 ? 110.47900 122.18100 109.54200 1.000 26.78000 271 VAL A CA 1
ATOM 2119 C C . VAL A 1 278 ? 111.33100 123.35700 109.97700 1.000 30.38000 271 VAL A C 1
ATOM 2120 O O . VAL A 1 278 ? 111.37900 124.39700 109.31200 1.000 35.80000 271 VAL A O 1
ATOM 2124 N N . GLN A 1 279 ? 111.97400 123.19800 111.12500 1.000 29.41000 272 GLN A N 1
ATOM 2125 C CA . GLN A 1 279 ? 113.01700 124.09700 111.57800 1.000 30.41000 272 GLN A CA 1
ATOM 2126 C C . GLN A 1 279 ? 114.35500 123.51500 111.16100 1.000 37.06000 272 GLN A C 1
ATOM 2127 O O . GLN A 1 279 ? 114.66500 122.36200 111.48500 1.000 37.09000 272 GLN A O 1
ATOM 2133 N N . GLN A 1 280 ? 115.11800 124.30100 110.40800 1.000 38.49000 273 GLN A N 1
ATOM 2134 C CA . GLN A 1 280 ? 116.45700 123.95500 109.96700 1.000 34.91000 273 GLN A CA 1
ATOM 2135 C C . GLN A 1 280 ? 117.46900 124.68100 110.83600 1.000 39.38000 273 GLN A C 1
ATOM 2136 O O . GLN A 1 280 ? 117.23600 125.81300 111.26000 1.000 45.91000 273 GLN A O 1
ATOM 2142 N N . HIS A 1 281 ? 118.58400 124.02000 111.11600 1.000 37.86000 274 HIS A N 1
ATOM 2143 C CA . HIS A 1 281 ? 119.64500 124.60900 111.91200 1.000 38.99000 274 HIS A CA 1
ATOM 2144 C C . HIS A 1 281 ? 120.98000 124.64400 111.20300 1.000 42.12000 274 HIS A C 1
ATOM 2145 O O . HIS A 1 281 ? 121.81000 125.49300 111.51800 1.000 51.36000 274 HIS A O 1
ATOM 2152 N N . ARG A 1 282 ? 121.20600 123.74100 110.26300 1.000 38.98000 275 ARG A N 1
ATOM 2153 C CA . ARG A 1 282 ? 122.47700 123.63000 109.58000 1.000 37.94000 275 ARG A CA 1
ATOM 2154 C C . ARG A 1 282 ? 122.21000 123.23800 108.14000 1.000 42.86000 275 ARG A C 1
ATOM 2155 O O . ARG A 1 282 ? 121.22100 122.56800 107.84400 1.000 44.77000 275 ARG A O 1
ATOM 2163 N N . MET A 1 283 ? 123.09400 123.66000 107.24600 1.000 43.07000 276 MET A N 1
ATOM 2164 C CA . MET A 1 283 ? 122.92100 123.43700 105.82200 1.000 38.95000 276 MET A CA 1
ATOM 2165 C C . MET A 1 283 ? 124.02600 122.54500 105.29200 1.000 37.91000 276 MET A C 1
ATOM 2166 O O . MET A 1 283 ? 125.14700 122.54700 105.79800 1.000 41.01000 276 MET A O 1
ATOM 2171 N N . LEU A 1 284 ? 123.69500 121.78500 104.26400 1.000 39.04000 277 LEU A N 1
ATOM 2172 C CA . LEU A 1 284 ? 124.67400 120.93500 103.62600 1.000 39.95000 277 LEU A CA 1
ATOM 2173 C C . LEU A 1 284 ? 125.72100 121.78100 102.90700 1.000 45.70000 277 LEU A C 1
ATOM 2174 O O . LEU A 1 284 ? 125.48200 122.95000 102.60100 1.000 46.83000 277 LEU A O 1
ATOM 2179 N N . PRO A 1 285 ? 126.89800 121.22100 102.64700 1.000 41.05000 278 PRO A N 1
ATOM 2180 C CA . PRO A 1 285 ? 127.86000 121.91300 101.79400 1.000 42.69000 278 PRO A CA 1
ATOM 2181 C C . PRO A 1 285 ? 127.29900 122.08200 100.39600 1.000 46.89000 278 PRO A C 1
ATOM 2182 O O . PRO A 1 285 ? 126.51300 121.26500 99.92000 1.000 50.56000 278 PRO A O 1
ATOM 2186 N N . ALA A 1 286 ? 127.71800 123.15300 99.73000 1.000 49.11000 279 ALA A N 1
ATOM 2187 C CA . ALA A 1 286 ? 127.27200 123.37700 98.36600 1.000 43.97000 279 ALA A CA 1
ATOM 2188 C C . ALA A 1 286 ? 127.81400 122.33300 97.40900 1.000 48.67000 279 ALA A C 1
ATOM 2189 O O . ALA A 1 286 ? 127.36700 122.27300 96.26100 1.000 51.57000 279 ALA A O 1
ATOM 2191 N N . ASP A 1 287 ? 128.78000 121.52500 97.84000 1.000 49.70000 280 ASP A N 1
ATOM 2192 C CA . ASP A 1 287 ? 129.32400 120.47800 96.98800 1.000 49.81000 280 ASP A CA 1
ATOM 2193 C C . ASP A 1 287 ? 128.62500 119.13800 97.15900 1.000 55.12000 280 ASP A C 1
ATOM 2194 O O . ASP A 1 287 ? 128.87100 118.23100 96.36000 1.000 58.63000 280 ASP A O 1
ATOM 2196 N N . ALA A 1 288 ? 127.76200 118.99200 98.15800 1.000 49.79000 281 ALA A N 1
ATOM 2197 C CA . ALA A 1 288 ? 127.16200 117.70300 98.46100 1.000 44.00000 281 ALA A CA 1
ATOM 2198 C C . ALA A 1 288 ? 126.21900 117.26300 97.35500 1.000 47.93000 281 ALA A C 1
ATOM 2199 O O . ALA A 1 288 ? 125.62000 118.08300 96.66400 1.000 52.93000 281 ALA A O 1
ATOM 2201 N N . ASP A 1 289 ? 126.09000 115.95000 97.18700 1.000 48.41000 282 ASP A N 1
ATOM 2202 C CA . ASP A 1 289 ? 125.03700 115.37600 96.35700 1.000 43.57000 282 ASP A CA 1
ATOM 2203 C C . ASP A 1 289 ? 123.94000 114.85800 97.26800 1.000 42.77000 282 ASP A C 1
ATOM 2204 O O . ASP A 1 289 ? 124.18300 113.96300 98.07800 1.000 47.67000 282 ASP A O 1
ATOM 2209 N N . ILE A 1 290 ? 122.74100 115.41300 97.13500 1.000 40.88000 283 ILE A N 1
ATOM 2210 C CA . ILE A 1 290 ? 121.62000 115.00600 97.97200 1.000 35.48000 283 ILE A CA 1
ATOM 2211 C C . ILE A 1 290 ? 121.08900 113.68500 97.43100 1.000 37.51000 283 ILE A C 1
ATOM 2212 O O . ILE A 1 290 ? 120.55400 113.62200 96.32600 1.000 43.90000 283 ILE A O 1
ATOM 2217 N N . THR A 1 291 ? 121.27100 112.62000 98.20400 1.000 37.03000 284 THR A N 1
ATOM 2218 C CA . THR A 1 291 ? 120.98000 111.27800 97.72000 1.000 39.00000 284 THR A CA 1
ATOM 2219 C C . THR A 1 291 ? 119.51100 110.93000 97.89600 1.000 43.44000 284 THR A C 1
ATOM 2220 O O . THR A 1 291 ? 118.90200 110.31100 97.01900 1.000 50.83000 284 THR A O 1
ATOM 2224 N N . ALA A 1 292 ? 118.92600 111.30600 99.02400 1.000 38.55000 285 ALA A N 1
ATOM 2225 C CA . ALA A 1 292 ? 117.58000 110.87600 99.35700 1.000 27.52000 285 ALA A CA 1
ATOM 2226 C C . ALA A 1 292 ? 117.03100 111.80000 100.42600 1.000 27.29000 285 ALA A C 1
ATOM 2227 O O . ALA A 1 292 ? 117.68100 112.76100 100.83300 1.000 35.24000 285 ALA A O 1
ATOM 2229 N N . ALA A 1 293 ? 115.81700 111.51100 100.87200 1.000 27.09000 286 ALA A N 1
ATOM 2230 C CA . ALA A 1 293 ? 115.22800 112.20200 102.00400 1.000 22.57000 286 ALA A CA 1
ATOM 2231 C C . ALA A 1 293 ? 114.32100 111.23800 102.74200 1.000 27.92000 286 ALA A C 1
ATOM 2232 O O . ALA A 1 293 ? 113.71700 110.35600 102.13800 1.000 37.10000 286 ALA A O 1
ATOM 2234 N N . GLN A 1 294 ? 114.22800 111.40400 104.05100 1.000 29.28000 287 GLN A N 1
ATOM 2235 C CA . GLN A 1 294 ? 113.34100 110.57600 104.84900 1.000 25.91000 287 GLN A CA 1
ATOM 2236 C C . GLN A 1 294 ? 112.57800 111.43700 105.83300 1.000 26.33000 287 GLN A C 1
ATOM 2237 O O . GLN A 1 294 ? 113.11800 112.38500 106.38800 1.000 33.70000 287 GLN A O 1
ATOM 2243 N N . LEU A 1 295 ? 111.31800 111.10500 106.04400 1.000 26.31000 288 LEU A N 1
ATOM 2244 C CA . LEU A 1 295 ? 110.52000 111.71800 107.09500 1.000 25.34000 288 LEU A CA 1
ATOM 2245 C C . LEU A 1 295 ? 110.23600 110.61600 108.09300 1.000 28.43000 288 LEU A C 1
ATOM 2246 O O . LEU A 1 295 ? 109.50200 109.67500 107.78600 1.000 32.49000 288 LEU A O 1
ATOM 2251 N N . THR A 1 296 ? 110.85400 110.70700 109.26300 1.000 31.45000 289 THR A N 1
ATOM 2252 C CA . THR A 1 296 ? 110.75000 109.69100 110.29400 1.000 31.25000 289 THR A CA 1
ATOM 2253 C C . THR A 1 296 ? 109.89500 110.23100 111.42000 1.000 37.37000 289 THR A C 1
ATOM 2254 O O . THR A 1 296 ? 110.16500 111.31600 111.94800 1.000 42.49000 289 THR A O 1
ATOM 2258 N N . VAL A 1 297 ? 108.86500 109.47900 111.77700 1.000 36.71000 290 VAL A N 1
ATOM 2259 C CA . VAL A 1 297 ? 107.96400 109.82200 112.86400 1.000 35.84000 290 VAL A CA 1
ATOM 2260 C C . VAL A 1 297 ? 108.28200 108.90400 114.03100 1.000 44.07000 290 VAL A C 1
ATOM 2261 O O . VAL A 1 297 ? 108.23700 107.67500 113.89200 1.000 49.08000 290 VAL A O 1
ATOM 2265 N N . ARG A 1 298 ? 108.61800 109.50400 115.17000 1.000 43.99000 291 ARG A N 1
ATOM 2266 C CA . ARG A 1 298 ? 109.00500 108.78700 116.37100 1.000 41.24000 291 ARG A CA 1
ATOM 2267 C C . ARG A 1 298 ? 108.05500 109.16100 117.49500 1.000 48.67000 291 ARG A C 1
ATOM 2268 O O . ARG A 1 298 ? 107.34300 110.16100 117.42400 1.000 52.74000 291 ARG A O 1
ATOM 2276 N N . ARG A 1 299 ? 108.03800 108.34000 118.53400 1.000 51.87000 292 ARG A N 1
ATOM 2277 C CA . ARG A 1 299 ? 107.10300 108.50600 119.63300 1.000 52.12000 292 ARG A CA 1
ATOM 2278 C C . ARG A 1 299 ? 107.85900 108.51700 120.94600 1.000 56.40000 292 ARG A C 1
ATOM 2279 O O . ARG A 1 299 ? 108.72100 107.66600 121.17400 1.000 59.82000 292 ARG A O 1
ATOM 2287 N N . GLU A 1 300 ? 107.54200 109.47700 121.80300 1.000 55.61000 293 GLU A N 1
ATOM 2288 C CA . GLU A 1 300 ? 108.03300 109.46900 123.17200 1.000 55.54000 293 GLU A CA 1
ATOM 2289 C C . GLU A 1 300 ? 106.90500 109.91000 124.08300 1.000 61.05000 293 GLU A C 1
ATOM 2290 O O . GLU A 1 300 ? 106.30500 110.96500 123.86200 1.000 64.30000 293 GLU A O 1
ATOM 2296 N N . GLY A 1 301 ? 106.62300 109.10700 125.10100 1.000 60.23000 294 GLY A N 1
ATOM 2297 C CA . GLY A 1 301 ? 105.42500 109.35200 125.87100 1.000 62.27000 294 GLY A CA 1
ATOM 2298 C C . GLY A 1 301 ? 104.22200 109.27000 124.96400 1.000 67.29000 294 GLY A C 1
ATOM 2299 O O . GLY A 1 301 ? 104.13200 108.40300 124.08700 1.000 64.43000 294 GLY A O 1
ATOM 2300 N N . ALA A 1 302 ? 103.28400 110.19200 125.16000 1.000 66.63000 295 ALA A N 1
ATOM 2301 C CA . ALA A 1 302 ? 102.16100 110.29500 124.24200 1.000 64.45000 295 ALA A CA 1
ATOM 2302 C C . ALA A 1 302 ? 102.51100 111.06700 122.98200 1.000 69.25000 295 ALA A C 1
ATOM 2303 O O . ALA A 1 302 ? 101.76900 110.99000 122.00000 1.000 71.35000 295 ALA A O 1
ATOM 2305 N N . ASP A 1 303 ? 103.62700 111.78900 122.98200 1.000 68.22000 296 ASP A N 1
ATOM 2306 C CA . ASP A 1 303 ? 103.91700 112.72900 121.91300 1.000 64.96000 296 ASP A CA 1
ATOM 2307 C C . ASP A 1 303 ? 104.48900 112.02900 120.69300 1.000 59.78000 296 ASP A C 1
ATOM 2308 O O . ASP A 1 303 ? 105.33400 111.13700 120.80400 1.000 63.80000 296 ASP A O 1
ATOM 2313 N N . LEU A 1 304 ? 104.01200 112.43700 119.52500 1.000 55.91000 297 LEU A N 1
ATOM 2314 C CA . LEU A 1 304 ? 104.54100 111.99200 118.24500 1.000 53.57000 297 LEU A CA 1
ATOM 2315 C C . LEU A 1 304 ? 105.31100 113.15400 117.63700 1.000 54.05000 297 LEU A C 1
ATOM 2316 O O . LEU A 1 304 ? 104.74100 114.22500 117.41000 1.000 54.68000 297 LEU A O 1
ATOM 2321 N N . ARG A 1 305 ? 106.59800 112.94800 117.39200 1.000 50.67000 298 ARG A N 1
ATOM 2322 C CA . ARG A 1 305 ? 107.45900 113.95700 116.80700 1.000 48.16000 298 ARG A CA 1
ATOM 2323 C C . ARG A 1 305 ? 107.92100 113.46600 115.45000 1.000 45.98000 298 ARG A C 1
ATOM 2324 O O . ARG A 1 305 ? 107.82400 112.28200 115.13700 1.000 49.99000 298 ARG A O 1
ATOM 2332 N N . ALA A 1 306 ? 108.41400 114.38900 114.63700 1.000 41.31000 299 ALA A N 1
ATOM 2333 C CA . ALA A 1 306 ? 108.85100 114.06100 113.29300 1.000 36.68000 299 ALA A CA 1
ATOM 2334 C C . ALA A 1 306 ? 110.12800 114.80700 112.95900 1.000 38.35000 299 ALA A C 1
ATOM 2335 O O . ALA A 1 306 ? 110.29100 115.97700 113.31300 1.000 41.95000 299 ALA A O 1
ATOM 2337 N N . THR A 1 307 ? 111.03000 114.12900 112.26500 1.000 38.21000 300 THR A N 1
ATOM 2338 C CA . THR A 1 307 ? 112.23600 114.75800 111.75200 1.000 33.59000 300 THR A CA 1
ATOM 2339 C C . THR A 1 307 ? 112.44200 114.29700 110.32600 1.000 29.78000 300 THR A C 1
ATOM 2340 O O . THR A 1 307 ? 112.24200 113.12100 110.02200 1.000 32.92000 300 THR A O 1
ATOM 2344 N N . ILE A 1 308 ? 112.84400 115.20800 109.45400 1.000 26.63000 301 ILE A N 1
ATOM 2345 C CA . ILE A 1 308 ? 113.13700 114.86200 108.07200 1.000 25.71000 301 ILE A CA 1
ATOM 2346 C C . ILE A 1 308 ? 114.63100 115.00100 107.85900 1.000 23.64000 301 ILE A C 1
ATOM 2347 O O . ILE A 1 308 ? 115.20100 116.07300 108.07200 1.000 29.51000 301 ILE A O 1
ATOM 2352 N N . GLY A 1 309 ? 115.26100 113.90900 107.46100 1.000 22.51000 302 GLY A N 1
ATOM 2353 C CA . GLY A 1 309 ? 116.68400 113.88000 107.23700 1.000 21.31000 302 GLY A CA 1
ATOM 2354 C C . GLY A 1 309 ? 117.04200 113.76700 105.77800 1.000 23.65000 302 GLY A C 1
ATOM 2355 O O . GLY A 1 309 ? 116.59700 112.84600 105.09200 1.000 36.37000 302 GLY A O 1
ATOM 2356 N N . ILE A 1 310 ? 117.82800 114.72000 105.29900 1.000 21.73000 303 ILE A N 1
ATOM 2357 C CA . ILE A 1 310 ? 118.33300 114.72500 103.93600 1.000 21.00000 303 ILE A CA 1
ATOM 2358 C C . ILE A 1 310 ? 119.69100 114.04900 103.94700 1.000 25.49000 303 ILE A C 1
ATOM 2359 O O . ILE A 1 310 ? 120.65000 114.58700 104.50100 1.000 32.97000 303 ILE A O 1
ATOM 2364 N N . THR A 1 311 ? 119.77700 112.87100 103.35800 1.000 26.86000 304 THR A N 1
ATOM 2365 C CA . THR A 1 311 ? 121.04600 112.18100 103.21300 1.000 29.72000 304 THR A CA 1
ATOM 2366 C C . THR A 1 311 ? 121.82100 112.82400 102.07400 1.000 37.31000 304 THR A C 1
ATOM 2367 O O . THR A 1 311 ? 121.24400 113.14500 101.03600 1.000 40.38000 304 THR A O 1
ATOM 2371 N N . ALA A 1 312 ? 123.12000 113.02700 102.26700 1.000 34.33000 305 ALA A N 1
ATOM 2372 C CA . ALA A 1 312 ? 123.94900 113.60300 101.22100 1.000 32.30000 305 ALA A CA 1
ATOM 2373 C C . ALA A 1 312 ? 125.32100 112.95600 101.23500 1.000 40.36000 305 ALA A C 1
ATOM 2374 O O . ALA A 1 312 ? 125.72800 112.34600 102.22000 1.000 49.20000 305 ALA A O 1
ATOM 2376 N N . LYS A 1 313 ? 126.02500 113.08200 100.11700 1.000 46.67000 306 LYS A N 1
ATOM 2377 C CA . LYS A 1 313 ? 127.40900 112.64300 99.99000 1.000 45.23000 306 LYS A CA 1
ATOM 2378 C C . LYS A 1 313 ? 128.29900 113.86900 99.87100 1.000 52.62000 306 LYS A C 1
ATOM 2379 O O . LYS A 1 313 ? 128.09000 114.70700 98.98600 1.000 57.64000 306 LYS A O 1
ATOM 2385 N N . ILE A 1 314 ? 129.28500 113.96400 100.75700 1.000 51.62000 307 ILE A N 1
ATOM 2386 C CA . ILE A 1 314 ? 130.20400 115.09100 100.85400 1.000 56.23000 307 ILE A CA 1
ATOM 2387 C C . ILE A 1 314 ? 131.57100 114.66000 100.34000 1.000 65.73000 307 ILE A C 1
ATOM 2388 O O . ILE A 1 314 ? 131.94000 113.48800 100.48500 1.000 71.80000 307 ILE A O 1
ATOM 2393 N N . PRO A 1 315 ? 132.34500 115.54500 99.72400 1.000 67.79000 308 PRO A N 1
ATOM 2394 C CA . PRO A 1 315 ? 133.75200 115.22900 99.46500 1.000 72.99000 308 PRO A CA 1
ATOM 2395 C C . PRO A 1 315 ? 134.57500 115.26300 100.74300 1.000 77.68000 308 PRO A C 1
ATOM 2396 O O . PRO A 1 315 ? 134.20900 115.90500 101.73000 1.000 79.44000 308 PRO A O 1
ATOM 2400 N N . ASP A 1 316 ? 135.69900 114.55300 100.72100 1.000 82.09000 309 ASP A N 1
ATOM 2401 C CA . ASP A 1 316 ? 136.60400 114.53300 101.86200 1.000 88.10000 309 ASP A CA 1
ATOM 2402 C C . ASP A 1 316 ? 137.49400 115.76800 101.86900 1.000 92.22000 309 ASP A C 1
ATOM 2403 O O . ASP A 1 316 ? 137.99400 116.19700 100.82600 1.000 94.84000 309 ASP A O 1
ATOM 2408 N N . GLN A 1 317 ? 137.70100 116.33100 103.05700 1.000 92.90000 310 GLN A N 1
ATOM 2409 C CA . GLN A 1 317 ? 138.43800 117.57800 103.21500 1.000 94.74000 310 GLN A CA 1
ATOM 2410 C C . GLN A 1 317 ? 139.92400 117.37400 103.47300 1.000 101.68000 310 GLN A C 1
ATOM 2411 O O . GLN A 1 317 ? 140.63600 118.35600 103.70400 1.000 105.35000 310 GLN A O 1
ATOM 2413 N N . GLY A 1 318 ? 140.40500 116.14300 103.45300 1.000 99.80000 311 GLY A N 1
ATOM 2414 C CA . GLY A 1 318 ? 141.82300 115.87700 103.57600 1.000 100.54000 311 GLY A CA 1
ATOM 2415 C C . GLY A 1 318 ? 142.21900 115.48500 104.98700 1.000 104.04000 311 GLY A C 1
ATOM 2416 O O . GLY A 1 318 ? 141.76800 116.07000 105.97800 1.000 104.54000 311 GLY A O 1
ATOM 2417 N N . GLU A 1 319 ? 143.10200 114.49500 105.08100 1.000 104.29000 312 GLU A N 1
ATOM 2418 C CA . GLU A 1 319 ? 143.50600 113.93700 106.36000 1.000 98.94000 312 GLU A CA 1
ATOM 2419 C C . GLU A 1 319 ? 144.42000 114.90500 107.10600 1.000 103.67000 312 GLU A C 1
ATOM 2420 O O . GLU A 1 319 ? 144.85700 115.92800 106.57700 1.000 105.75000 312 GLU A O 1
ATOM 2422 N N . VAL A 1 320 ? 144.70000 114.57100 108.36300 1.000 103.78000 313 VAL A N 1
ATOM 2423 C CA . VAL A 1 320 ? 145.50700 115.41000 109.23600 1.000 106.16000 313 VAL A CA 1
ATOM 2424 C C . VAL A 1 320 ? 146.65300 114.57700 109.78900 1.000 109.75000 313 VAL A C 1
ATOM 2425 O O . VAL A 1 320 ? 146.59100 113.34700 109.84600 1.000 107.58000 313 VAL A O 1
ATOM 2429 N N . ASP A 1 321 ? 147.72200 115.27000 110.19000 1.000 113.26000 314 ASP A N 1
ATOM 2430 C CA . ASP A 1 321 ? 148.88100 114.59400 110.75900 1.000 117.01000 314 ASP A CA 1
ATOM 2431 C C . ASP A 1 321 ? 149.54300 115.37100 111.89300 1.000 118.29000 314 ASP A C 1
ATOM 2432 O O . ASP A 1 321 ? 150.70200 115.08600 112.21700 1.000 120.20000 314 ASP A O 1
ATOM 2434 N N . GLU A 1 322 ? 148.86300 116.33500 112.50400 1.000 116.90000 315 GLU A N 1
ATOM 2435 C CA . GLU A 1 322 ? 149.46800 117.18900 113.52500 1.000 114.90000 315 GLU A CA 1
ATOM 2436 C C . GLU A 1 322 ? 148.62900 117.12300 114.79700 1.000 105.92000 315 GLU A C 1
ATOM 2437 O O . GLU A 1 322 ? 147.56900 117.74800 114.88200 1.000 104.52000 315 GLU A O 1
ATOM 2439 N N . GLY A 1 323 ? 149.10700 116.37200 115.78400 1.000 93.27000 316 GLY A N 1
ATOM 2440 C CA . GLY A 1 323 ? 148.42600 116.26400 117.04900 1.000 79.74000 316 GLY A CA 1
ATOM 2441 C C . GLY A 1 323 ? 148.88200 115.06300 117.84600 1.000 76.20000 316 GLY A C 1
ATOM 2442 O O . GLY A 1 323 ? 149.58400 114.18400 117.34100 1.000 80.64000 316 GLY A O 1
ATOM 2443 N N . PRO A 1 324 ? 148.50100 115.01100 119.11600 1.000 69.79000 317 PRO A N 1
ATOM 2444 C CA . PRO A 1 324 ? 148.86600 113.86400 119.94700 1.000 67.29000 317 PRO A CA 1
ATOM 2445 C C . PRO A 1 324 ? 148.09800 112.61800 119.55500 1.000 67.81000 317 PRO A C 1
ATOM 2446 O O . PRO A 1 324 ? 147.09000 112.67900 118.85000 1.000 69.16000 317 PRO A O 1
ATOM 2450 N N . THR A 1 325 ? 148.61200 111.47300 119.99300 1.000 66.98000 318 THR A N 1
ATOM 2451 C CA . THR A 1 325 ? 147.85400 110.23000 119.96400 1.000 63.66000 318 THR A CA 1
ATOM 2452 C C . THR A 1 325 ? 147.11400 110.06900 121.28400 1.000 64.65000 318 THR A C 1
ATOM 2453 O O . THR A 1 325 ? 147.67800 110.31900 122.35000 1.000 69.86000 318 THR A O 1
ATOM 2457 N N . ILE A 1 326 ? 145.84800 109.67600 121.21600 1.000 60.87000 319 ILE A N 1
ATOM 2458 C CA . ILE A 1 326 ? 145.00300 109.53200 122.39400 1.000 56.84000 319 ILE A CA 1
ATOM 2459 C C . ILE A 1 326 ? 144.47000 108.10900 122.43600 1.000 62.55000 319 ILE A C 1
ATOM 2460 O O . ILE A 1 326 ? 144.07300 107.55800 121.40300 1.000 64.05000 319 ILE A O 1
ATOM 2465 N N . ALA A 1 327 ? 144.48700 107.50700 123.62100 1.000 65.36000 320 ALA A N 1
ATOM 2466 C CA . ALA A 1 327 ? 143.93000 106.18500 123.85200 1.000 61.75000 320 ALA A CA 1
ATOM 2467 C C . ALA A 1 327 ? 142.78200 106.31200 124.83600 1.000 61.58000 320 ALA A C 1
ATOM 2468 O O . ALA A 1 327 ? 142.95500 106.88500 125.91600 1.000 60.10000 320 ALA A O 1
ATOM 2470 N N . VAL A 1 328 ? 141.61900 105.78500 124.45800 1.000 59.31000 321 VAL A N 1
ATOM 2471 C CA . VAL A 1 328 ? 140.41600 105.82600 125.28100 1.000 55.39000 321 VAL A CA 1
ATOM 2472 C C . VAL A 1 328 ? 140.01000 104.39100 125.57200 1.000 57.64000 321 VAL A C 1
ATOM 2473 O O . VAL A 1 328 ? 139.70000 103.63000 124.64800 1.000 59.63000 321 VAL A O 1
ATOM 2477 N N . HIS A 1 329 ? 140.01200 104.02500 126.84700 1.000 56.15000 322 HIS A N 1
ATOM 2478 C CA . HIS A 1 329 ? 139.70200 102.68000 127.29700 1.000 51.31000 322 HIS A CA 1
ATOM 2479 C C . HIS A 1 329 ? 138.40500 102.73200 128.08000 1.000 50.25000 322 HIS A C 1
ATOM 2480 O O . HIS A 1 329 ? 138.27000 103.54000 129.00200 1.000 51.81000 322 HIS A O 1
ATOM 2487 N N . LEU A 1 330 ? 137.45900 101.87600 127.71600 1.000 51.98000 323 LEU A N 1
ATOM 2488 C CA . LEU A 1 330 ? 136.10400 101.98400 128.23000 1.000 52.41000 323 LEU A CA 1
ATOM 2489 C C . LEU A 1 330 ? 135.94600 101.28600 129.57400 1.000 55.76000 323 LEU A C 1
ATOM 2490 O O . LEU A 1 330 ? 136.63200 100.31000 129.88200 1.000 59.83000 323 LEU A O 1
ATOM 2495 N N . GLY A 1 331 ? 135.01400 101.79400 130.37000 1.000 50.90000 324 GLY A N 1
ATOM 2496 C CA . GLY A 1 331 ? 134.71100 101.21500 131.66300 1.000 43.63000 324 GLY A CA 1
ATOM 2497 C C . GLY A 1 331 ? 133.36500 101.70900 132.13200 1.000 47.81000 324 GLY A C 1
ATOM 2498 O O . GLY A 1 331 ? 132.71100 102.52000 131.47800 1.000 48.61000 324 GLY A O 1
ATOM 2499 N N . TRP A 1 332 ? 132.92900 101.17500 133.26100 1.000 54.00000 325 TRP A N 1
ATOM 2500 C CA . TRP A 1 332 ? 131.70000 101.63200 133.88700 1.000 53.60000 325 TRP A CA 1
ATOM 2501 C C . TRP A 1 332 ? 131.84800 101.61800 135.39600 1.000 57.49000 325 TRP A C 1
ATOM 2502 O O . TRP A 1 332 ? 130.95100 101.18000 136.12000 1.000 58.28000 325 TRP A O 1
ATOM 2513 N N . ARG A 1 333 ? 132.98600 102.08700 135.89100 1.000 55.44000 326 ARG A N 1
ATOM 2514 C CA . ARG A 1 333 ? 133.25400 102.08000 137.32000 1.000 56.91000 326 ARG A CA 1
ATOM 2515 C C . ARG A 1 333 ? 132.51200 103.22900 137.98400 1.000 59.04000 326 ARG A C 1
ATOM 2516 O O . ARG A 1 333 ? 132.57300 104.36600 137.51600 1.000 60.70000 326 ARG A O 1
ATOM 2518 N N . SER A 1 334 ? 131.80200 102.93500 139.06200 1.000 60.52000 327 SER A N 1
ATOM 2519 C CA . SER A 1 334 ? 131.18100 103.99000 139.84400 1.000 61.16000 327 SER A CA 1
ATOM 2520 C C . SER A 1 334 ? 132.25000 104.77900 140.58300 1.000 67.85000 327 SER A C 1
ATOM 2521 O O . SER A 1 334 ? 133.29600 104.24100 140.95200 1.000 71.94000 327 SER A O 1
ATOM 2524 N N . SER A 1 335 ? 131.99100 106.06500 140.79100 1.000 68.51000 328 SER A N 1
ATOM 2525 C CA . SER A 1 335 ? 132.92800 106.93700 141.47800 1.000 75.72000 328 SER A CA 1
ATOM 2526 C C . SER A 1 335 ? 132.14600 107.97200 142.26900 1.000 80.44000 328 SER A C 1
ATOM 2527 O O . SER A 1 335 ? 130.91400 108.01200 142.23400 1.000 81.00000 328 SER A O 1
ATOM 2530 N N . ASP A 1 336 ? 132.87700 108.81200 142.99900 1.000 81.26000 329 ASP A N 1
ATOM 2531 C CA . ASP A 1 336 ? 132.23300 109.83300 143.81600 1.000 85.19000 329 ASP A CA 1
ATOM 2532 C C . ASP A 1 336 ? 131.50700 110.85200 142.94800 1.000 86.76000 329 ASP A C 1
ATOM 2533 O O . ASP A 1 336 ? 130.40100 111.29300 143.28100 1.000 87.79000 329 ASP A O 1
ATOM 2535 N N . HIS A 1 337 ? 132.11800 111.24400 141.83000 1.000 83.83000 330 HIS A N 1
ATOM 2536 C CA . HIS A 1 337 ? 131.55500 112.31500 141.01600 1.000 83.34000 330 HIS A CA 1
ATOM 2537 C C . HIS A 1 337 ? 130.63900 111.77800 139.92500 1.000 79.87000 330 HIS A C 1
ATOM 2538 O O . HIS A 1 337 ? 129.80800 112.51700 139.38800 1.000 82.85000 330 HIS A O 1
ATOM 2545 N N . GLY A 1 338 ? 130.79400 110.51600 139.55700 1.000 70.72000 331 GLY A N 1
ATOM 2546 C CA . GLY A 1 338 ? 129.88400 109.90900 138.60500 1.000 62.90000 331 GLY A CA 1
ATOM 2547 C C . GLY A 1 338 ? 130.50800 108.66000 138.03900 1.000 57.26000 331 GLY A C 1
ATOM 2548 O O . GLY A 1 338 ? 131.65200 108.32000 138.34200 1.000 63.13000 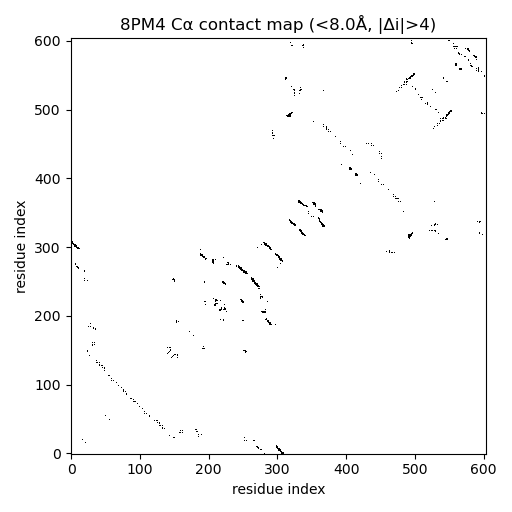331 GLY A O 1
ATOM 2549 N N . THR A 1 339 ? 129.74000 107.97400 137.20600 1.000 48.89000 332 THR A N 1
ATOM 2550 C CA . THR A 1 339 ? 130.28000 106.81600 136.51700 1.000 48.15000 332 THR A CA 1
ATOM 2551 C C . THR A 1 339 ? 131.48200 107.23800 135.69300 1.000 52.17000 332 THR A C 1
ATOM 2552 O O . THR A 1 339 ? 131.43200 108.24100 134.98200 1.000 61.50000 332 THR A O 1
ATOM 2556 N N . VAL A 1 340 ? 132.57700 106.49300 135.80800 1.000 50.86000 333 VAL A N 1
ATOM 2557 C CA . VAL A 1 340 ? 133.77600 106.75500 135.02400 1.000 47.82000 333 VAL A CA 1
ATOM 2558 C C . VAL A 1 340 ? 133.66700 105.91400 133.75800 1.000 46.03000 333 VAL A C 1
ATOM 2559 O O . VAL A 1 340 ? 133.98400 104.73000 133.75300 1.000 52.19000 333 VAL A O 1
ATOM 2563 N N . VAL A 1 341 ? 133.21100 106.54200 132.67600 1.000 43.68000 334 VAL A N 1
ATOM 2564 C CA . VAL A 1 341 ? 132.93200 105.81200 131.44700 1.000 42.09000 334 VAL A CA 1
ATOM 2565 C C . VAL A 1 341 ? 134.21900 105.31300 130.81400 1.000 51.20000 334 VAL A C 1
ATOM 2566 O O . VAL A 1 341 ? 134.29500 104.17800 130.33600 1.000 60.83000 334 VAL A O 1
ATOM 2570 N N . ALA A 1 342 ? 135.24200 106.15400 130.77000 1.000 45.88000 335 ALA A N 1
ATOM 2571 C CA . ALA A 1 342 ? 136.47000 105.75400 130.11100 1.000 43.27000 335 ALA A CA 1
ATOM 2572 C C . ALA A 1 342 ? 137.63700 106.50500 130.72200 1.000 51.98000 335 ALA A C 1
ATOM 2573 O O . ALA A 1 342 ? 137.47300 107.55800 131.33900 1.000 53.76000 335 ALA A O 1
ATOM 2575 N N . THR A 1 343 ? 138.82200 105.93700 130.54600 1.000 55.58000 336 THR A N 1
ATOM 2576 C CA . THR A 1 343 ? 140.07000 106.59600 130.89400 1.000 56.44000 336 THR A CA 1
ATOM 2577 C C . THR A 1 343 ? 140.85800 106.83600 129.62000 1.000 57.51000 336 THR A C 1
ATOM 2578 O O . THR A 1 343 ? 140.93100 105.96000 128.75700 1.000 56.27000 336 THR A O 1
ATOM 2582 N N . TRP A 1 344 ? 141.43300 108.02300 129.49900 1.000 62.10000 337 TRP A N 1
ATOM 2583 C CA . TRP A 1 344 ? 142.20100 108.40300 128.32800 1.000 61.49000 337 TRP A CA 1
ATOM 2584 C C . TRP A 1 344 ? 143.63800 108.68200 128.73400 1.000 65.30000 337 TRP A C 1
ATOM 2585 O O . TRP A 1 344 ? 143.91700 109.06200 129.87300 1.000 65.80000 337 TRP A O 1
ATOM 2596 N N . ARG A 1 345 ? 144.55000 108.45600 127.79900 1.000 66.08000 338 ARG A N 1
ATOM 2597 C CA . ARG A 1 345 ? 145.91400 108.93100 127.96000 1.000 67.30000 338 ARG A CA 1
ATOM 2598 C C . ARG A 1 345 ? 146.46800 109.34500 126.60900 1.000 68.23000 338 ARG A C 1
ATOM 2599 O O . ARG A 1 345 ? 146.19200 108.71000 125.59100 1.000 68.12000 338 ARG A O 1
ATOM 2607 N N . SER A 1 346 ? 147.25300 110.41500 126.61400 1.000 68.42000 339 SER A N 1
ATOM 2608 C CA . SER A 1 346 ? 147.73800 111.04500 125.40100 1.000 71.51000 339 SER A CA 1
ATOM 2609 C C . SER A 1 346 ? 149.25700 111.09100 125.40200 1.000 76.74000 339 SER A C 1
ATOM 2610 O O . SER A 1 346 ? 149.89300 111.11600 126.45900 1.000 78.61000 339 SER A O 1
ATOM 2613 N N . THR A 1 347 ? 149.83700 111.10000 124.20300 1.000 73.57000 340 THR A N 1
ATOM 2614 C CA . THR A 1 347 ? 151.28500 111.20900 124.09400 1.000 75.77000 340 THR A CA 1
ATOM 2615 C C . THR A 1 347 ? 151.76800 112.62200 124.39400 1.000 82.24000 340 THR A C 1
ATOM 2616 O O . THR A 1 347 ? 152.92300 112.81000 124.79000 1.000 85.08000 340 THR A O 1
ATOM 2620 N N . GLU A 1 348 ? 150.91200 113.61800 124.21100 1.000 79.62000 341 GLU A N 1
ATOM 2621 C CA . GLU A 1 348 ? 151.24800 115.00100 124.49400 1.000 77.98000 341 GLU A CA 1
ATOM 2622 C C . GLU A 1 348 ? 150.20200 115.59500 125.42200 1.000 80.77000 341 GLU A C 1
ATOM 2623 O O . GLU A 1 348 ? 149.04100 115.18200 125.39400 1.000 79.89000 341 GLU A O 1
ATOM 2625 N N . PRO A 1 349 ? 150.58200 116.55800 126.25700 1.000 83.42000 342 PRO A N 1
ATOM 2626 C CA . PRO A 1 349 ? 149.62200 117.12500 127.20900 1.000 81.88000 342 PRO A CA 1
ATOM 2627 C C . PRO A 1 349 ? 148.44500 117.77600 126.50200 1.000 78.99000 342 PRO A C 1
ATOM 2628 O O . PRO A 1 349 ? 148.57600 118.32600 125.40800 1.000 77.39000 342 PRO A O 1
ATOM 2632 N N . LEU A 1 350 ? 147.28400 117.70600 127.14400 1.000 78.49000 343 LEU A N 1
ATOM 2633 C CA . LEU A 1 350 ? 146.04700 118.23200 126.59100 1.000 79.70000 343 LEU A CA 1
ATOM 2634 C C . LEU A 1 350 ? 145.52500 119.36600 127.45800 1.000 81.46000 343 LEU A C 1
ATOM 2635 O O . LEU A 1 350 ? 145.57900 119.29600 128.68900 1.000 78.47000 343 LEU A O 1
ATOM 2640 N N . ASP A 1 351 ? 145.01800 120.40900 126.80500 1.000 81.05000 344 ASP A N 1
ATOM 2641 C CA . ASP A 1 351 ? 144.37600 121.53400 127.47600 1.000 80.86000 344 ASP A CA 1
ATOM 2642 C C . ASP A 1 351 ? 142.87300 121.30300 127.40300 1.000 82.36000 344 ASP A C 1
ATOM 2643 O O . ASP A 1 351 ? 142.26000 121.46400 126.34700 1.000 80.97000 344 ASP A O 1
ATOM 2645 N N . ILE A 1 352 ? 142.29000 120.90400 128.52300 1.000 83.51000 345 ILE A N 1
ATOM 2646 C CA . ILE A 1 352 ? 140.85400 120.60900 128.56600 1.000 81.17000 345 ILE A CA 1
ATOM 2647 C C . ILE A 1 352 ? 140.07600 121.92100 128.58500 1.000 85.50000 345 ILE A C 1
ATOM 2648 O O . ILE A 1 352 ? 140.38800 1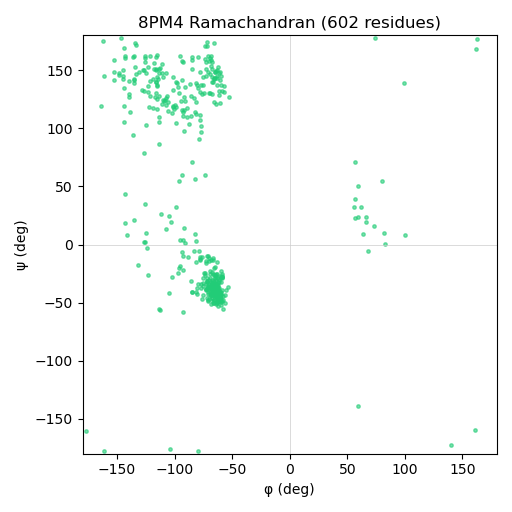22.80800 129.39600 1.000 89.40000 345 ILE A O 1
ATOM 2653 N N . PRO A 1 353 ? 139.08400 122.10000 127.71900 1.000 83.48000 346 PRO A N 1
ATOM 2654 C CA . PRO A 1 353 ? 138.29400 123.33300 127.74200 1.000 83.49000 346 PRO A CA 1
ATOM 2655 C C . PRO A 1 353 ? 137.50600 123.46700 129.03200 1.000 86.73000 346 PRO A C 1
ATOM 2656 O O . PRO A 1 353 ? 137.06600 122.48700 129.63200 1.000 88.82000 346 PRO A O 1
ATOM 2660 N N . GLU A 1 354 ? 137.31300 124.71800 129.44600 1.000 89.81000 347 GLU A N 1
ATOM 2661 C CA . GLU A 1 354 ? 136.68000 124.98200 130.73400 1.000 93.24000 347 GLU A CA 1
ATOM 2662 C C . GLU A 1 354 ? 135.24700 124.47100 130.78000 1.000 87.59000 347 GLU A C 1
ATOM 2663 O O . GLU A 1 354 ? 134.72500 124.18700 131.86300 1.000 88.69000 347 GLU A O 1
ATOM 2669 N N . THR A 1 355 ? 134.58900 124.35700 129.62600 1.000 81.27000 348 THR A N 1
ATOM 2670 C CA . THR A 1 355 ? 133.22700 123.83700 129.61400 1.000 81.16000 348 THR A CA 1
ATOM 2671 C C . THR A 1 355 ? 133.19500 122.33700 129.86500 1.000 83.10000 348 THR A C 1
ATOM 2672 O O . THR A 1 355 ? 132.17600 121.80800 130.32100 1.000 84.11000 348 THR A O 1
ATOM 2676 N N . LEU A 1 356 ? 134.28800 121.63900 129.57000 1.000 79.31000 349 LEU A N 1
ATOM 2677 C CA . LEU A 1 356 ? 134.39900 120.20900 129.80700 1.000 70.57000 349 LEU A CA 1
ATOM 2678 C C . LEU A 1 356 ? 135.22700 119.88600 131.03600 1.000 69.80000 349 LEU A C 1
ATOM 2679 O O . LEU A 1 356 ? 135.71000 118.76000 131.15900 1.000 69.29000 349 LEU A O 1
ATOM 2684 N N . ARG A 1 357 ? 135.41200 120.84600 131.94200 1.000 75.30000 350 ARG A N 1
ATOM 2685 C CA . ARG A 1 357 ? 136.29600 120.62100 133.07900 1.000 75.00000 350 ARG A CA 1
ATOM 2686 C C . ARG A 1 357 ? 135.77700 119.50500 133.97200 1.000 75.57000 350 ARG A C 1
ATOM 2687 O O . ARG A 1 357 ? 136.54900 118.65200 134.42200 1.000 76.12000 350 ARG A O 1
ATOM 2695 N N . GLY A 1 358 ? 134.47700 119.50100 134.25500 1.000 70.38000 351 GLY A N 1
ATOM 2696 C CA . GLY A 1 358 ? 133.91400 118.41100 135.03300 1.000 69.85000 351 GLY A CA 1
ATOM 2697 C C . GLY A 1 358 ? 133.88800 117.09700 134.27600 1.000 66.64000 351 GLY A C 1
ATOM 2698 O O . GLY A 1 358 ? 134.18100 116.04100 134.83800 1.000 67.12000 351 GLY A O 1
ATOM 2699 N N . VAL A 1 359 ? 133.53700 117.14300 132.99300 1.000 62.32000 352 VAL A N 1
ATOM 2700 C CA . VAL A 1 359 ? 133.30100 115.91600 132.24100 1.000 56.83000 352 VAL A CA 1
ATOM 2701 C C . VAL A 1 359 ? 134.60700 115.17800 131.98300 1.000 58.71000 352 VAL A C 1
ATOM 2702 O O . VAL A 1 359 ? 134.69900 113.96600 132.19400 1.000 61.92000 352 VAL A O 1
ATOM 2706 N N . ILE A 1 360 ? 135.63100 115.88600 131.51900 1.000 58.42000 353 ILE A N 1
ATOM 2707 C CA . ILE A 1 360 ? 136.93300 115.29200 131.23200 1.000 52.61000 353 ILE A CA 1
ATOM 2708 C C . ILE A 1 360 ? 137.89900 115.71100 132.32500 1.000 57.91000 353 ILE A C 1
ATOM 2709 O O . ILE A 1 360 ? 138.23300 116.89400 132.44600 1.000 64.75000 353 ILE A O 1
ATOM 2714 N N . THR A 1 361 ? 138.37000 114.74900 133.10600 1.000 58.43000 354 THR A N 1
ATOM 2715 C CA . THR A 1 361 ? 139.21000 115.03200 134.25400 1.000 66.23000 354 THR A CA 1
ATOM 2716 C C . THR A 1 361 ? 140.62100 114.53000 134.00100 1.000 68.50000 354 THR A C 1
ATOM 2717 O O . THR A 1 361 ? 140.82400 113.53300 133.30700 1.000 67.93000 354 THR A O 1
ATOM 2721 N N . THR A 1 362 ? 141.59500 115.23700 134.56400 1.000 73.74000 355 THR A N 1
ATOM 2722 C CA . THR A 1 362 ? 143.00000 114.86900 134.47100 1.000 78.93000 355 THR A CA 1
ATOM 2723 C C . THR A 1 362 ? 143.51400 114.52300 135.85900 1.000 81.46000 355 THR A C 1
ATOM 2724 O O . THR A 1 362 ? 143.20300 115.21800 136.83100 1.000 81.74000 355 THR A O 1
ATOM 2728 N N . GLN A 1 363 ? 144.29100 113.44500 135.94900 1.000 82.00000 356 GLN A N 1
ATOM 2729 C CA . GLN A 1 363 ? 144.74100 112.97200 137.25200 1.000 85.12000 356 GLN A CA 1
ATOM 2730 C C . GLN A 1 363 ? 145.79500 113.89100 137.85100 1.000 87.81000 356 GLN A C 1
ATOM 2731 O O . GLN A 1 363 ? 145.71800 114.24300 139.03300 1.000 90.03000 356 GLN A O 1
ATOM 2737 N N . SER A 1 364 ? 146.78100 114.29400 137.05800 1.000 88.65000 357 SER A N 1
ATOM 2738 C CA . SER A 1 364 ? 147.94000 115.00500 137.56800 1.000 87.77000 357 SER A CA 1
ATOM 2739 C C . SER A 1 364 ? 148.24900 116.20900 136.69100 1.000 89.14000 357 SER A C 1
ATOM 2740 O O . SER A 1 364 ? 147.67600 116.39400 135.61600 1.000 87.99000 357 SER A O 1
ATOM 2743 N N . ALA A 1 365 ? 149.18400 117.03000 137.17300 1.000 94.72000 358 ALA A N 1
ATOM 2744 C CA . ALA A 1 365 ? 149.56900 118.24300 136.46500 1.000 91.83000 358 ALA A CA 1
ATOM 2745 C C . ALA A 1 365 ? 150.22200 117.95200 135.12500 1.000 90.97000 358 ALA A C 1
ATOM 2746 O O . ALA A 1 365 ? 150.29100 118.84900 134.28100 1.000 93.67000 358 ALA A O 1
ATOM 2748 N N . GLU A 1 366 ? 150.71800 116.73300 134.91300 1.000 89.94000 359 GLU A N 1
ATOM 2749 C CA . GLU A 1 366 ? 151.22000 116.37800 133.59300 1.000 87.62000 359 GLU A CA 1
ATOM 2750 C C . GLU A 1 366 ? 150.10400 116.39800 132.56200 1.000 91.49000 359 GLU A C 1
ATOM 2751 O O . GLU A 1 366 ? 150.36100 116.61400 131.37200 1.000 91.98000 359 GLU A O 1
ATOM 2753 N N . ARG A 1 367 ? 148.86400 116.16300 132.99800 1.000 89.90000 360 ARG A N 1
ATOM 2754 C CA . ARG A 1 367 ? 147.66800 116.23800 132.16200 1.000 84.53000 360 ARG A CA 1
ATOM 2755 C C . ARG A 1 367 ? 147.74500 115.31800 130.95800 1.000 80.77000 360 ARG A C 1
ATOM 2756 O O . ARG A 1 367 ? 147.07900 115.55800 129.95100 1.000 76.65000 360 ARG A O 1
ATOM 2764 N N . THR A 1 368 ? 148.56200 114.27600 131.03400 1.000 78.69000 361 THR A N 1
ATOM 2765 C CA . THR A 1 368 ? 148.68000 113.31100 129.95400 1.000 77.30000 361 THR A CA 1
ATOM 2766 C C . THR A 1 368 ? 147.76400 112.11400 130.13100 1.000 75.50000 361 THR A C 1
ATOM 2767 O O . THR A 1 368 ? 147.67800 111.28400 129.22300 1.000 71.63000 361 THR A O 1
ATOM 2771 N N . VAL A 1 369 ? 147.07800 112.00400 131.26600 1.000 75.75000 362 VAL A N 1
ATOM 2772 C CA . VAL A 1 369 ? 146.22300 110.85800 131.54000 1.000 69.06000 362 VAL A CA 1
ATOM 2773 C C . VAL A 1 369 ? 145.06000 111.32100 132.40200 1.000 70.90000 362 VAL A C 1
ATOM 2774 O O . VAL A 1 369 ? 145.19700 112.22200 133.23200 1.000 72.22000 362 VAL A O 1
ATOM 2778 N N . GLY A 1 370 ? 143.90600 110.71000 132.18400 1.000 69.58000 363 GLY A N 1
ATOM 2779 C CA . GLY A 1 370 ? 142.72200 111.09000 132.91600 1.000 64.43000 363 GLY A CA 1
ATOM 2780 C C . GLY A 1 370 ? 141.55000 110.21000 132.55500 1.000 60.62000 363 GLY A C 1
ATOM 2781 O O . GLY A 1 370 ? 141.71600 109.12500 132.00100 1.000 62.41000 363 GLY A O 1
ATOM 2782 N N . SER A 1 371 ? 140.35600 110.71500 132.85000 1.000 61.87000 364 SER A N 1
ATOM 2783 C CA . SER A 1 371 ? 139.13900 109.92500 132.74400 1.000 57.04000 364 SER A CA 1
ATOM 2784 C C . SER A 1 371 ? 137.99100 110.79500 132.25600 1.000 51.65000 364 SER A C 1
ATOM 2785 O O . SER A 1 371 ? 138.09400 112.02000 132.18500 1.000 56.01000 364 SER A O 1
ATOM 2788 N N . ILE A 1 372 ? 136.88800 110.13800 131.91500 1.000 48.48000 365 ILE A N 1
ATOM 2789 C CA . ILE A 1 372 ? 135.66200 110.79400 131.47800 1.000 48.63000 365 ILE A CA 1
ATOM 2790 C C . ILE A 1 372 ? 134.54400 110.37400 132.41900 1.000 49.88000 365 ILE A C 1
ATOM 2791 O O . ILE A 1 372 ? 134.33900 109.18100 132.64500 1.000 53.08000 365 ILE A O 1
ATOM 2796 N N . VAL A 1 373 ? 133.82500 111.34500 132.96700 1.000 47.47000 366 VAL A N 1
ATOM 2797 C CA . VAL A 1 373 ? 132.90400 111.09900 134.06700 1.000 45.56000 366 VAL A CA 1
ATOM 2798 C C . VAL A 1 373 ? 131.50700 111.54800 133.67100 1.000 54.33000 366 VAL A C 1
ATOM 2799 O O . VAL A 1 373 ? 131.28300 112.73300 133.40500 1.000 60.09000 366 VAL A O 1
ATOM 2803 N N . VAL A 1 374 ? 130.57100 110.61000 133.64000 1.000 52.99000 367 VAL A N 1
ATOM 2804 C CA . VAL A 1 374 ? 129.15800 110.98100 133.50100 1.000 52.46000 367 VAL A CA 1
ATOM 2805 C C . VAL A 1 374 ? 128.69600 111.64200 134.79100 1.000 50.38000 367 VAL A C 1
ATOM 2806 O O . VAL A 1 374 ? 128.93200 111.09200 135.87700 1.000 57.99000 367 VAL A O 1
ATOM 2810 N N . PRO A 1 375 ? 128.05300 112.80000 134.73700 1.000 46.41000 368 PRO A N 1
ATOM 2811 C CA . PRO A 1 375 ? 127.67800 113.48600 135.97100 1.000 51.93000 368 PRO A CA 1
ATOM 2812 C C . PRO A 1 375 ? 126.71000 112.65700 136.79000 1.000 57.38000 368 PRO A C 1
ATOM 2813 O O . PRO A 1 375 ? 125.97300 111.82100 136.27000 1.000 60.55000 368 PRO A O 1
ATOM 2817 N N . HIS A 1 376 ? 126.74100 112.88100 138.09900 1.000 61.41000 369 HIS A N 1
ATOM 2818 C CA . HIS A 1 376 ? 125.87100 112.13000 138.98800 1.000 59.49000 369 HIS A CA 1
ATOM 2819 C C . HIS A 1 376 ? 124.40700 112.46200 138.75100 1.000 59.19000 369 HIS A C 1
ATOM 2820 O O . HIS A 1 376 ? 123.53700 111.63200 139.02600 1.000 64.46000 369 HIS A O 1
ATOM 2827 N N . ARG A 1 377 ? 124.11700 113.65900 138.24200 1.000 57.50000 370 ARG A N 1
ATOM 2828 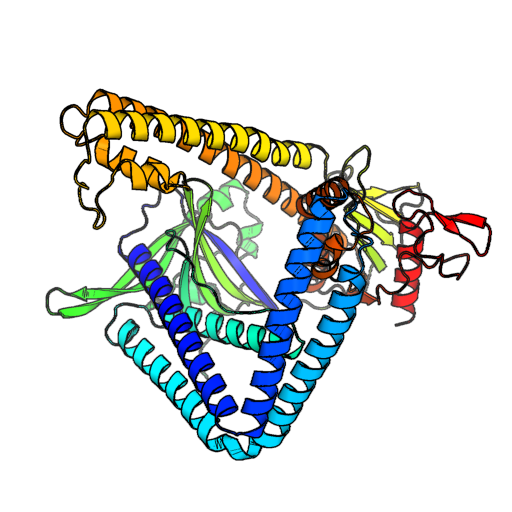C CA . ARG A 1 377 ? 122.73500 114.09400 138.09000 1.000 55.25000 370 ARG A CA 1
ATOM 2829 C C . ARG A 1 377 ? 121.99800 113.30000 137.02300 1.000 52.78000 370 ARG A C 1
ATOM 2830 O O . ARG A 1 377 ? 120.78600 113.08900 137.13900 1.000 58.36000 370 ARG A O 1
ATOM 2838 N N . ILE A 1 378 ? 122.69200 112.86500 135.97700 1.000 46.15000 371 ILE A N 1
ATOM 2839 C CA . ILE A 1 378 ? 122.02400 112.08200 134.94700 1.000 43.14000 371 ILE A CA 1
ATOM 2840 C C . ILE A 1 378 ? 121.53200 110.76300 135.52200 1.000 44.85000 371 ILE A C 1
ATOM 2841 O O . ILE A 1 378 ? 120.43700 110.29300 135.19100 1.000 50.40000 371 ILE A O 1
ATOM 2846 N N . GLU A 1 379 ? 122.31600 110.15700 136.41200 1.000 46.39000 372 GLU A N 1
ATOM 2847 C CA . GLU A 1 379 ? 121.88600 108.91800 137.04800 1.000 44.92000 372 GLU A CA 1
ATOM 2848 C C . GLU A 1 379 ? 120.63100 109.13200 137.88100 1.000 50.36000 372 GLU A C 1
ATOM 2849 O O . GLU A 1 379 ? 119.70900 108.31100 137.85100 1.000 56.11000 372 GLU A O 1
ATOM 2855 N N . GLN A 1 380 ? 120.57500 110.22800 138.63500 1.000 49.46000 373 GLN A N 1
ATOM 2856 C CA . GLN A 1 380 ? 119.38600 110.50500 139.43100 1.000 45.58000 373 GLN A CA 1
ATOM 2857 C C . GLN A 1 380 ? 118.17300 110.72800 138.54500 1.000 41.27000 373 GLN A C 1
ATOM 2858 O O . GLN A 1 380 ? 117.08000 110.21800 138.82700 1.000 49.91000 373 GLN A O 1
ATOM 2864 N N . ARG A 1 381 ? 118.34500 111.49200 137.46800 1.000 39.81000 374 ARG A N 1
ATOM 2865 C CA . ARG A 1 381 ? 117.22500 111.77600 136.58300 1.000 39.58000 374 ARG A CA 1
ATOM 2866 C C . ARG A 1 381 ? 116.74400 110.52800 135.86100 1.000 38.75000 374 ARG A C 1
ATOM 2867 O O . ARG A 1 381 ? 115.58500 110.46400 135.45000 1.000 43.73000 374 ARG A O 1
ATOM 2875 N N . VAL A 1 382 ? 117.61100 109.53600 135.67700 1.000 38.35000 375 VAL A N 1
ATOM 2876 C CA . VAL A 1 382 ? 117.14300 108.28400 135.09700 1.000 35.48000 375 VAL A CA 1
ATOM 2877 C C . VAL A 1 382 ? 116.45700 107.41900 136.15100 1.000 42.21000 375 VAL A C 1
ATOM 2878 O O . VAL A 1 382 ? 115.46200 106.74800 135.86400 1.000 51.53000 375 VAL A O 1
ATOM 2882 N N . HIS A 1 383 ? 116.96700 107.41300 137.38400 1.000 43.12000 376 HIS A N 1
ATOM 2883 C CA . HIS A 1 383 ? 116.33600 106.61100 138.43400 1.000 43.29000 376 HIS A CA 1
ATOM 2884 C C . HIS A 1 383 ? 114.93700 107.10800 138.77100 1.000 46.31000 376 HIS A C 1
ATOM 2885 O O . HIS A 1 383 ? 114.07900 106.32500 139.21600 1.000 54.93000 376 HIS A O 1
ATOM 2892 N N . HIS A 1 384 ? 114.68900 108.40300 138.58700 1.000 42.57000 377 HIS A N 1
ATOM 2893 C CA . HIS A 1 384 ? 113.34600 108.91000 138.83100 1.000 38.87000 377 HIS A CA 1
ATOM 2894 C C . HIS A 1 384 ? 112.31600 108.21100 137.95600 1.000 43.72000 377 HIS A C 1
ATOM 2895 O O . HIS A 1 384 ? 111.15200 108.08100 138.35400 1.000 52.70000 377 HIS A O 1
ATOM 2902 N N . HIS A 1 385 ? 112.71500 107.74700 136.77200 1.000 40.33000 378 HIS A N 1
ATOM 2903 C CA . HIS A 1 385 ? 111.76200 107.05600 135.91300 1.000 37.38000 378 HIS A CA 1
ATOM 2904 C C . HIS A 1 385 ? 111.27400 105.77000 136.54900 1.000 42.08000 378 HIS A C 1
ATOM 2905 O O . HIS A 1 385 ? 110.09000 105.44100 136.45800 1.000 52.38000 378 HIS A O 1
ATOM 2912 N N . ALA A 1 386 ? 112.17400 105.00100 137.15400 1.000 39.52000 379 ALA A N 1
ATOM 2913 C CA . ALA A 1 386 ? 111.73900 103.81300 137.87500 1.000 38.37000 379 ALA A CA 1
ATOM 2914 C C . ALA A 1 386 ? 110.84900 104.19200 139.04600 1.000 40.48000 379 ALA A C 1
ATOM 2915 O O . ALA A 1 386 ? 109.81500 103.55000 139.29400 1.000 47.22000 379 ALA A O 1
ATOM 2917 N N . THR A 1 387 ? 111.22500 105.24800 139.76800 1.000 41.40000 380 THR A N 1
ATOM 2918 C CA . THR A 1 387 ? 110.39800 105.68000 140.89100 1.000 44.16000 380 THR A CA 1
ATOM 2919 C C . THR A 1 387 ? 108.96500 105.95100 140.45100 1.000 43.44000 380 THR A C 1
ATOM 2920 O O . THR A 1 387 ? 108.01700 105.61800 141.16700 1.000 45.44000 380 THR A O 1
ATOM 2924 N N . VAL A 1 388 ? 108.78500 106.54000 139.26900 1.000 42.57000 381 VAL A N 1
ATOM 2925 C CA . VAL A 1 388 ? 107.43400 106.89400 138.83400 1.000 41.09000 381 VAL A CA 1
ATOM 2926 C C . VAL A 1 388 ? 106.72200 105.73000 138.14300 1.000 42.22000 381 VAL A C 1
ATOM 2927 O O . VAL A 1 388 ? 105.49200 105.62300 138.21700 1.000 51.91000 381 VAL A O 1
ATOM 2931 N N . ALA A 1 389 ? 107.45200 104.85400 137.45400 1.000 39.98000 382 ALA A N 1
ATOM 2932 C CA . ALA A 1 389 ? 106.81400 103.67700 136.87900 1.000 36.19000 382 ALA A CA 1
ATOM 2933 C C . ALA A 1 389 ? 106.24100 102.78300 137.96200 1.000 40.90000 382 ALA A C 1
ATOM 2934 O O . ALA A 1 389 ? 105.24800 102.08300 137.72900 1.000 48.21000 382 ALA A O 1
ATOM 2936 N N . SER A 1 390 ? 106.83600 102.80200 139.15400 1.000 40.32000 383 SER A N 1
ATOM 2937 C CA . SER A 1 390 ? 106.20700 102.11800 140.28000 1.000 41.04000 383 SER A CA 1
ATOM 2938 C C . SER A 1 390 ? 104.79200 102.63400 140.51700 1.000 47.11000 383 SER A C 1
ATOM 2939 O O . SER A 1 390 ? 103.83800 101.85000 140.61600 1.000 50.95000 383 SER A O 1
ATOM 2942 N N . HIS A 1 391 ? 104.63600 103.95900 140.59700 1.000 48.15000 384 HIS A N 1
ATOM 2943 C CA . HIS A 1 391 ? 103.32000 104.55100 140.81200 1.000 42.13000 384 HIS A CA 1
ATOM 2944 C C . HIS A 1 391 ? 102.37500 104.22300 139.67200 1.000 41.89000 384 HIS A C 1
ATOM 2945 O O . HIS A 1 391 ? 101.19900 103.91700 139.89800 1.000 50.76000 384 HIS A O 1
ATOM 2952 N N . ARG A 1 392 ? 102.86700 104.30000 138.43800 1.000 40.89000 385 ARG A N 1
ATOM 2953 C CA . ARG A 1 392 ? 102.01100 104.01500 137.29500 1.000 42.60000 385 ARG A CA 1
ATOM 2954 C C . ARG A 1 392 ? 101.45500 102.60300 137.36000 1.000 47.17000 385 ARG A C 1
ATOM 2955 O O . ARG A 1 392 ? 100.25900 102.39000 137.13900 1.000 51.81000 385 ARG A O 1
ATOM 2963 N N . ASP A 1 393 ? 102.30200 101.62000 137.65700 1.000 48.46000 386 ASP A N 1
ATOM 2964 C CA . ASP A 1 393 ? 101.81600 100.24600 137.65100 1.000 46.91000 386 ASP A CA 1
ATOM 2965 C C . ASP A 1 393 ? 100.92300 99.96000 138.85100 1.000 48.80000 386 ASP A C 1
ATOM 2966 O O . ASP A 1 393 ? 99.95700 99.19800 138.73500 1.000 59.41000 386 ASP A O 1
ATOM 2971 N N . LEU A 1 394 ? 101.20100 100.56800 140.00400 1.000 44.78000 387 LEU A N 1
ATOM 2972 C CA . LEU A 1 394 ? 100.26800 100.42000 141.11700 1.000 47.98000 387 LEU A CA 1
ATOM 2973 C C . LEU A 1 394 ? 98.89900 100.98900 140.76400 1.000 52.23000 387 LEU A C 1
ATOM 2974 O O . LEU A 1 394 ? 97.86300 100.39000 141.08100 1.000 54.65000 387 LEU A O 1
ATOM 2979 N N . ALA A 1 395 ? 98.87400 102.14600 140.10000 1.000 52.38000 388 ALA A N 1
ATOM 2980 C CA . ALA A 1 395 ? 97.60600 102.74800 139.70900 1.000 50.09000 388 ALA A CA 1
ATOM 2981 C C . ALA A 1 395 ? 96.87000 101.88900 138.68900 1.000 53.22000 388 ALA A C 1
ATOM 2982 O O . ALA A 1 395 ? 95.64300 101.75000 138.75400 1.000 59.26000 388 ALA A O 1
ATOM 2984 N N . VAL A 1 396 ? 97.59600 101.31800 137.73000 1.000 49.82000 389 VAL A N 1
ATOM 2985 C CA . VAL A 1 396 ? 96.95400 100.45200 136.74700 1.000 48.98000 389 VAL A CA 1
ATOM 2986 C C . VAL A 1 396 ? 96.35700 99.23600 137.43200 1.000 51.90000 389 VAL A C 1
ATOM 2987 O O . VAL A 1 396 ? 95.26700 98.78100 137.08200 1.000 61.77000 389 VAL A O 1
ATOM 2991 N N . ASP A 1 397 ? 97.06600 98.68100 138.41500 1.000 51.66000 390 ASP A N 1
ATOM 2992 C CA . ASP A 1 397 ? 96.51900 97.54400 139.14500 1.000 52.68000 390 ASP A CA 1
ATOM 2993 C C . ASP A 1 397 ? 95.24700 97.93100 139.88800 1.000 58.39000 390 ASP A C 1
ATOM 2994 O O . ASP A 1 397 ? 94.26400 97.18000 139.88900 1.000 64.38000 390 ASP A O 1
ATOM 2996 N N . SER A 1 398 ? 95.24200 99.10600 140.51800 1.000 56.76000 391 SER A N 1
ATOM 2997 C CA . SER A 1 398 ? 94.04300 99.54500 141.22500 1.000 60.78000 391 SER A CA 1
ATOM 2998 C C . SER A 1 398 ? 92.86300 99.71700 140.27600 1.000 60.54000 391 SER A C 1
ATOM 2999 O O . SER A 1 398 ? 91.73800 99.30600 140.58700 1.000 65.30000 391 SER A O 1
ATOM 3002 N N . ILE A 1 399 ? 93.09500 100.32400 139.11100 1.000 60.09000 392 ILE A N 1
ATOM 3003 C CA . ILE A 1 399 ? 91.98100 100.52100 138.19000 1.000 61.44000 392 ILE A CA 1
ATOM 3004 C C . ILE A 1 399 ? 91.53200 99.19500 137.59100 1.000 62.64000 392 ILE A C 1
ATOM 3005 O O . ILE A 1 399 ? 90.35000 99.02100 137.28500 1.000 66.71000 392 ILE A O 1
ATOM 3010 N N . ARG A 1 400 ? 92.44500 98.23800 137.41700 1.000 61.03000 393 ARG A N 1
ATOM 3011 C CA . ARG A 1 400 ? 92.03700 96.90900 136.98200 1.000 57.11000 393 ARG A CA 1
ATOM 3012 C C . ARG A 1 400 ? 91.12200 96.27200 138.00900 1.000 61.63000 393 ARG A C 1
ATOM 3013 O O . ARG A 1 400 ? 90.10200 95.66600 137.65800 1.000 70.94000 393 ARG A O 1
ATOM 3021 N N . ASP A 1 401 ? 91.46300 96.41400 139.28900 1.000 62.24000 394 ASP A N 1
ATOM 3022 C CA . ASP A 1 401 ? 90.59300 95.89200 140.33600 1.000 63.64000 394 ASP A CA 1
ATOM 3023 C C . ASP A 1 401 ? 89.21900 96.54100 140.27800 1.000 66.56000 394 ASP A C 1
ATOM 3024 O O . ASP A 1 401 ? 88.19800 95.85100 140.36400 1.000 72.24000 394 ASP A O 1
ATOM 3029 N N . THR A 1 402 ? 89.17100 97.86500 140.12100 1.000 67.27000 395 THR A N 1
ATOM 3030 C CA . THR A 1 402 ? 87.88100 98.55200 140.10900 1.000 65.51000 395 THR A CA 1
ATOM 3031 C C . THR A 1 402 ? 87.04300 98.14300 138.90200 1.000 68.92000 395 THR A C 1
ATOM 3032 O O . THR A 1 402 ? 85.83600 97.90900 139.02200 1.000 74.46000 395 THR A O 1
ATOM 3036 N N . LEU A 1 403 ? 87.66500 98.06300 137.72700 1.000 69.59000 396 LEU A N 1
ATOM 3037 C CA . LEU A 1 403 ? 86.94000 97.65500 136.52800 1.000 69.24000 396 LEU A CA 1
ATOM 3038 C C . LEU A 1 403 ? 86.39300 96.24600 136.66800 1.000 73.05000 396 LEU A C 1
ATOM 3039 O O . LEU A 1 403 ? 85.24500 95.98400 136.29800 1.000 78.29000 396 LEU A O 1
ATOM 3044 N N . VAL A 1 404 ? 87.20300 95.31700 137.18300 1.000 72.94000 397 VAL A N 1
ATOM 3045 C CA . VAL A 1 404 ? 86.72700 93.94800 137.35700 1.000 76.11000 397 VAL A CA 1
ATOM 3046 C C . VAL A 1 404 ? 85.58500 93.90300 138.36400 1.000 79.38000 397 VAL A C 1
ATOM 3047 O O . VAL A 1 404 ? 84.59000 93.20100 138.15900 1.000 85.05000 397 VAL A O 1
ATOM 3051 N N . ALA A 1 405 ? 85.69900 94.65700 139.46000 1.000 76.54000 398 ALA A N 1
ATOM 3052 C CA . ALA A 1 405 ? 84.62200 94.67900 140.44600 1.000 78.52000 398 ALA A CA 1
ATOM 3053 C C . ALA A 1 405 ? 83.32800 95.21100 139.84700 1.000 83.21000 398 ALA A C 1
ATOM 3054 O O . ALA A 1 405 ? 82.25600 94.61800 140.03200 1.000 88.31000 398 ALA A O 1
ATOM 3056 N N . TRP A 1 406 ? 83.40300 96.32200 139.11500 1.000 81.77000 399 TRP A N 1
ATOM 3057 C CA . TRP A 1 406 ? 82.19100 96.87500 138.52300 1.000 84.05000 399 TRP A CA 1
ATOM 3058 C C . TRP A 1 406 ? 81.60400 95.93300 137.48500 1.000 86.23000 399 TRP A C 1
ATOM 3059 O O . TRP A 1 406 ? 80.38400 95.75800 137.42600 1.000 94.32000 399 TRP A O 1
ATOM 3070 N N . LEU A 1 407 ? 82.44800 95.32600 136.64800 1.000 82.27000 400 LEU A N 1
ATOM 3071 C CA . LEU A 1 407 ? 81.93100 94.41500 135.63500 1.000 87.78000 400 LEU A CA 1
ATOM 3072 C C . LEU A 1 407 ? 81.27000 93.20100 136.26700 1.000 90.64000 400 LEU A C 1
ATOM 3073 O O . LEU A 1 407 ? 80.19900 92.77200 135.82700 1.000 95.80000 400 LEU A O 1
ATOM 3078 N N . THR A 1 408 ? 81.88500 92.63200 137.30300 1.000 88.08000 401 THR A N 1
ATOM 3079 C CA . THR A 1 408 ? 81.26900 91.48600 137.95300 1.000 91.41000 401 THR A CA 1
ATOM 3080 C C . THR A 1 408 ? 80.00700 91.87800 138.70700 1.000 93.40000 401 THR A C 1
ATOM 3081 O O . THR A 1 408 ? 79.15200 91.02100 138.94700 1.000 95.89000 401 THR A O 1
ATOM 3085 N N . GLU A 1 409 ? 79.86500 93.15000 139.08300 1.000 92.90000 402 GLU A N 1
ATOM 3086 C CA . GLU A 1 409 ? 78.60200 93.58900 139.66600 1.000 95.05000 402 GLU A CA 1
ATOM 3087 C C . GLU A 1 409 ? 77.51800 93.74300 138.60500 1.000 95.50000 402 GLU A C 1
ATOM 3088 O O . GLU A 1 409 ? 76.37200 93.33200 138.81600 1.000 95.24000 402 GLU A O 1
ATOM 3094 N N . HIS A 1 410 ? 77.86000 94.33300 137.46200 1.000 97.09000 403 HIS A N 1
ATOM 3095 C CA . HIS A 1 410 ? 76.88900 94.65800 136.42400 1.000 98.22000 403 HIS A CA 1
ATOM 3096 C C . HIS A 1 410 ? 76.98500 93.76100 135.20000 1.000 99.77000 403 HIS A C 1
ATOM 3097 O O . HIS A 1 410 ? 76.42500 94.10500 134.15600 1.000 100.28000 403 HIS A O 1
ATOM 3104 N N . GLY A 1 411 ? 77.69700 92.64600 135.28300 1.000 100.80000 404 GLY A N 1
ATOM 3105 C CA . GLY A 1 411 ? 77.72700 91.70000 134.19500 1.000 106.77000 404 GLY A CA 1
ATOM 3106 C C . GLY A 1 411 ? 78.55800 92.18500 133.02800 1.000 107.58000 404 GLY A C 1
ATOM 3107 O O . GLY A 1 411 ? 79.08200 93.30200 133.03000 1.000 104.40000 404 GLY A O 1
ATOM 3108 N N . PRO A 1 412 ? 78.68600 91.35200 131.99900 1.000 111.48000 405 PRO A N 1
ATOM 3109 C CA . PRO A 1 412 ? 79.48300 91.74300 130.83500 1.000 109.05000 405 PRO A CA 1
ATOM 3110 C C . PRO A 1 412 ? 78.86500 92.93100 130.12100 1.000 110.61000 405 PRO A C 1
ATOM 3111 O O . PRO A 1 412 ? 77.64600 93.11000 130.10500 1.000 112.62000 405 PRO A O 1
ATOM 3115 N N . GLN A 1 413 ? 79.72800 93.75200 129.52800 1.000 107.54000 406 GLN A N 1
ATOM 3116 C CA . GLN A 1 413 ? 79.28000 94.88700 128.75100 1.000 108.87000 406 GLN A CA 1
ATOM 3117 C C . GLN A 1 413 ? 79.68800 94.71800 127.29500 1.000 111.74000 406 GLN A C 1
ATOM 3118 O O . GLN A 1 413 ? 80.79000 94.23800 127.01200 1.000 110.45000 406 GLN A O 1
ATOM 3124 N N . PRO A 1 414 ? 78.82000 95.07600 126.35600 1.000 116.45000 407 PRO A N 1
ATOM 3125 C CA . PRO A 1 414 ? 79.19200 94.97900 124.94400 1.000 117.10000 407 PRO A CA 1
ATOM 3126 C C . PRO A 1 414 ? 80.30800 95.94900 124.61500 1.000 116.66000 407 PRO A C 1
ATOM 3127 O O . PRO A 1 414 ? 80.35700 97.06400 125.13700 1.000 115.16000 407 PRO A O 1
ATOM 3131 N N . HIS A 1 415 ? 81.20600 95.52000 123.74400 1.000 119.08000 408 HIS A N 1
ATOM 3132 C CA . HIS A 1 415 ? 82.22200 96.43300 123.25800 1.000 121.08000 408 HIS A CA 1
ATOM 3133 C C . HIS A 1 415 ? 81.55600 97.53400 122.44200 1.000 124.47000 408 HIS A C 1
ATOM 3134 O O . HIS A 1 415 ? 80.56900 97.27700 121.74700 1.000 122.86000 408 HIS A O 1
ATOM 3136 N N . PRO A 1 416 ? 82.03800 98.77000 122.53300 1.000 127.49000 409 PRO A N 1
ATOM 3137 C CA . PRO A 1 416 ? 81.47500 99.83500 121.69500 1.000 126.77000 409 PRO A CA 1
ATOM 3138 C C . PRO A 1 416 ? 81.59400 99.49800 120.21800 1.000 125.74000 409 PRO A C 1
ATOM 3139 O O . PRO A 1 416 ? 80.59300 99.49100 119.49500 1.000 124.80000 409 PRO A O 1
ATOM 3143 N N . TYR A 1 417 ? 82.80900 99.21200 119.75800 1.000 122.38000 410 TYR A N 1
ATOM 3144 C CA . TYR A 1 417 ? 82.99000 98.68100 118.41700 1.000 120.26000 410 TYR A CA 1
ATOM 3145 C C . TYR A 1 417 ? 84.07400 97.61700 118.33100 1.000 123.59000 410 TYR A C 1
ATOM 3146 O O . TYR A 1 417 ? 84.41100 97.19900 117.21800 1.000 121.21000 410 TYR A O 1
ATOM 3155 N N . ASP A 1 418 ? 84.62100 97.16400 119.45900 1.000 127.17000 411 ASP A N 1
ATOM 3156 C CA . ASP A 1 418 ? 85.67500 96.15800 119.44100 1.000 125.24000 411 ASP A CA 1
ATOM 3157 C C . ASP A 1 418 ? 85.10800 94.77800 119.13000 1.000 124.72000 411 ASP A C 1
ATOM 3158 O O . ASP A 1 418 ? 84.00100 94.43300 119.55000 1.000 124.78000 411 ASP A O 1
ATOM 3163 N N . GLY A 1 419 ? 85.88200 93.98900 118.38400 1.000 122.40000 412 GLY A N 1
ATOM 3164 C CA . GLY A 1 419 ? 85.41800 92.66800 117.99400 1.000 124.95000 412 GLY A CA 1
ATOM 3165 C C . GLY A 1 419 ? 85.22600 91.73400 119.17300 1.000 128.70000 412 GLY A C 1
ATOM 3166 O O . GLY A 1 419 ? 84.24400 90.98900 119.23000 1.000 129.15000 412 GLY A O 1
ATOM 3167 N N . ASP A 1 420 ? 86.15500 91.75400 120.12400 1.000 128.85000 413 ASP A N 1
ATOM 3168 C CA . ASP A 1 420 ? 86.05100 90.90300 121.30200 1.000 126.03000 413 ASP A CA 1
ATOM 3169 C C . ASP A 1 420 ? 85.37400 91.67300 122.42500 1.000 125.60000 413 ASP A C 1
ATOM 3170 O O . ASP A 1 420 ? 85.93200 92.67200 122.89600 1.000 126.04000 413 ASP A O 1
ATOM 3172 N N . PRO A 1 421 ? 84.19300 91.26000 122.88100 1.000 124.39000 414 PRO A N 1
ATOM 3173 C CA . PRO A 1 421 ? 83.50600 92.01300 123.93500 1.000 120.81000 414 PRO A CA 1
ATOM 3174 C C . PRO A 1 421 ? 84.31200 92.02100 125.22100 1.000 119.62000 414 PRO A C 1
ATOM 3175 O O . PRO A 1 421 ? 84.94900 91.03100 125.58100 1.000 117.24000 414 PRO A O 1
ATOM 3179 N N . ILE A 1 422 ? 84.27300 93.14800 125.91700 1.000 119.64000 415 ILE A N 1
ATOM 3180 C CA . ILE A 1 422 ? 85.00300 93.28300 127.16900 1.000 113.45000 415 ILE A CA 1
ATOM 3181 C C . ILE A 1 422 ? 84.20900 92.60000 128.27400 1.000 111.05000 415 ILE A C 1
ATOM 3182 O O . ILE A 1 422 ? 82.98400 92.74300 128.36100 1.000 112.28000 415 ILE A O 1
ATOM 3187 N N . THR A 1 423 ? 84.90000 91.81600 129.09400 1.000 107.76000 416 THR A N 1
ATOM 3188 C CA . THR A 1 423 ? 84.26300 91.06100 130.16200 1.000 107.63000 416 THR A CA 1
ATOM 3189 C C . THR A 1 423 ? 85.20100 91.05100 131.35800 1.000 98.65000 416 THR A C 1
ATOM 3190 O O . THR A 1 423 ? 86.39800 91.31900 131.23200 1.000 94.52000 416 THR A O 1
ATOM 3192 N N . ALA A 1 424 ? 84.64300 90.73900 132.53100 1.000 95.97000 417 ALA A N 1
ATOM 3193 C CA . ALA A 1 424 ? 85.44100 90.74800 133.75200 1.000 91.35000 417 ALA A CA 1
ATOM 3194 C C . ALA A 1 424 ? 86.67800 89.87700 133.60500 1.000 90.00000 417 ALA A C 1
ATOM 3195 O O . ALA A 1 424 ? 87.75200 90.22400 134.10700 1.000 90.67000 417 ALA A O 1
ATOM 3197 N N . ALA A 1 425 ? 86.55200 88.75200 132.90300 1.000 88.05000 418 ALA A N 1
ATOM 3198 C CA . ALA A 1 425 ? 87.70800 87.89400 132.68400 1.000 87.19000 418 ALA A CA 1
ATOM 3199 C C . ALA A 1 425 ? 88.75500 88.58400 131.82100 1.000 87.13000 418 ALA A C 1
ATOM 3200 O O . ALA A 1 425 ? 89.94500 88.58400 132.15800 1.000 87.03000 418 ALA A O 1
ATOM 3202 N N . SER A 1 426 ? 88.33500 89.18600 130.70900 1.000 86.60000 419 SER A N 1
ATOM 3203 C CA . SER A 1 426 ? 89.29900 89.81300 129.81100 1.000 85.76000 419 SER A CA 1
ATOM 3204 C C . SER A 1 426 ? 89.98100 91.00100 130.47500 1.000 84.90000 419 SER A C 1
ATOM 3205 O O . SER A 1 426 ? 91.19500 91.18400 130.33800 1.000 84.84000 419 SER A O 1
ATOM 3208 N N . VAL A 1 427 ? 89.22000 91.81600 131.20500 1.000 86.65000 420 VAL A N 1
ATOM 3209 C CA . VAL A 1 427 ? 89.80900 92.94100 131.92600 1.000 82.37000 420 VAL A CA 1
ATOM 3210 C C . VAL A 1 427 ? 90.76600 92.44500 133.00000 1.000 80.90000 420 VAL A C 1
ATOM 3211 O O . VAL A 1 427 ? 91.83600 93.02600 133.21500 1.000 79.39000 420 VAL A O 1
ATOM 3215 N N . GLN A 1 428 ? 90.39600 91.36900 133.69800 1.000 80.51000 421 GLN A N 1
ATOM 3216 C CA . GLN A 1 428 ? 91.31200 90.76600 134.65800 1.000 78.85000 421 GLN A CA 1
ATOM 3217 C C . GLN A 1 428 ? 92.58300 90.28000 133.97500 1.000 78.14000 421 GLN A C 1
ATOM 3218 O O . GLN A 1 428 ? 93.64400 90.20400 134.60200 1.000 78.70000 421 GLN A O 1
ATOM 3224 N N . ARG A 1 429 ? 92.49500 89.94000 132.69000 1.000 77.74000 422 ARG A N 1
ATOM 3225 C CA . ARG A 1 429 ? 93.67000 89.50600 131.94600 1.000 77.73000 422 ARG A CA 1
ATOM 3226 C C . ARG A 1 429 ? 94.34500 90.62800 131.16400 1.000 76.00000 422 ARG A C 1
ATOM 3227 O O . ARG A 1 429 ? 95.28400 90.35000 130.41200 1.000 74.31000 422 ARG A O 1
ATOM 3229 N N . TRP A 1 430 ? 93.88200 91.86900 131.29000 1.000 78.81000 423 TRP A N 1
ATOM 3230 C CA . TRP A 1 430 ? 94.53700 92.98200 130.61300 1.000 76.50000 423 TRP A CA 1
ATOM 3231 C C . TRP A 1 430 ? 95.82900 93.35800 131.31800 1.000 74.85000 423 TRP A C 1
ATOM 3232 O O . TRP A 1 430 ? 95.88600 93.43300 132.54700 1.000 77.33000 423 TRP A O 1
ATOM 3243 N N . LYS A 1 431 ? 96.86800 93.61800 130.53200 1.000 69.90000 424 LYS A N 1
ATOM 3244 C CA . LYS A 1 431 ? 98.19700 93.86100 131.07500 1.000 69.10000 424 LYS A CA 1
ATOM 3245 C C . LYS A 1 431 ? 98.68200 95.28300 130.84500 1.000 68.08000 424 LYS A C 1
ATOM 3246 O O . LYS A 1 431 ? 99.03500 95.97200 131.80800 1.000 69.03000 424 LYS A O 1
ATOM 3252 N N . ALA A 1 432 ? 98.70400 95.74600 129.60100 1.000 64.95000 425 ALA A N 1
ATOM 3253 C CA . ALA A 1 432 ? 99.21400 97.07000 129.28600 1.000 62.06000 425 ALA A CA 1
ATOM 3254 C C . ALA A 1 432 ? 98.24300 98.15600 129.74100 1.000 64.43000 425 ALA A C 1
ATOM 3255 O O . ALA A 1 432 ? 97.03500 97.92700 129.80700 1.000 68.86000 425 ALA A O 1
ATOM 3257 N N . PRO A 1 433 ? 98.74700 99.34600 130.08000 1.000 59.81000 426 PRO A N 1
ATOM 3258 C CA . PRO A 1 433 ? 97.84200 100.48000 130.30800 1.000 55.93000 426 PRO A CA 1
ATOM 3259 C C . PRO A 1 433 ? 97.19900 100.98500 129.03500 1.000 64.12000 426 PRO A C 1
ATOM 3260 O O . PRO A 1 433 ? 96.25400 101.78400 129.10800 1.000 67.17000 426 PRO A O 1
ATOM 3264 N N . ARG A 1 434 ? 97.67800 100.53800 127.87200 1.000 66.40000 427 ARG A N 1
ATOM 3265 C CA . ARG A 1 434 ? 97.06000 100.93700 126.61500 1.000 63.25000 427 ARG A CA 1
ATOM 3266 C C . ARG A 1 434 ? 95.58500 100.59700 126.60700 1.000 65.88000 427 ARG A C 1
ATOM 3267 O O . ARG A 1 434 ? 94.75900 101.41100 126.18900 1.000 72.43000 427 ARG A O 1
ATOM 3275 N N . ARG A 1 435 ? 95.23300 99.40800 127.08700 1.000 63.63000 428 ARG A N 1
ATOM 3276 C CA . ARG A 1 435 ? 93.84700 98.96800 12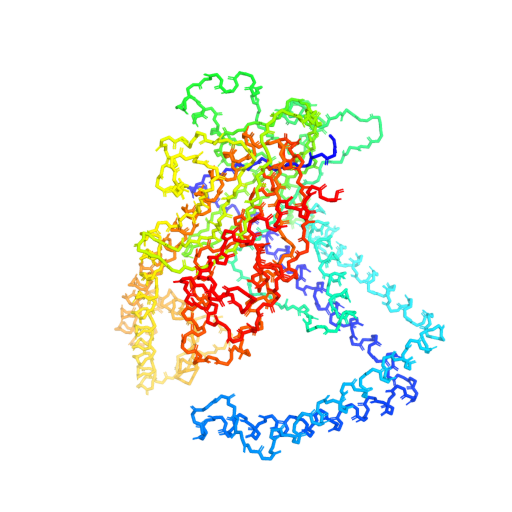7.01900 1.000 68.52000 428 ARG A CA 1
ATOM 3277 C C . ARG A 1 435 ? 92.96300 99.74900 127.97900 1.000 66.02000 428 ARG A C 1
ATOM 3278 O O . ARG A 1 435 ? 91.81700 100.07400 127.65300 1.000 70.86000 428 ARG A O 1
ATOM 3286 N N . PHE A 1 436 ? 93.46800 100.06400 129.16400 1.000 58.66000 429 PHE A N 1
ATOM 3287 C CA . PHE A 1 436 ? 92.67400 100.88000 130.07000 1.000 57.46000 429 PHE A CA 1
ATOM 3288 C C . PHE A 1 436 ? 92.47600 102.28400 129.52400 1.000 61.35000 429 PHE A C 1
ATOM 3289 O O . PHE A 1 436 ? 91.39000 102.85200 129.66500 1.000 65.64000 429 PHE A O 1
ATOM 3297 N N . ALA A 1 437 ? 93.50300 102.85700 128.89600 1.000 60.70000 430 ALA A N 1
ATOM 3298 C CA . ALA A 1 437 ? 93.33100 104.16000 128.26200 1.000 61.78000 430 ALA A CA 1
ATOM 3299 C C . ALA A 1 437 ? 92.32300 104.09200 127.12300 1.000 64.99000 430 ALA A C 1
ATOM 3300 O O . ALA A 1 437 ? 91.47500 104.98000 126.98400 1.000 69.71000 430 ALA A O 1
ATOM 3302 N N . TRP A 1 438 ? 92.39800 103.04700 126.29600 1.000 66.85000 431 TRP A N 1
ATOM 3303 C CA . TRP A 1 438 ? 91.45800 102.90600 125.18900 1.000 66.92000 431 TRP A CA 1
ATOM 3304 C C . TRP A 1 438 ? 90.02600 102.78800 125.69400 1.000 65.15000 431 TRP A C 1
ATOM 3305 O O . TRP A 1 438 ? 89.11900 103.43800 125.16400 1.000 74.13000 431 TRP A O 1
ATOM 3316 N N . LEU A 1 439 ? 89.80400 101.98000 126.73200 1.000 67.08000 432 LEU A N 1
ATOM 3317 C CA . LEU A 1 439 ? 88.46300 101.86000 127.29000 1.000 66.53000 432 LEU A CA 1
ATOM 3318 C C . LEU A 1 439 ? 88.00000 103.17100 127.90800 1.000 67.74000 432 LEU A C 1
ATOM 3319 O O . LEU A 1 439 ? 86.82700 103.53200 127.79200 1.000 74.43000 432 LEU A O 1
ATOM 3324 N N . ALA A 1 440 ? 88.89000 103.88200 128.60100 1.000 64.88000 433 ALA A N 1
ATOM 3325 C CA . ALA A 1 440 ? 88.48400 105.13900 129.21700 1.000 64.35000 433 ALA A CA 1
ATOM 3326 C C . ALA A 1 440 ? 88.07700 106.15300 128.16200 1.000 69.71000 433 ALA A C 1
ATOM 3327 O O . ALA A 1 440 ? 87.09600 106.88400 128.33800 1.000 72.68000 433 ALA A O 1
ATOM 3329 N N . LEU A 1 441 ? 88.81700 106.20800 127.05400 1.000 70.87000 434 LEU A N 1
ATOM 3330 C CA . LEU A 1 441 ? 88.43200 107.08600 125.95500 1.000 70.65000 434 LEU A CA 1
ATOM 3331 C C . LEU A 1 441 ? 87.09500 106.67400 125.35700 1.000 74.37000 434 LEU A C 1
ATOM 3332 O O . LEU A 1 441 ? 86.24400 107.52500 125.08300 1.000 81.07000 434 LEU A O 1
ATOM 3337 N N . GLN A 1 442 ? 86.89000 105.37400 125.14300 1.000 72.32000 435 GLN A N 1
ATOM 3338 C CA . GLN A 1 442 ? 85.64200 104.92900 124.53500 1.000 69.11000 435 GLN A CA 1
ATOM 3339 C C . GLN A 1 442 ? 84.45200 105.18900 125.45200 1.000 74.76000 435 GLN A C 1
ATOM 3340 O O . GLN A 1 442 ? 83.34300 105.44300 124.97400 1.000 81.14000 435 GLN A O 1
ATOM 3346 N N . TRP A 1 443 ? 84.65300 105.13400 126.76500 1.000 74.73000 436 TRP A N 1
ATOM 3347 C CA . TRP A 1 443 ? 83.53900 105.23600 127.69800 1.000 79.58000 436 TRP A CA 1
ATOM 3348 C C . TRP A 1 443 ? 83.29300 106.63700 128.23300 1.000 84.40000 436 TRP A C 1
ATOM 3349 O O . TRP A 1 443 ? 82.20600 106.88600 128.76300 1.000 90.64000 436 TRP A O 1
ATOM 3360 N N . ARG A 1 444 ? 84.25600 107.55500 128.14100 1.000 80.58000 437 ARG A N 1
ATOM 3361 C CA . ARG A 1 444 ? 84.00200 108.89400 128.66300 1.000 84.16000 437 ARG A CA 1
ATOM 3362 C C . ARG A 1 444 ? 82.85800 109.56400 127.91500 1.000 92.24000 437 ARG A C 1
ATOM 3363 O O . ARG A 1 444 ? 82.04400 110.27100 128.51900 1.000 93.90000 437 ARG A O 1
ATOM 3371 N N . ASP A 1 445 ? 82.78100 109.35200 126.60100 1.000 90.65000 438 ASP A N 1
ATOM 3372 C CA . ASP A 1 445 ? 81.70700 109.92900 125.80300 1.000 89.99000 438 ASP A CA 1
ATOM 3373 C C . ASP A 1 445 ? 80.39400 109.17800 125.98900 1.000 94.74000 438 ASP A C 1
ATOM 3374 O O . ASP A 1 445 ? 79.34700 109.79900 126.20300 1.000 94.81000 438 ASP A O 1
ATOM 3376 N N . THR A 1 446 ? 80.43000 107.84800 125.92700 1.000 97.57000 439 THR A N 1
ATOM 3377 C CA . THR A 1 446 ? 79.23200 107.00900 125.93600 1.000 97.95000 439 THR A CA 1
ATOM 3378 C C . THR A 1 446 ? 79.35300 105.97400 127.04500 1.000 97.18000 439 THR A C 1
ATOM 3379 O O . THR A 1 446 ? 79.67500 104.80800 126.78700 1.000 96.85000 439 THR A O 1
ATOM 3383 N N . PRO A 1 447 ? 79.10000 106.36700 128.29400 1.000 96.90000 440 PRO A N 1
ATOM 3384 C CA . PRO A 1 447 ? 79.17400 105.40000 129.38100 1.000 98.23000 440 PRO A CA 1
ATOM 3385 C C . PRO A 1 447 ? 78.17300 104.28100 129.17000 1.000 102.18000 440 PRO A C 1
ATOM 3386 O O . PRO A 1 447 ? 77.09800 104.48900 128.58200 1.000 102.65000 440 PRO A O 1
ATOM 3390 N N . PRO A 1 448 ? 78.49500 103.07300 129.62300 1.000 102.82000 441 PRO A N 1
ATOM 3391 C CA . PRO A 1 448 ? 77.57200 101.94800 129.47200 1.000 105.43000 441 PRO A CA 1
ATOM 3392 C C . PRO A 1 448 ? 76.38100 102.09800 130.40200 1.000 105.62000 441 PRO A C 1
ATOM 3393 O O . PRO A 1 448 ? 76.33700 103.03600 131.21200 1.000 105.52000 441 PRO A O 1
ATOM 3397 N N . PRO A 1 449 ? 75.38700 101.21500 130.30300 1.000 104.01000 442 PRO A N 1
ATOM 3398 C CA . PRO A 1 449 ? 74.26400 101.26700 131.24600 1.000 105.68000 442 PRO A CA 1
ATOM 3399 C C . PRO A 1 449 ? 74.74700 101.26800 132.68700 1.000 108.78000 442 PRO A C 1
ATOM 3400 O O . PRO A 1 449 ? 75.51800 100.40200 133.10100 1.000 109.92000 442 PRO A O 1
ATOM 3404 N N . GLU A 1 450 ? 74.28300 102.26300 133.44600 1.000 113.02000 443 GLU A N 1
ATOM 3405 C CA . GLU A 1 450 ? 74.72400 102.50800 134.82000 1.000 115.94000 443 GLU A CA 1
ATOM 3406 C C . GLU A 1 450 ? 76.22500 102.76900 134.89400 1.000 111.92000 443 GLU A C 1
ATOM 3407 O O . GLU A 1 450 ? 76.84200 102.59200 135.94700 1.000 110.14000 443 GLU A O 1
ATOM 3413 N N . GLY A 1 451 ? 76.81700 103.21700 133.78800 1.000 106.69000 444 GLY A N 1
ATOM 3414 C CA . GLY A 1 451 ? 78.25100 103.36400 133.66600 1.000 100.64000 444 GLY A CA 1
ATOM 3415 C C . GLY A 1 451 ? 78.82300 104.71600 134.02300 1.000 98.53000 444 GLY A C 1
ATOM 3416 O O . GLY A 1 451 ? 79.98700 104.97600 133.70600 1.000 101.05000 444 GLY A O 1
ATOM 3417 N N . ALA A 1 452 ? 78.05300 105.58300 134.68100 1.000 100.82000 445 ALA A N 1
ATOM 3418 C CA . ALA A 1 452 ? 78.52500 106.93900 134.94300 1.000 98.55000 445 ALA A CA 1
ATOM 3419 C C . ALA A 1 452 ? 79.70700 106.95000 135.90200 1.000 94.72000 445 ALA A C 1
ATOM 3420 O O . ALA A 1 452 ? 80.73600 107.58000 135.62400 1.000 94.66000 445 ALA A O 1
ATOM 3422 N N . ASP A 1 453 ? 79.58000 106.26800 137.04000 1.000 95.22000 446 ASP A N 1
ATOM 3423 C CA . ASP A 1 453 ? 80.65000 106.28900 138.03200 1.000 98.13000 446 ASP A CA 1
ATOM 3424 C C . ASP A 1 453 ? 81.90500 105.61700 137.49900 1.000 91.24000 446 ASP A C 1
ATOM 3425 O O . ASP A 1 453 ? 83.02300 106.11000 137.69600 1.000 91.09000 446 ASP A O 1
ATOM 3430 N N . ILE A 1 454 ? 81.74000 104.48200 136.82600 1.000 88.28000 447 ILE A N 1
ATOM 3431 C CA . ILE A 1 454 ? 82.91200 103.79400 136.31900 1.000 87.69000 447 ILE A CA 1
ATOM 3432 C C . ILE A 1 454 ? 83.58100 104.61100 135.22500 1.000 82.96000 447 ILE A C 1
ATOM 3433 O O . ILE A 1 454 ? 84.80900 104.62600 135.13400 1.000 79.80000 447 ILE A O 1
ATOM 3438 N N . ALA A 1 455 ? 82.81200 105.33000 134.40400 1.000 83.68000 448 ALA A N 1
ATOM 3439 C CA . ALA A 1 455 ? 83.43500 106.15900 133.38000 1.000 79.50000 448 ALA A CA 1
ATOM 3440 C C . ALA A 1 455 ? 84.16500 107.34000 134.00200 1.000 79.59000 448 ALA A C 1
ATOM 3441 O O . ALA A 1 455 ? 85.24000 107.72800 133.53200 1.000 79.76000 448 ALA A O 1
ATOM 3443 N N . GLU A 1 456 ? 83.60100 107.92300 135.06000 1.000 81.24000 449 GLU A N 1
ATOM 3444 C CA . GLU A 1 456 ? 84.29800 109.00200 135.75000 1.000 79.77000 449 GLU A CA 1
ATOM 3445 C C . GLU A 1 456 ? 85.62200 108.52100 136.32700 1.000 76.15000 449 GLU A C 1
ATOM 3446 O O . GLU A 1 456 ? 86.65500 109.18500 136.17100 1.000 74.05000 449 GLU A O 1
ATOM 3452 N N . THR A 1 457 ? 85.61600 107.35800 136.98200 1.000 78.44000 450 THR A N 1
ATOM 3453 C CA . THR A 1 457 ? 86.85500 106.81700 137.53400 1.000 74.51000 450 THR A CA 1
ATOM 3454 C C . THR A 1 457 ? 87.84400 106.45400 136.43400 1.000 68.69000 450 THR A C 1
ATOM 3455 O O . THR A 1 457 ? 89.04900 106.67700 136.58000 1.000 66.77000 450 THR A O 1
ATOM 3459 N N . LEU A 1 458 ? 87.35800 105.89800 135.32400 1.000 69.08000 451 LEU A N 1
ATOM 3460 C CA . LEU A 1 458 ? 88.24400 105.57100 134.21500 1.000 66.16000 451 LEU A CA 1
ATOM 3461 C C . LEU A 1 458 ? 88.92200 106.81200 133.66000 1.000 69.50000 451 LEU A C 1
ATOM 3462 O O . LEU A 1 458 ? 90.12800 106.80300 133.39800 1.000 73.40000 451 LEU A O 1
ATOM 3467 N N . GLU A 1 459 ? 88.16700 107.89000 133.45800 1.000 70.51000 452 GLU A N 1
ATOM 3468 C CA . GLU A 1 459 ? 88.78300 109.09600 132.92400 1.000 60.38000 452 GLU A CA 1
ATOM 3469 C C . GLU A 1 459 ? 89.73600 109.71700 133.93400 1.000 62.14000 452 GLU A C 1
ATOM 3470 O O . GLU A 1 459 ? 90.79200 110.23300 133.55500 1.000 67.29000 452 GLU A O 1
ATOM 3476 N N . ALA A 1 460 ? 89.39100 109.68300 135.22200 1.000 59.73000 453 ALA A N 1
ATOM 3477 C CA . ALA A 1 460 ? 90.31800 110.19400 136.22500 1.000 57.41000 453 ALA A CA 1
ATOM 3478 C C . ALA A 1 460 ? 91.62700 109.42000 136.18900 1.000 59.72000 453 ALA A C 1
ATOM 3479 O O . ALA A 1 460 ? 92.72000 110.00900 136.19600 1.000 65.07000 453 ALA A O 1
ATOM 3481 N N . TRP A 1 461 ? 91.53400 108.09200 136.11900 1.000 57.18000 454 TRP A N 1
ATOM 3482 C CA . TRP A 1 461 ? 92.74100 107.28800 136.02500 1.000 54.83000 454 TRP A CA 1
ATOM 3483 C C . TRP A 1 461 ? 93.52400 107.62500 134.77300 1.000 55.07000 454 TRP A C 1
ATOM 3484 O O . TRP A 1 461 ? 94.75100 107.71600 134.81700 1.000 58.10000 454 TRP A O 1
ATOM 3495 N N . ARG A 1 462 ? 92.84400 107.77700 133.63800 1.000 53.86000 455 ARG A N 1
ATOM 3496 C CA . ARG A 1 462 ? 93.57000 107.99600 132.39400 1.000 50.64000 455 ARG A CA 1
ATOM 3497 C C . ARG A 1 462 ? 94.26400 109.34600 132.40000 1.000 53.08000 455 ARG A C 1
ATOM 3498 O O . ARG A 1 462 ? 95.37700 109.47400 131.88800 1.000 57.28000 455 ARG A O 1
ATOM 3506 N N . ARG A 1 463 ? 93.62900 110.36200 132.98500 1.000 56.31000 456 ARG A N 1
ATOM 3507 C CA . ARG A 1 463 ? 94.29200 111.65100 133.13800 1.000 54.64000 456 ARG A CA 1
ATOM 3508 C C . ARG A 1 463 ? 95.56000 111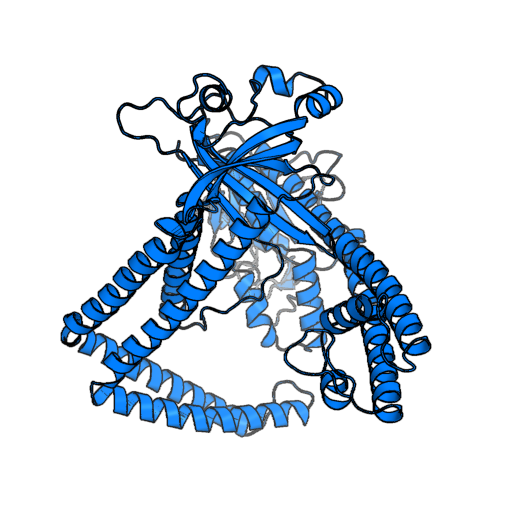.51000 133.96400 1.000 52.37000 456 ARG A C 1
ATOM 3509 O O . ARG A 1 463 ? 96.64400 111.93800 133.54300 1.000 58.11000 456 ARG A O 1
ATOM 3517 N N . ALA A 1 464 ? 95.44400 110.89800 135.14400 1.000 48.80000 457 ALA A N 1
ATOM 3518 C CA . ALA A 1 464 ? 96.61500 110.76600 136.00100 1.000 44.97000 457 ALA A CA 1
ATOM 3519 C C . ALA A 1 464 ? 97.70900 109.95800 135.31900 1.000 44.79000 457 ALA A C 1
ATOM 3520 O O . ALA A 1 464 ? 98.88700 110.33100 135.35900 1.000 49.95000 457 ALA A O 1
ATOM 3522 N N . ASP A 1 465 ? 97.33600 108.85600 134.67800 1.000 43.65000 458 ASP A N 1
ATOM 3523 C CA . ASP A 1 465 ? 98.32100 107.99400 134.04600 1.000 44.28000 458 ASP A CA 1
ATOM 3524 C C . ASP A 1 465 ? 98.99400 108.68100 132.87400 1.000 46.70000 458 ASP A C 1
ATOM 3525 O O . ASP A 1 465 ? 100.19100 108.50500 132.66800 1.000 49.19000 458 ASP A O 1
ATOM 3530 N N . LYS A 1 466 ? 98.24800 109.43900 132.06900 1.000 49.81000 459 LYS A N 1
ATOM 3531 C CA . LYS A 1 466 ? 98.88100 110.13500 130.95700 1.000 43.28000 459 LYS A CA 1
ATOM 3532 C C . LYS A 1 466 ? 99.85000 111.18400 131.46500 1.000 47.47000 459 LYS A C 1
ATOM 3533 O O . LYS A 1 466 ? 100.93600 111.35600 130.90600 1.000 55.40000 459 LYS A O 1
ATOM 3539 N N . LYS A 1 467 ? 99.48000 111.89800 132.52700 1.000 46.14000 460 LYS A N 1
ATOM 3540 C CA . LYS A 1 467 ? 100.40900 112.86500 133.09800 1.000 44.38000 460 LYS A CA 1
ATOM 3541 C C . LYS A 1 467 ? 101.68900 112.18200 133.55800 1.000 46.54000 460 LYS A C 1
ATOM 3542 O O . LYS A 1 467 ? 102.79700 112.61700 133.22200 1.000 50.69000 460 LYS A O 1
ATOM 3548 N N . LEU A 1 468 ? 101.55300 111.08400 134.30400 1.000 45.51000 461 LEU A N 1
ATOM 3549 C CA . LEU A 1 468 ? 102.72700 110.37100 134.80000 1.000 43.47000 461 LEU A CA 1
ATOM 3550 C C . LEU A 1 468 ? 103.53900 109.77700 133.66100 1.000 39.79000 461 LEU A C 1
ATOM 3551 O O . LEU A 1 468 ? 104.77000 109.75400 133.71300 1.000 44.47000 461 LEU A O 1
ATOM 3556 N N . TRP A 1 469 ? 102.86400 109.29000 132.62600 1.000 41.39000 462 TRP A N 1
ATOM 3557 C CA . TRP A 1 469 ? 103.52800 108.70400 131.47100 1.000 41.07000 462 TRP A CA 1
ATOM 3558 C C . TRP A 1 469 ? 104.37800 109.73200 130.74800 1.000 42.77000 462 TRP A C 1
ATOM 3559 O O . TRP A 1 469 ? 105.55200 109.49100 130.44800 1.000 46.44000 462 TRP A O 1
ATOM 3570 N N . LEU A 1 470 ? 103.79100 110.88700 130.45000 1.000 44.27000 463 LEU A N 1
ATOM 3571 C CA . LEU A 1 470 ? 104.54100 111.95100 129.80500 1.000 40.51000 463 LEU A CA 1
ATOM 3572 C C . LEU A 1 470 ? 105.72600 112.36300 130.65600 1.000 45.75000 463 LEU A C 1
ATOM 3573 O O . LEU A 1 470 ? 106.85100 112.45800 130.16000 1.000 51.50000 463 LEU A O 1
ATOM 3578 N N . GLU A 1 471 ? 105.49800 112.60200 131.94800 1.000 43.82000 464 GLU A N 1
ATOM 3579 C CA . GLU A 1 471 ? 106.58600 113.05900 132.80200 1.000 37.39000 464 GLU A CA 1
ATOM 3580 C C . GLU A 1 471 ? 107.71500 112.04300 132.84700 1.000 35.97000 464 GLU A C 1
ATOM 3581 O O . GLU A 1 471 ? 108.87800 112.39400 132.64500 1.000 45.62000 464 GLU A O 1
ATOM 3587 N N . SER A 1 472 ? 107.39200 110.76800 133.06300 1.000 38.40000 465 SER A N 1
ATOM 3588 C CA . SER A 1 472 ? 108.42600 109.74400 133.15100 1.000 38.66000 465 SER A CA 1
ATOM 3589 C C . SER A 1 472 ? 109.20300 109.62900 131.85100 1.000 41.40000 465 SER A C 1
ATOM 3590 O O . SER A 1 472 ? 110.43900 109.70600 131.83900 1.000 46.90000 465 SER A O 1
ATOM 3593 N N . GLU A 1 473 ? 108.49400 109.44500 130.73800 1.000 41.08000 466 GLU A N 1
ATOM 3594 C CA . GLU A 1 473 ? 109.17400 109.20000 129.47600 1.000 41.59000 466 GLU A CA 1
ATOM 3595 C C . GLU A 1 473 ? 109.99700 110.40000 129.05000 1.000 41.28000 466 GLU A C 1
ATOM 3596 O O . GLU A 1 473 ? 111.13600 110.25000 128.60400 1.000 45.97000 466 GLU A O 1
ATOM 3602 N N . HIS A 1 474 ? 109.45300 111.60300 129.19800 1.000 39.38000 467 HIS A N 1
ATOM 3603 C CA . HIS A 1 474 ? 110.17100 112.78200 128.75200 1.000 36.70000 467 HIS A CA 1
ATOM 3604 C C . HIS A 1 474 ? 111.34100 113.10500 129.66500 1.000 38.84000 467 HIS A C 1
ATOM 3605 O O . HIS A 1 474 ? 112.40900 113.48600 129.18400 1.000 46.86000 467 HIS A O 1
ATOM 3612 N N . GLY A 1 475 ? 111.18000 112.95200 130.97800 1.000 34.26000 468 GLY A N 1
ATOM 3613 C CA . GLY A 1 475 ? 112.30600 113.16700 131.86400 1.000 31.58000 468 GLY A CA 1
ATOM 3614 C C . GLY A 1 475 ? 113.45000 112.21400 131.58500 1.000 33.67000 468 GLY A C 1
ATOM 3615 O O . GLY A 1 475 ? 114.60500 112.63600 131.47400 1.000 39.21000 468 GLY A O 1
ATOM 3616 N N . ARG A 1 476 ? 113.14900 110.92300 131.43700 1.000 34.86000 469 ARG A N 1
ATOM 3617 C CA . ARG A 1 476 ? 114.21800 109.97100 131.16800 1.000 32.51000 469 ARG A CA 1
ATOM 3618 C C . ARG A 1 476 ? 114.82800 110.19300 129.79400 1.000 36.33000 469 ARG A C 1
ATOM 3619 O O . ARG A 1 476 ? 116.04600 110.07700 129.62700 1.000 44.66000 469 ARG A O 1
ATOM 3627 N N . GLY A 1 477 ? 114.01100 110.51400 128.79300 1.000 32.36000 470 GLY A N 1
ATOM 3628 C CA . GLY A 1 477 ? 114.55800 110.78000 127.47600 1.000 30.41000 470 GLY A CA 1
ATOM 3629 C C . GLY A 1 477 ? 115.46000 111.99500 127.45200 1.000 34.83000 470 GLY A C 1
ATOM 3630 O O . GLY A 1 477 ? 116.51600 111.98100 126.82300 1.000 42.77000 470 GLY A O 1
ATOM 3631 N N . ARG A 1 478 ? 115.05500 113.06500 128.13100 1.000 35.37000 471 ARG A N 1
ATOM 3632 C CA . ARG A 1 478 ? 115.89100 114.25200 128.20100 1.000 31.38000 471 ARG A CA 1
ATOM 3633 C C . ARG A 1 478 ? 117.19600 113.95600 128.91800 1.000 30.93000 471 ARG A C 1
ATOM 3634 O O . ARG A 1 478 ? 118.25600 114.42400 128.50100 1.000 36.88000 471 ARG A O 1
ATOM 3642 N N . ALA A 1 479 ? 117.14500 113.17100 129.99500 1.000 33.26000 472 ALA A N 1
ATOM 3643 C CA . ALA A 1 479 ? 118.37800 112.80500 130.68400 1.000 31.44000 472 ALA A CA 1
ATOM 3644 C C . ALA A 1 479 ? 119.30400 111.99900 129.78300 1.000 32.73000 472 ALA A C 1
ATOM 3645 O O . ALA A 1 479 ? 120.51800 112.23100 129.75600 1.000 37.78000 472 ALA A O 1
ATOM 3647 N N . LEU A 1 480 ? 118.75500 111.05300 129.02900 1.000 30.30000 473 LEU A N 1
ATOM 3648 C CA . LEU A 1 480 ? 119.59700 110.24200 128.15700 1.000 29.99000 473 LEU A CA 1
ATOM 3649 C C . LEU A 1 480 ? 120.18500 111.06600 127.01800 1.000 32.78000 473 LEU A C 1
ATOM 3650 O O . LEU A 1 480 ? 121.33500 110.85400 126.61800 1.000 36.73000 473 LEU A O 1
ATOM 3655 N N . ARG A 1 481 ? 119.41900 112.00800 126.47300 1.000 31.67000 474 ARG A N 1
ATOM 3656 C CA . ARG A 1 481 ? 119.97400 112.84300 125.41600 1.000 25.81000 474 ARG A CA 1
ATOM 3657 C C . ARG A 1 481 ? 120.96900 113.85400 125.96500 1.000 31.36000 474 ARG A C 1
ATOM 3658 O O . ARG A 1 481 ? 121.88100 114.26100 125.24800 1.000 38.11000 474 ARG A O 1
ATOM 3666 N N . HIS A 1 482 ? 120.84300 114.24500 127.23500 1.000 31.45000 475 HIS A N 1
ATOM 3667 C CA . HIS A 1 482 ? 121.90400 115.01900 127.86800 1.000 25.61000 475 HIS A CA 1
ATOM 3668 C C . HIS A 1 482 ? 123.17600 114.20400 127.97200 1.000 29.46000 475 HIS A C 1
ATOM 3669 O O . HIS A 1 482 ? 124.27200 114.71300 127.71100 1.000 40.48000 475 HIS A O 1
ATOM 3676 N N . ARG A 1 483 ? 123.05600 112.93800 128.36700 1.000 32.35000 476 ARG A N 1
ATOM 3677 C CA . ARG A 1 483 ? 124.23700 112.08500 128.40400 1.000 35.30000 476 ARG A CA 1
ATOM 3678 C C . ARG A 1 483 ? 124.89400 111.99400 127.03500 1.000 35.03000 476 ARG A C 1
ATOM 3679 O O . ARG A 1 483 ? 126.11100 112.15600 126.91400 1.000 36.73000 476 ARG A O 1
ATOM 3687 N N . THR A 1 484 ? 124.10700 111.73500 125.99100 1.000 35.66000 477 THR A N 1
ATOM 3688 C CA . THR A 1 484 ? 124.68400 111.61600 124.65500 1.000 30.93000 477 THR A CA 1
ATOM 3689 C C . THR A 1 484 ? 125.26400 112.94200 124.18100 1.000 31.46000 477 THR A C 1
ATOM 3690 O O . THR A 1 484 ? 126.25300 112.96700 123.44400 1.000 38.56000 477 THR A O 1
ATOM 3694 N N . ASP A 1 485 ? 124.66400 114.05700 124.59300 1.000 32.94000 478 ASP A N 1
ATOM 3695 C CA . ASP A 1 485 ? 125.23500 115.36600 124.30500 1.000 31.21000 478 ASP A CA 1
ATOM 3696 C C . ASP A 1 485 ? 126.61600 115.50100 124.91900 1.000 38.55000 478 ASP A C 1
ATOM 3697 O O . ASP A 1 485 ? 127.54300 116.00000 124.27500 1.000 47.20000 478 ASP A O 1
ATOM 3702 N N . LEU A 1 486 ? 126.77300 115.05500 126.16500 1.000 35.99000 479 LEU A N 1
ATOM 3703 C CA . LEU A 1 486 ? 128.08800 115.07800 126.79800 1.000 37.54000 479 LEU A CA 1
ATOM 3704 C C . LEU A 1 486 ? 129.06900 114.15900 126.08300 1.000 35.65000 479 LEU A C 1
ATOM 3705 O O . LEU A 1 486 ? 130.25000 114.49500 125.92100 1.000 40.01000 479 LEU A O 1
ATOM 3710 N N . HIS A 1 487 ? 128.60100 112.98800 125.66300 1.000 34.10000 480 HIS A N 1
ATOM 3711 C CA . HIS A 1 487 ? 129.46000 112.07600 124.92100 1.000 34.13000 480 HIS A CA 1
ATOM 3712 C C . HIS A 1 487 ? 129.96200 112.72200 123.64400 1.000 37.33000 480 HIS A C 1
ATOM 3713 O O . HIS A 1 487 ? 131.13900 112.59600 123.29800 1.000 44.63000 480 HIS A O 1
ATOM 3720 N N . ARG A 1 488 ? 129.08600 113.41800 122.92700 1.000 37.84000 481 ARG A N 1
ATOM 3721 C CA . ARG A 1 488 ? 129.50800 114.01900 121.67100 1.000 33.43000 481 ARG A CA 1
ATOM 3722 C C . ARG A 1 488 ? 130.36100 115.25400 121.89800 1.000 35.60000 481 ARG A C 1
ATOM 3723 O O . ARG A 1 488 ? 131.22900 115.54500 121.08100 1.000 42.55000 481 ARG A O 1
ATOM 3731 N N . GLN A 1 489 ? 130.17300 115.96400 123.00500 1.000 36.17000 482 GLN A N 1
ATOM 3732 C CA . GLN A 1 489 ? 131.11800 117.02600 123.33600 1.000 35.93000 482 GLN A CA 1
ATOM 3733 C C . GLN A 1 489 ? 132.51700 116.46900 123.56700 1.000 38.66000 482 GLN A C 1
ATOM 3734 O O . GLN A 1 489 ? 133.50200 117.01200 123.04900 1.000 48.70000 482 GLN A O 1
ATOM 3740 N N . VAL A 1 490 ? 132.62700 115.37200 124.31700 1.000 37.99000 483 VAL A N 1
ATOM 3741 C CA . VAL A 1 490 ? 133.93700 114.76000 124.53400 1.000 38.55000 483 VAL A CA 1
ATOM 3742 C C . VAL A 1 490 ? 134.52600 114.26100 123.22200 1.000 41.56000 483 VAL A C 1
ATOM 3743 O O . VAL A 1 490 ? 135.71600 114.46100 122.93800 1.000 47.17000 483 VAL A O 1
ATOM 3747 N N . ALA A 1 491 ? 133.71200 113.59300 122.40700 1.000 38.21000 484 ALA A N 1
ATOM 3748 C CA . ALA A 1 491 ? 134.20400 113.05900 121.14700 1.000 36.09000 484 ALA A CA 1
ATOM 3749 C C . ALA A 1 491 ? 134.66200 114.17100 120.22000 1.000 40.80000 484 ALA A C 1
ATOM 3750 O O . ALA A 1 491 ? 135.68500 114.03900 119.54100 1.000 44.96000 484 ALA A O 1
ATOM 3752 N N . ALA A 1 492 ? 133.91400 115.27400 120.17600 1.000 39.31000 485 ALA A N 1
ATOM 3753 C CA . ALA A 1 492 ? 134.29400 116.41200 119.35400 1.000 36.22000 485 ALA A CA 1
ATOM 3754 C C . ALA A 1 492 ? 135.61000 117.00300 119.81600 1.000 44.22000 485 ALA A C 1
ATOM 3755 O O . ALA A 1 492 ? 136.47100 117.32600 118.99300 1.000 51.14000 485 ALA A O 1
ATOM 3757 N N . TYR A 1 493 ? 135.79200 117.14500 121.13000 1.000 45.09000 486 TYR A N 1
ATOM 3758 C CA . TYR A 1 493 ? 137.06200 117.65800 121.63100 1.000 47.04000 486 TYR A CA 1
ATOM 3759 C C . TYR A 1 493 ? 138.22100 116.76900 121.20900 1.000 50.52000 486 TYR A C 1
ATOM 3760 O O . TYR A 1 493 ? 139.23800 117.25100 120.69100 1.000 59.11000 486 TYR A O 1
ATOM 3769 N N . PHE A 1 494 ? 138.08400 115.46000 121.42200 1.000 47.48000 487 PHE A N 1
ATOM 3770 C CA . PHE A 1 494 ? 139.18300 114.56000 121.09500 1.000 49.78000 487 PHE A CA 1
ATOM 3771 C C . PHE A 1 494 ? 139.48200 114.57400 119.60500 1.000 51.97000 487 PHE A C 1
ATOM 3772 O O . PHE A 1 494 ? 140.64000 114.70900 119.20600 1.000 52.55000 487 PHE A O 1
ATOM 3780 N N . ALA A 1 495 ? 138.45300 114.49000 118.76300 1.000 50.48000 488 ALA A N 1
ATOM 3781 C CA . ALA A 1 495 ? 138.69300 114.53300 117.32600 1.000 49.48000 488 ALA A CA 1
ATOM 3782 C C . ALA A 1 495 ? 139.23400 115.88100 116.88900 1.000 54.28000 488 ALA A C 1
ATOM 3783 O O . ALA A 1 495 ? 139.81600 115.99000 115.80700 1.000 56.90000 488 ALA A O 1
ATOM 3785 N N . GLY A 1 496 ? 139.03600 116.92100 117.69900 1.000 56.04000 489 GLY A N 1
ATOM 3786 C CA . GLY A 1 496 ? 139.60000 118.21400 117.37300 1.000 52.64000 489 GLY A CA 1
ATOM 3787 C C . GLY A 1 496 ? 141.06600 118.34700 117.70700 1.000 56.18000 489 GLY A C 1
ATOM 3788 O O . GLY A 1 496 ? 141.80000 119.03000 116.98900 1.000 64.35000 489 GLY A O 1
ATOM 3789 N N . VAL A 1 497 ? 141.52500 117.70300 118.77900 1.000 58.19000 490 VAL A N 1
ATOM 3790 C CA . VAL A 1 497 ? 142.92300 117.87600 119.16600 1.000 58.49000 490 VAL A CA 1
ATOM 3791 C C . VAL A 1 497 ? 143.78000 116.68500 118.75100 1.000 57.92000 490 VAL A C 1
ATOM 3792 O O . VAL A 1 497 ? 144.97800 116.83800 118.50500 1.000 58.51000 490 VAL A O 1
ATOM 3796 N N . ALA A 1 498 ? 143.18300 115.50500 118.65000 1.000 56.42000 491 ALA A N 1
ATOM 3797 C CA . ALA A 1 498 ? 143.96500 114.28900 118.49200 1.000 56.36000 491 ALA A CA 1
ATOM 3798 C C . ALA A 1 498 ? 144.56600 114.17700 117.10100 1.000 61.69000 491 ALA A C 1
ATOM 3799 O O . ALA A 1 498 ? 143.97000 114.59200 116.10800 1.000 64.73000 491 ALA A O 1
ATOM 3801 N N . GLY A 1 499 ? 145.76700 113.60800 117.04400 1.000 63.96000 492 GLY A N 1
ATOM 3802 C CA . GLY A 1 499 ? 146.40100 113.27300 115.78600 1.000 64.16000 492 GLY A CA 1
ATOM 3803 C C . GLY A 1 499 ? 146.15200 111.82600 115.42700 1.000 62.97000 492 GLY A C 1
ATOM 3804 O O . GLY A 1 499 ? 146.28100 111.42800 114.26900 1.000 68.23000 492 GLY A O 1
ATOM 3805 N N . ARG A 1 500 ? 145.80600 111.03100 116.43600 1.000 60.13000 493 ARG A N 1
ATOM 3806 C CA . ARG A 1 500 ? 145.37100 109.65300 116.26800 1.000 61.45000 493 ARG A CA 1
ATOM 3807 C C . ARG A 1 500 ? 144.63800 109.24500 117.53400 1.000 62.46000 493 ARG A C 1
ATOM 3808 O O . ARG A 1 500 ? 144.99500 109.69000 118.62400 1.000 66.47000 493 ARG A O 1
ATOM 3816 N N . ILE A 1 501 ? 143.60700 108.41800 117.39400 1.000 58.61000 494 ILE A N 1
ATOM 3817 C CA . ILE A 1 501 ? 142.80900 107.98200 118.53500 1.000 57.79000 494 ILE A CA 1
ATOM 3818 C C . ILE A 1 501 ? 142.82100 106.46200 118.60400 1.000 66.98000 494 ILE A C 1
ATOM 3819 O O . ILE A 1 501 ? 142.57400 105.78700 117.60000 1.000 71.58000 494 ILE A O 1
ATOM 3824 N N . VAL A 1 502 ? 143.10100 105.93200 119.79400 1.000 64.39000 495 VAL A N 1
ATOM 3825 C CA . VAL A 1 502 ? 143.27400 104.50000 120.02100 1.000 66.09000 495 VAL A CA 1
ATOM 3826 C C . VAL A 1 502 ? 142.06700 103.98300 120.79400 1.000 72.41000 495 VAL A C 1
ATOM 3827 O O . VAL A 1 502 ? 141.75900 104.48500 121.88200 1.000 68.34000 495 VAL A O 1
ATOM 3831 N N . VAL A 1 503 ? 141.39300 102.97400 120.24100 1.000 74.36000 496 VAL A N 1
ATOM 3832 C CA . VAL A 1 503 ? 140.25600 102.33200 120.89100 1.000 72.96000 496 VAL A CA 1
ATOM 3833 C C . VAL A 1 503 ? 140.40100 100.82400 120.74200 1.000 74.36000 496 VAL A C 1
ATOM 3834 O O . VAL A 1 503 ? 140.86200 100.33800 119.70700 1.000 78.08000 496 VAL A O 1
ATOM 3838 N N . ASP A 1 504 ? 140.01800 100.08200 121.77600 1.000 67.57000 497 ASP A N 1
ATOM 3839 C CA . ASP A 1 504 ? 140.04300 98.62900 121.71400 1.000 71.75000 497 ASP A CA 1
ATOM 3840 C C . ASP A 1 504 ? 138.76600 98.10000 121.08000 1.000 77.33000 497 ASP A C 1
ATOM 3841 O O . ASP A 1 504 ? 137.73700 98.77700 121.05100 1.000 77.35000 497 ASP A O 1
ATOM 3846 N N . ASP A 1 505 ? 138.83600 96.87300 120.57400 1.000 79.31000 498 ASP A N 1
ATOM 3847 C CA . ASP A 1 505 ? 137.67900 96.23400 119.95000 1.000 75.77000 498 ASP A CA 1
ATOM 3848 C C . ASP A 1 505 ? 136.95100 95.33400 120.94900 1.000 74.74000 498 ASP A C 1
ATOM 3849 O O . ASP A 1 505 ? 136.71600 94.15300 120.71500 1.000 78.63000 498 ASP A O 1
ATOM 3854 N N . SER A 1 506 ? 136.57500 95.92000 122.07700 1.000 74.11000 499 SER A N 1
ATOM 3855 C CA . SER A 1 506 ? 135.89700 95.19400 123.13800 1.000 71.91000 499 SER A CA 1
ATOM 3856 C C . SER A 1 506 ? 134.39400 95.31800 122.94800 1.000 72.18000 499 SER A C 1
ATOM 3857 O O . SER A 1 506 ? 133.83100 96.40600 123.09600 1.000 73.73000 499 SER A O 1
ATOM 3860 N N . ASP A 1 507 ? 133.74700 94.19500 122.65800 1.000 72.45000 500 ASP A N 1
ATOM 3861 C CA . ASP A 1 507 ? 132.33300 94.15800 122.29300 1.000 69.71000 500 ASP A CA 1
ATOM 3862 C C . ASP A 1 507 ? 131.50800 94.31400 123.56500 1.000 67.86000 500 ASP A C 1
ATOM 3863 O O . ASP A 1 507 ? 131.34700 93.36300 124.32800 1.000 71.32000 500 ASP A O 1
ATOM 3868 N N . ILE A 1 508 ? 130.97800 95.52000 123.79700 1.000 64.04000 501 ILE A N 1
ATOM 3869 C CA . ILE A 1 508 ? 130.17300 95.75800 124.99500 1.000 59.35000 501 ILE A CA 1
ATOM 3870 C C . ILE A 1 508 ? 128.90100 94.92700 124.96400 1.000 59.31000 501 ILE A C 1
ATOM 3871 O O . ILE A 1 508 ? 128.33600 94.60300 126.01500 1.000 64.14000 501 ILE A O 1
ATOM 3876 N N . ALA A 1 509 ? 128.42400 94.57000 123.77200 1.000 58.70000 502 ALA A N 1
ATOM 3877 C CA . ALA A 1 509 ? 127.26900 93.68700 123.68900 1.000 56.78000 502 ALA A CA 1
ATOM 3878 C C . ALA A 1 509 ? 127.56400 92.34100 124.33300 1.000 65.19000 502 ALA A C 1
ATOM 3879 O O . ALA A 1 509 ? 126.74400 91.81800 125.09500 1.000 69.91000 502 ALA A O 1
ATOM 3881 N N . GLN A 1 510 ? 128.73800 91.77200 124.05400 1.000 66.53000 503 GLN A N 1
ATOM 3882 C CA . GLN A 1 510 ? 129.12200 90.52400 124.69900 1.000 64.47000 503 GLN A CA 1
ATOM 3883 C C . GLN A 1 510 ? 129.26600 90.69900 126.19900 1.000 64.16000 503 GLN A C 1
ATOM 3884 O O . GLN A 1 510 ? 128.83000 89.84100 126.97200 1.000 70.76000 503 GLN A O 1
ATOM 3890 N N . ILE A 1 511 ? 129.87800 91.80000 126.63400 1.000 59.78000 504 ILE A N 1
ATOM 3891 C CA . ILE A 1 511 ? 130.03600 92.03600 128.06500 1.000 61.91000 504 ILE A CA 1
ATOM 3892 C C . ILE A 1 511 ? 128.67800 92.04400 128.75200 1.000 67.77000 504 ILE A C 1
ATOM 3893 O O . ILE A 1 511 ? 128.49900 91.43600 129.81300 1.000 71.04000 504 ILE A O 1
ATOM 3898 N N . ALA A 1 512 ? 127.69700 92.72100 128.15400 1.000 66.22000 505 ALA A N 1
ATOM 3899 C CA . ALA A 1 512 ? 126.35800 92.73900 128.73200 1.000 59.80000 505 ALA A CA 1
ATOM 3900 C C . ALA A 1 512 ? 125.71900 91.35900 128.70000 1.000 66.70000 505 ALA A C 1
ATOM 3901 O O . ALA A 1 512 ? 125.08200 90.94500 129.67400 1.000 72.77000 505 ALA A O 1
ATOM 3903 N N . GLY A 1 513 ? 125.86900 90.63500 127.59100 1.000 66.70000 506 GLY A N 1
ATOM 3904 C CA . GLY A 1 513 ? 125.23200 89.33400 127.48300 1.000 68.84000 506 GLY A CA 1
ATOM 3905 C C . GLY A 1 513 ? 125.78500 88.31100 128.45700 1.000 74.44000 506 GLY A C 1
ATOM 3906 O O . GLY A 1 513 ? 125.02700 87.62700 129.14700 1.000 78.05000 506 GLY A O 1
ATOM 3907 N N . THR A 1 514 ? 127.10900 88.20700 128.54400 1.000 75.36000 507 THR A N 1
ATOM 3908 C CA . THR A 1 514 ? 127.73700 87.17700 129.35900 1.000 76.98000 507 THR A CA 1
ATOM 3909 C C . THR A 1 514 ? 127.78700 87.54900 130.83500 1.000 80.16000 507 THR A C 1
ATOM 3910 O O . THR A 1 514 ? 128.33900 86.79000 131.63600 1.000 86.86000 507 THR A O 1
ATOM 3914 N N . ALA A 1 515 ? 127.22800 88.69500 131.21800 1.000 80.59000 508 ALA A N 1
ATOM 3915 C CA . ALA A 1 515 ? 127.24800 89.09800 132.61900 1.000 85.20000 508 ALA A CA 1
ATOM 3916 C C . ALA A 1 515 ? 126.47400 88.14400 133.51700 1.000 88.62000 508 ALA A C 1
ATOM 3917 O O . ALA A 1 515 ? 126.63100 88.20300 134.74000 1.000 95.26000 508 ALA A O 1
ATOM 3919 N N . LYS A 1 516 ? 125.63600 87.27400 132.95300 1.000 84.78000 509 LYS A N 1
ATOM 3920 C CA . LYS A 1 516 ? 124.89200 86.33700 133.78600 1.000 87.07000 509 LYS A CA 1
ATOM 3921 C C . LYS A 1 516 ? 125.77400 85.23300 134.34900 1.000 92.34000 509 LYS A C 1
ATOM 3922 O O . LYS A 1 516 ? 125.36400 84.55400 135.29400 1.000 94.70000 509 LYS A O 1
ATOM 3928 N N . HIS A 1 517 ? 126.97400 85.04700 133.80300 1.000 90.77000 510 HIS A N 1
ATOM 3929 C CA . HIS A 1 517 ? 127.92900 84.06700 134.30200 1.000 87.82000 510 HIS A CA 1
ATOM 3930 C C . HIS A 1 517 ? 128.97800 84.70500 135.20100 1.000 90.15000 510 HIS A C 1
ATOM 3931 O O . HIS A 1 517 ? 130.12300 84.24700 135.24600 1.000 95.18000 510 HIS A O 1
ATOM 3938 N N . SER A 1 518 ? 128.60400 85.75500 135.93000 1.000 89.83000 511 SER A N 1
ATOM 3939 C CA . SER A 1 518 ? 129.58200 86.61600 136.57800 1.000 90.35000 511 SER A CA 1
ATOM 3940 C C . SER A 1 518 ? 130.17200 86.02900 137.84700 1.000 93.55000 511 SER A C 1
ATOM 3941 O O . SER A 1 518 ? 131.14000 86.59500 138.36500 1.000 96.40000 511 SER A O 1
ATOM 3944 N N . GLU A 1 519 ? 129.62300 84.93200 138.36400 1.000 93.88000 512 GLU A N 1
ATOM 3945 C CA . GLU A 1 519 ? 129.98500 84.43600 139.69000 1.000 91.41000 512 GLU A CA 1
ATOM 3946 C C . GLU A 1 519 ? 129.77500 85.51300 140.74800 1.000 89.20000 512 GLU A C 1
ATOM 3947 O O . GLU A 1 519 ? 130.49800 85.57900 141.74400 1.000 84.12000 512 GLU A O 1
ATOM 3949 N N . LEU A 1 520 ? 128.77800 86.36300 140.52000 1.000 89.23000 513 LEU A N 1
ATOM 3950 C CA . LEU A 1 520 ? 128.38500 87.41900 141.43500 1.000 85.51000 513 LEU A CA 1
ATOM 3951 C C . LEU A 1 520 ? 126.90300 87.27500 141.73300 1.000 81.16000 513 LEU A C 1
ATOM 3952 O O . LEU A 1 520 ? 126.16200 86.63300 140.98600 1.000 85.35000 513 LEU A O 1
ATOM 3957 N N . LEU A 1 521 ? 126.47300 87.88500 142.83200 1.000 76.61000 514 LEU A N 1
ATOM 3958 C CA . LEU A 1 521 ? 125.04900 87.94200 143.11400 1.000 79.85000 514 LEU A CA 1
ATOM 3959 C C . LEU A 1 521 ? 124.33700 88.66500 141.98100 1.000 82.41000 514 LEU A C 1
ATOM 3960 O O . LEU A 1 521 ? 124.81900 89.68100 141.47800 1.000 84.56000 514 LEU A O 1
ATOM 3965 N N . THR A 1 522 ? 123.18800 88.13000 141.56800 1.000 82.09000 515 THR A N 1
ATOM 3966 C CA . THR A 1 522 ? 122.49800 88.70300 140.42000 1.000 79.98000 515 THR A CA 1
ATOM 3967 C C . THR A 1 522 ? 122.04500 90.13000 140.69400 1.000 79.59000 515 THR A C 1
ATOM 3968 O O . THR A 1 522 ? 121.90400 90.92100 139.75900 1.000 81.94000 515 THR A O 1
ATOM 3972 N N . ASP A 1 523 ? 121.82700 90.49100 141.95800 1.000 78.20000 516 ASP A N 1
ATOM 3973 C CA . ASP A 1 523 ? 121.52700 91.88500 142.26600 1.000 76.84000 516 ASP A CA 1
ATOM 3974 C C . ASP A 1 523 ? 122.71000 92.78700 141.94000 1.000 77.77000 516 ASP A C 1
ATOM 3975 O O . ASP A 1 523 ? 122.53500 93.87700 141.38500 1.000 77.46000 516 ASP A O 1
ATOM 3980 N N . VAL A 1 524 ? 123.92300 92.35100 142.27500 1.000 79.70000 517 VAL A N 1
ATOM 3981 C CA . VAL A 1 524 ? 125.10700 93.13500 141.94300 1.000 73.63000 517 VAL A CA 1
ATOM 3982 C C . VAL A 1 524 ? 125.31700 93.16600 140.43600 1.000 72.05000 517 VAL A C 1
ATOM 3983 O O . VAL A 1 524 ? 125.70600 94.19400 139.86900 1.000 73.61000 517 VAL A O 1
ATOM 3987 N N . ASP A 1 525 ? 125.04900 92.04800 139.76100 1.000 69.62000 518 ASP A N 1
ATOM 3988 C CA . ASP A 1 525 ? 125.08900 92.03600 138.30400 1.000 70.72000 518 ASP A CA 1
ATOM 3989 C C . ASP A 1 525 ? 124.12000 93.05100 137.71900 1.000 69.35000 518 ASP A C 1
ATOM 3990 O O . ASP A 1 525 ? 124.42600 93.71000 136.72000 1.000 68.51000 518 ASP A O 1
ATOM 3995 N N . ARG A 1 526 ? 122.94200 93.19100 138.32400 1.000 67.23000 519 ARG A N 1
ATOM 3996 C CA . ARG A 1 526 ? 121.95300 94.11000 137.77900 1.000 60.60000 519 ARG A CA 1
ATOM 3997 C C . ARG A 1 526 ? 122.31400 95.55600 138.08700 1.000 59.68000 519 ARG A C 1
ATOM 3998 O O . ARG A 1 526 ? 122.06100 96.44200 137.26900 1.000 60.41000 519 ARG A O 1
ATOM 4006 N N . GLN A 1 527 ? 122.93200 95.81500 139.24100 1.000 59.23000 520 GLN A N 1
ATOM 4007 C CA . GLN A 1 527 ? 123.44600 97.15600 139.50200 1.000 53.90000 520 GLN A CA 1
ATOM 4008 C C . GLN A 1 527 ? 124.50900 97.53300 138.48300 1.000 53.76000 520 GLN A C 1
ATOM 4009 O O . GLN A 1 527 ? 124.49200 98.63700 137.92700 1.000 52.54000 520 GLN A O 1
ATOM 4015 N N . ILE A 1 528 ? 125.43100 96.61000 138.21000 1.000 56.99000 521 ILE A N 1
ATOM 4016 C CA . ILE A 1 528 ? 126.49400 96.86500 137.24600 1.000 50.32000 521 ILE A CA 1
ATOM 4017 C C . ILE A 1 528 ? 125.91500 97.10200 135.86100 1.000 52.88000 521 ILE A C 1
ATOM 4018 O O . ILE A 1 528 ? 126.33400 98.02100 135.15300 1.000 55.69000 521 ILE A O 1
ATOM 4023 N N . ALA A 1 529 ? 124.94400 96.28200 135.44900 1.000 53.93000 522 ALA A N 1
ATOM 4024 C CA . ALA A 1 529 ? 124.38600 96.42100 134.10800 1.000 49.59000 522 ALA A CA 1
ATOM 4025 C C . ALA A 1 529 ? 123.54200 97.68000 133.97900 1.000 46.74000 522 ALA A C 1
ATOM 4026 O O . ALA A 1 529 ? 123.52200 98.31200 132.91900 1.000 45.05000 522 ALA A O 1
ATOM 4028 N N . ARG A 1 530 ? 122.84500 98.06800 135.04300 1.000 47.83000 523 ARG A N 1
ATOM 4029 C CA . ARG A 1 530 ? 122.11600 99.32700 135.02100 1.000 44.96000 523 ARG A CA 1
ATOM 4030 C C . ARG A 1 530 ? 123.07000 100.50600 134.89600 1.000 51.61000 523 ARG A C 1
ATOM 4031 O O . ARG A 1 530 ? 122.80900 101.44700 134.13800 1.000 54.28000 523 ARG A O 1
ATOM 4039 N N . ARG A 1 531 ? 124.19500 100.46600 135.61800 1.000 51.41000 524 ARG A N 1
ATOM 4040 C CA . ARG A 1 531 ? 125.20200 101.51500 135.47200 1.000 46.20000 524 ARG A CA 1
ATOM 4041 C C . ARG A 1 531 ? 125.78300 101.54600 134.06900 1.000 42.82000 524 ARG A C 1
ATOM 4042 O O . ARG A 1 531 ? 125.97200 102.62200 133.49600 1.000 44.52000 524 ARG A O 1
ATOM 4050 N N . ARG A 1 532 ? 126.09600 100.38400 133.50700 1.000 45.00000 525 ARG A N 1
ATOM 4051 C CA . ARG A 1 532 ? 126.64800 100.35900 132.16200 1.000 49.51000 525 ARG A CA 1
ATOM 4052 C C . ARG A 1 532 ? 125.65700 100.92200 131.15800 1.000 50.80000 525 ARG A C 1
ATOM 4053 O O . ARG A 1 532 ? 126.04600 101.62600 130.22000 1.000 49.96000 525 ARG A O 1
ATOM 4061 N N . ALA A 1 533 ? 124.37400 100.60400 131.32200 1.000 49.04000 526 ALA A N 1
ATOM 4062 C CA . ALA A 1 533 ? 123.36900 101.15600 130.42700 1.000 45.84000 526 ALA A CA 1
ATOM 4063 C C . ALA A 1 533 ? 123.27000 102.66500 130.57400 1.000 47.93000 526 ALA A C 1
ATOM 4064 O O . ALA A 1 533 ? 123.19800 103.38300 129.57500 1.000 55.67000 526 ALA A O 1
ATOM 4066 N N . ILE A 1 534 ? 123.27500 103.17300 131.80400 1.000 45.37000 527 ILE A N 1
ATOM 4067 C CA . ILE A 1 534 ? 123.12100 104.61300 131.97500 1.000 40.12000 527 ILE A CA 1
ATOM 4068 C C . ILE A 1 534 ? 124.32800 105.35900 131.42600 1.000 39.51000 527 ILE A C 1
ATOM 4069 O O . ILE A 1 534 ? 124.17500 106.37400 130.75000 1.000 44.50000 527 ILE A O 1
ATOM 4074 N N . ALA A 1 535 ? 125.54000 104.87200 131.68700 1.000 45.54000 528 ALA A N 1
ATOM 4075 C CA . ALA A 1 535 ? 126.72200 105.57100 131.18900 1.000 41.54000 528 ALA A CA 1
ATOM 4076 C C . ALA A 1 535 ? 126.93000 105.35100 129.70000 1.000 38.51000 528 ALA A C 1
ATOM 4077 O O . ALA A 1 535 ? 127.40300 106.24900 129.00300 1.000 43.76000 528 ALA A O 1
ATOM 4079 N N . ALA A 1 536 ? 126.61800 104.16900 129.21100 1.000 39.08000 529 ALA A N 1
ATOM 4080 C CA . ALA A 1 536 ? 126.74000 103.80800 127.80500 1.000 43.12000 529 ALA A CA 1
ATOM 4081 C C . ALA A 1 536 ? 128.15300 104.01400 127.28200 1.000 43.80000 529 ALA A C 1
ATOM 4082 O O . ALA A 1 536 ? 128.38700 104.93300 126.49300 1.000 41.34000 529 ALA A O 1
ATOM 4084 N N . PRO A 1 537 ? 129.11800 103.19300 127.69700 1.000 43.00000 530 PRO A N 1
ATOM 4085 C CA . PRO A 1 537 ? 130.46800 103.32800 127.13800 1.000 36.82000 530 PRO A CA 1
ATOM 4086 C C . PRO A 1 537 ? 130.54000 103.06000 125.65000 1.000 37.72000 530 PRO A C 1
ATOM 4087 O O . PRO A 1 537 ? 131.31900 103.71000 124.94600 1.000 43.69000 530 PRO A O 1
ATOM 4091 N N . GLY A 1 538 ? 129.75700 102.11600 125.14400 1.000 36.60000 531 GLY A N 1
ATOM 4092 C CA . GLY A 1 538 ? 129.80100 101.83600 123.72100 1.000 40.35000 531 GLY A CA 1
ATOM 4093 C C . GLY A 1 538 ? 129.36700 103.02600 122.89300 1.000 42.62000 531 GLY A C 1
ATOM 4094 O O . GLY A 1 538 ? 129.88200 103.25700 121.79900 1.000 44.41000 531 GLY A O 1
ATOM 4095 N N . MET A 1 539 ? 128.41900 103.80500 123.41100 1.000 44.30000 532 MET A N 1
ATOM 4096 C CA . MET A 1 539 ? 128.03500 105.04700 122.75500 1.000 37.88000 532 MET A CA 1
ATOM 4097 C C . MET A 1 539 ? 129.17100 106.05600 122.75600 1.000 44.19000 532 MET A C 1
ATOM 4098 O O . MET A 1 539 ? 129.38400 106.73400 121.75100 1.000 47.94000 532 MET A O 1
ATOM 4103 N N . LEU A 1 540 ? 129.91200 106.16700 123.85900 1.000 43.63000 533 LEU A N 1
ATOM 4104 C CA . LEU A 1 540 ? 131.05200 107.07400 123.89600 1.000 37.19000 533 LEU A CA 1
ATOM 4105 C C . LEU A 1 540 ? 132.10400 106.66900 122.88200 1.000 37.60000 533 LEU A C 1
ATOM 4106 O O . LEU A 1 540 ? 132.64400 107.51300 122.16300 1.000 46.04000 533 LEU A O 1
ATOM 4111 N N . ARG A 1 541 ? 132.41900 105.38100 122.81300 1.000 36.28000 534 ARG A N 1
ATOM 4112 C CA . ARG A 1 541 ? 133.41900 104.94400 121.84900 1.000 36.65000 534 ARG A CA 1
ATOM 4113 C C . ARG A 1 541 ? 132.94300 105.15400 120.42200 1.000 43.67000 534 ARG A C 1
ATOM 4114 O O . ARG A 1 541 ? 133.72400 105.55900 119.55500 1.000 47.21000 534 ARG A O 1
ATOM 4122 N N . ALA A 1 542 ? 131.66700 104.87800 120.15000 1.000 42.80000 535 ALA A N 1
ATOM 4123 C CA . ALA A 1 542 ? 131.14500 105.11200 118.81100 1.000 39.40000 535 ALA A CA 1
ATOM 4124 C C . ALA A 1 542 ? 131.18700 106.59000 118.45700 1.000 44.66000 535 ALA A C 1
ATOM 4125 O O . ALA A 1 542 ? 131.50100 106.95100 117.32000 1.000 49.94000 535 ALA A O 1
ATOM 4127 N N . ALA A 1 543 ? 130.88100 107.46200 119.41800 1.000 42.66000 536 ALA A N 1
ATOM 4128 C CA . ALA A 1 543 ? 130.95100 108.89400 119.15800 1.000 39.91000 536 ALA A CA 1
ATOM 4129 C C . ALA A 1 543 ? 132.37900 109.33200 118.88100 1.000 40.97000 536 ALA A C 1
ATOM 4130 O O . ALA A 1 543 ? 132.62000 110.14000 117.98200 1.000 48.14000 536 ALA A O 1
ATOM 4132 N N . ILE A 1 544 ? 133.34100 108.82100 119.65200 1.000 42.11000 537 ILE A N 1
ATOM 4133 C CA . ILE A 1 544 ? 134.73900 109.19300 119.44400 1.000 42.83000 537 ILE A CA 1
ATOM 4134 C C . ILE A 1 544 ? 135.20900 108.73800 118.07100 1.000 42.73000 537 ILE A C 1
ATOM 4135 O O . ILE A 1 544 ? 135.84300 109.49400 117.33000 1.000 44.64000 537 ILE A O 1
ATOM 4140 N N . VAL A 1 545 ? 134.88700 107.50000 117.70400 1.000 43.73000 538 VAL A N 1
ATOM 4141 C CA . VAL A 1 545 ? 135.28100 106.99000 116.39700 1.000 43.74000 538 VAL A CA 1
ATOM 4142 C C . VAL A 1 545 ? 134.61600 107.79000 115.28500 1.000 47.66000 538 VAL A C 1
ATOM 4143 O O . VAL A 1 545 ? 135.24300 108.09700 114.26700 1.000 53.36000 538 VAL A O 1
ATOM 4147 N N . ALA A 1 546 ? 133.34100 108.14700 115.45700 1.000 46.83000 539 ALA A N 1
ATOM 4148 C CA . ALA A 1 546 ? 132.62500 108.87900 114.41400 1.000 44.77000 539 ALA A CA 1
ATOM 4149 C C . ALA A 1 546 ? 133.16200 110.29100 114.24400 1.000 47.70000 539 ALA A C 1
ATOM 4150 O O . ALA A 1 546 ? 133.33600 110.76100 113.11500 1.000 53.04000 539 ALA A O 1
ATOM 4152 N N . ALA A 1 547 ? 133.41600 110.99000 115.34900 1.000 45.75000 540 ALA A N 1
ATOM 4153 C CA . ALA A 1 547 ? 133.97800 112.33000 115.25600 1.000 42.61000 540 ALA A CA 1
ATOM 4154 C C . ALA A 1 547 ? 135.38500 112.29700 114.68500 1.000 48.52000 540 ALA A C 1
ATOM 4155 O O . ALA A 1 547 ? 135.76800 113.18200 113.91700 1.000 53.06000 540 ALA A O 1
ATOM 4157 N N . ALA A 1 548 ? 136.17800 111.29300 115.05400 1.000 48.79000 541 ALA A N 1
ATOM 4158 C CA . ALA A 1 548 ? 137.51700 111.18200 114.49600 1.000 45.92000 541 ALA A CA 1
ATOM 4159 C C . ALA A 1 548 ? 137.47400 110.85200 113.01100 1.000 53.40000 541 ALA A C 1
ATOM 4160 O O . ALA A 1 548 ? 138.34300 111.28200 112.25000 1.000 60.53000 541 ALA A O 1
ATOM 4162 N N . THR A 1 549 ? 136.48300 110.07300 112.58000 1.000 52.26000 542 THR A N 1
ATOM 4163 C CA . THR A 1 549 ? 136.35700 109.74400 111.16600 1.000 50.86000 542 THR A CA 1
ATOM 4164 C C . THR A 1 549 ? 135.90500 110.94600 110.35300 1.000 54.60000 542 THR A C 1
ATOM 4165 O O . THR A 1 549 ? 136.39100 111.16600 109.23900 1.000 59.43000 542 THR A O 1
ATOM 4169 N N . ARG A 1 550 ? 134.96400 111.72800 110.88400 1.000 55.47000 543 ARG A N 1
ATOM 4170 C CA . ARG A 1 550 ? 134.48300 112.89300 110.15200 1.000 54.80000 543 ARG A CA 1
ATOM 4171 C C . ARG A 1 550 ? 135.60200 113.89200 109.90600 1.000 57.02000 543 ARG A C 1
ATOM 4172 O O . ARG A 1 550 ? 135.76400 114.39200 108.78800 1.000 63.05000 543 ARG A O 1
ATOM 4180 N N . ASP A 1 551 ? 136.39400 114.17800 110.92900 1.000 59.61000 544 ASP A N 1
ATOM 4181 C CA . ASP A 1 551 ? 137.49400 115.12100 110.82400 1.000 62.68000 544 ASP A CA 1
ATOM 4182 C C . ASP A 1 551 ? 138.74100 114.50100 110.22400 1.000 68.08000 544 ASP A C 1
ATOM 4183 O O . ASP A 1 551 ? 139.79600 115.14000 110.22600 1.000 71.44000 544 ASP A O 1
ATOM 4188 N N . GLU A 1 552 ? 138.63600 113.27600 109.71400 1.000 70.14000 545 GLU A N 1
ATOM 4189 C CA . GLU A 1 552 ? 139.74700 112.58300 109.07000 1.000 70.85000 545 GLU A CA 1
ATOM 4190 C C . GLU A 1 552 ? 140.94900 112.46500 110.00300 1.000 71.75000 545 GLU A C 1
ATOM 4191 O O . GLU A 1 552 ? 142.10000 112.59800 109.58600 1.000 79.98000 545 GLU A O 1
ATOM 4197 N N . VAL A 1 553 ? 140.67000 112.21400 111.27600 1.000 66.60000 546 VAL A N 1
ATOM 4198 C CA . VAL A 1 553 ? 141.69600 111.90400 112.26700 1.000 63.95000 546 VAL A CA 1
ATOM 4199 C C . VAL A 1 553 ? 141.84900 110.38900 112.31400 1.000 62.90000 546 VAL A C 1
ATOM 4200 O O . VAL A 1 553 ? 140.84200 109.68600 112.46200 1.000 62.75000 546 VAL A O 1
ATOM 4204 N N . PRO A 1 554 ? 143.05700 109.85100 112.16600 1.000 68.20000 547 PRO A N 1
ATOM 4205 C CA . PRO A 1 554 ? 143.20700 108.39300 112.10000 1.000 70.81000 547 PRO A CA 1
ATOM 4206 C C . PRO A 1 554 ? 142.85500 107.72300 113.42100 1.000 72.91000 547 PRO A C 1
ATOM 4207 O O . PRO A 1 554 ? 143.18700 108.21400 114.50200 1.000 68.68000 547 PRO A O 1
ATOM 4211 N N . THR A 1 555 ? 142.18000 106.58200 113.32000 1.000 77.39000 548 THR A N 1
ATOM 4212 C CA . THR A 1 555 ? 141.79700 105.78000 114.47000 1.000 75.97000 548 THR A CA 1
ATOM 4213 C C . THR A 1 555 ? 142.40200 104.39500 114.33900 1.000 78.90000 548 THR A C 1
ATOM 4214 O O . THR A 1 555 ? 142.45300 103.83100 113.24200 1.000 83.92000 548 THR A O 1
ATOM 4218 N N . THR A 1 556 ? 142.85900 103.85200 115.45900 1.000 80.87000 549 THR A N 1
ATOM 4219 C CA . THR A 1 556 ? 143.42100 102.51400 115.48500 1.000 87.00000 549 THR A CA 1
ATOM 4220 C C . THR A 1 556 ? 142.68700 101.67200 116.51900 1.000 86.49000 549 THR A C 1
ATOM 4221 O O . THR A 1 556 ? 142.20600 102.18000 117.53800 1.000 82.14000 549 THR A O 1
ATOM 4225 N N . THR A 1 557 ? 142.58000 100.37800 116.21900 1.000 86.56000 550 THR A N 1
ATOM 4226 C CA . THR A 1 557 ? 141.91900 99.40300 117.07500 1.000 85.66000 550 THR A CA 1
ATOM 4227 C C . THR A 1 557 ? 142.94900 98.39400 117.55700 1.000 85.25000 550 THR A C 1
ATOM 4228 O O . THR A 1 557 ? 143.64600 97.77800 116.74500 1.000 86.82000 550 THR A O 1
ATOM 4232 N N . VAL A 1 558 ? 143.04000 98.22300 118.86700 1.000 81.51000 551 VAL A N 1
ATOM 4233 C CA . VAL A 1 558 ? 143.96600 97.27600 119.46500 1.000 79.81000 551 VAL A CA 1
ATOM 4234 C C . VAL A 1 558 ? 143.16800 96.16100 120.12300 1.000 83.09000 551 VAL A C 1
ATOM 4235 O O . VAL A 1 558 ? 142.03200 96.35900 120.56600 1.000 83.62000 551 VAL A O 1
ATOM 4239 N N . SER A 1 559 ? 143.76500 94.97500 120.17400 1.000 86.63000 552 SER A N 1
ATOM 4240 C CA . SER A 1 559 ? 143.10700 93.84100 120.80300 1.000 85.44000 552 SER A CA 1
ATOM 4241 C C . SER A 1 559 ? 142.88500 94.11600 122.28100 1.000 85.59000 552 SER A C 1
ATOM 4242 O O . SER A 1 559 ? 143.75800 94.64900 122.96800 1.000 87.28000 552 SER A O 1
ATOM 4245 N N . HIS A 1 560 ? 141.70100 93.76300 122.76800 1.000 85.35000 553 HIS A N 1
ATOM 4246 C CA . HIS A 1 560 ? 141.37500 93.94500 124.17400 1.000 85.87000 553 HIS A CA 1
ATOM 4247 C C . HIS A 1 560 ? 141.88700 92.81000 125.04300 1.000 89.79000 553 HIS A C 1
ATOM 4248 O O . HIS A 1 560 ? 141.75900 92.88600 126.26900 1.000 91.48000 553 HIS A O 1
ATOM 4255 N N . THR A 1 561 ? 142.45400 91.76800 124.44400 1.000 91.43000 554 THR A N 1
ATOM 4256 C CA . THR A 1 561 ? 142.92100 90.62000 125.20600 1.000 93.24000 554 THR A CA 1
ATOM 4257 C C . THR A 1 561 ? 144.05500 91.04200 126.12800 1.000 97.43000 554 THR A C 1
ATOM 4258 O O . THR A 1 561 ? 145.08200 91.55100 125.67200 1.000 100.03000 554 THR A O 1
ATOM 4262 N N . GLY A 1 562 ? 143.86400 90.83700 127.42500 1.000 97.72000 555 GLY A N 1
ATOM 4263 C CA . GLY A 1 562 ? 144.88800 91.11800 128.40100 1.000 96.25000 555 GLY A CA 1
ATOM 4264 C C . GLY A 1 562 ? 144.98600 92.55600 128.84200 1.000 95.32000 555 GLY A C 1
ATOM 4265 O O . GLY A 1 562 ? 145.84000 92.86600 129.67400 1.000 99.80000 555 GLY A O 1
ATOM 4266 N N . LEU A 1 563 ? 144.13600 93.44300 128.32900 1.000 91.81000 556 LEU A N 1
ATOM 4267 C CA . LEU A 1 563 ? 144.25100 94.85000 128.69400 1.000 90.00000 556 LEU A CA 1
ATOM 4268 C C . LEU A 1 563 ? 144.04200 95.05300 130.18600 1.000 95.17000 556 LEU A C 1
ATOM 4269 O O . LEU A 1 563 ? 144.79300 95.79400 130.82900 1.000 97.13000 556 LEU A O 1
ATOM 4274 N N . SER A 1 564 ? 143.03800 94.39300 130.76100 1.000 94.98000 557 SER A N 1
ATOM 4275 C CA . SER A 1 564 ? 142.77000 94.56600 132.18400 1.000 97.24000 557 SER A CA 1
ATOM 4276 C C . SER A 1 564 ? 143.70600 93.71900 133.03900 1.000 101.93000 557 SER A C 1
ATOM 4277 O O . SER A 1 564 ? 144.22600 94.19100 134.05600 1.000 102.68000 557 SER A O 1
ATOM 4280 N N . ARG A 1 565 ? 143.93800 92.46700 132.64000 1.000 104.03000 558 ARG A N 1
ATOM 4281 C CA . ARG A 1 565 ? 144.76400 91.57600 133.44900 1.000 104.46000 558 ARG A CA 1
ATOM 4282 C C . ARG A 1 565 ? 146.22000 92.02500 133.46500 1.000 103.19000 558 ARG A C 1
ATOM 4283 O O . ARG A 1 565 ? 146.81400 92.19400 134.53500 1.000 107.10000 558 ARG A O 1
ATOM 4291 N N . VAL A 1 566 ? 146.80100 92.25800 132.28800 1.000 100.63000 559 VAL A N 1
ATOM 4292 C CA . VAL A 1 566 ? 148.24300 92.44700 132.18100 1.000 100.89000 559 VAL A CA 1
ATOM 4293 C C . VAL A 1 566 ? 148.64400 93.76200 132.83100 1.000 101.57000 559 VAL A C 1
ATOM 4294 O O . VAL A 1 566 ? 148.04600 94.81200 132.57000 1.000 100.93000 559 VAL A O 1
ATOM 4298 N N . HIS A 1 567 ? 149.65800 93.70600 133.68900 1.000 101.31000 560 HIS A N 1
ATOM 4299 C CA . HIS A 1 567 ? 150.25000 94.90000 134.26900 1.000 99.64000 560 HIS A CA 1
ATOM 4300 C C . HIS A 1 567 ? 151.39600 95.35300 133.37700 1.000 101.99000 560 HIS A C 1
ATOM 4301 O O . HIS A 1 567 ? 152.31600 94.58000 133.10100 1.000 104.55000 560 HIS A O 1
ATOM 4308 N N . ALA A 1 568 ? 151.32700 96.60500 132.92000 1.000 101.74000 561 ALA A N 1
ATOM 4309 C CA . ALA A 1 568 ? 152.27300 97.08300 131.91900 1.000 99.94000 561 ALA A CA 1
ATOM 4310 C C . ALA A 1 568 ? 153.70000 97.07400 132.44800 1.000 105.98000 561 ALA A C 1
ATOM 4311 O O . ALA A 1 568 ? 154.63200 96.69400 131.73100 1.000 108.16000 561 ALA A O 1
ATOM 4313 N N . ALA A 1 569 ? 153.89600 97.50400 133.69500 1.000 106.09000 562 ALA A N 1
ATOM 4314 C CA . ALA A 1 569 ? 155.22800 97.46400 134.28800 1.000 107.89000 562 ALA A CA 1
ATOM 4315 C C . ALA A 1 569 ? 155.65600 96.03100 134.58500 1.000 110.36000 562 ALA A C 1
ATOM 4316 O O . ALA A 1 569 ? 156.76600 95.61800 134.23200 1.000 107.75000 562 ALA A O 1
ATOM 4318 N N . CYS A 1 570 ? 154.78000 95.25500 135.22900 1.000 110.29000 563 CYS A N 1
ATOM 4319 C CA . CYS A 1 570 ? 155.09700 93.86200 135.52300 1.000 109.42000 563 CYS A CA 1
ATOM 4320 C C . CYS A 1 570 ? 155.29600 93.05800 134.24700 1.000 111.85000 563 CYS A C 1
ATOM 4321 O O . CYS A 1 570 ? 156.21500 92.23800 134.16100 1.000 114.22000 563 CYS A O 1
ATOM 4324 N N . GLY A 1 571 ? 154.45300 93.28500 133.24300 1.000 111.76000 564 GLY A N 1
ATOM 4325 C CA . GLY A 1 571 ? 154.43200 92.41600 132.08600 1.000 110.15000 564 GLY A CA 1
ATOM 4326 C C . GLY A 1 571 ? 153.81000 91.06800 132.35200 1.000 113.93000 564 GLY A C 1
ATOM 4327 O O . GLY A 1 571 ? 153.97400 90.14900 131.54700 1.000 112.86000 564 GLY A O 1
ATOM 4328 N N . HIS A 1 572 ? 153.08200 90.93000 133.45900 1.000 115.02000 565 HIS A N 1
ATOM 4329 C CA . HIS A 1 572 ? 152.56800 89.65200 133.93000 1.000 116.61000 565 HIS A CA 1
ATOM 4330 C C . HIS A 1 572 ? 151.04800 89.67400 133.90400 1.000 114.78000 565 HIS A C 1
ATOM 4331 O O . HIS A 1 572 ? 150.43200 90.61500 134.41100 1.000 114.05000 565 HIS A O 1
ATOM 4338 N N . GLU A 1 573 ? 150.44800 88.63900 133.32000 1.000 114.80000 566 GLU A N 1
ATOM 4339 C CA . GLU A 1 573 ? 148.99300 88.53500 133.27100 1.000 114.56000 566 GLU A CA 1
ATOM 4340 C C . GLU A 1 573 ? 148.47900 88.05600 134.62100 1.000 117.30000 566 GLU A C 1
ATOM 4341 O O . GLU A 1 573 ? 148.63000 86.88200 134.97000 1.000 121.11000 566 GLU A O 1
ATOM 4347 N N . ASN A 1 574 ? 147.86700 88.95900 135.37700 1.000 117.15000 567 ASN A N 1
ATOM 4348 C CA . ASN A 1 574 ? 147.31300 88.60000 136.66900 1.000 119.50000 567 ASN A CA 1
ATOM 4349 C C . ASN A 1 574 ? 146.10900 87.67500 136.49900 1.000 121.07000 567 ASN A C 1
ATOM 4350 O O . ASN A 1 574 ? 145.43300 87.70600 135.46900 1.000 120.65000 567 ASN A O 1
ATOM 4355 N N . PRO A 1 575 ? 145.82300 86.83900 137.49400 1.000 122.67000 568 PRO A N 1
ATOM 4356 C CA . PRO A 1 575 ? 144.67300 85.93300 137.39700 1.000 123.63000 568 PRO A CA 1
ATOM 4357 C C . PRO A 1 575 ? 143.35800 86.69600 137.45800 1.000 127.29000 568 PRO A C 1
ATOM 4358 O O . PRO A 1 575 ? 143.28000 87.83700 137.91700 1.000 128.38000 568 PRO A O 1
ATOM 4362 N N . ALA A 1 576 ? 142.30100 86.02900 136.98400 1.000 129.32000 569 ALA A N 1
ATOM 4363 C CA . ALA A 1 576 ? 140.98300 86.65600 136.94100 1.000 127.09000 569 ALA A CA 1
ATOM 4364 C C . ALA A 1 576 ? 140.48700 87.01300 138.33600 1.000 128.45000 569 ALA A C 1
ATOM 4365 O O . ALA A 1 576 ? 139.75600 87.99300 138.51200 1.000 124.90000 569 ALA A O 1
ATOM 4367 N N . ASP A 1 577 ? 140.85800 86.22100 139.33900 1.000 133.86000 570 ASP A N 1
ATOM 4368 C CA . ASP A 1 577 ? 140.50100 86.52200 140.72400 1.000 136.99000 570 ASP A CA 1
ATOM 4369 C C . ASP A 1 577 ? 141.62200 87.31000 141.40300 1.000 138.20000 570 ASP A C 1
ATOM 4370 O O . ASP A 1 577 ? 142.21700 86.89200 142.39600 1.000 139.83000 570 ASP A O 1
ATOM 4375 N N . ASP A 1 578 ? 141.91100 88.47900 140.83000 1.000 138.18000 571 ASP A N 1
ATOM 4376 C CA . ASP A 1 578 ? 142.85000 89.42800 141.41500 1.000 136.51000 571 ASP A CA 1
ATOM 4377 C C . ASP A 1 578 ? 142.15200 90.69700 141.89100 1.000 136.13000 571 ASP A C 1
ATOM 4378 O O . ASP A 1 578 ? 142.77700 91.75900 141.94600 1.000 133.12000 571 ASP A O 1
ATOM 4380 N N . ARG A 1 579 ? 140.86300 90.60100 142.22900 1.000 135.86000 572 ARG A N 1
ATOM 4381 C CA . ARG A 1 579 ? 140.07700 91.72700 142.73700 1.000 132.09000 572 ARG A CA 1
ATOM 4382 C C . ARG A 1 579 ? 140.03900 92.87700 141.73300 1.000 131.56000 572 ARG A C 1
ATOM 4383 O O . ARG A 1 579 ? 140.30600 94.03200 142.06500 1.000 132.43000 572 ARG A O 1
ATOM 4385 N N . TYR A 1 580 ? 139.70000 92.54900 140.48500 1.000 127.95000 573 TYR A N 1
ATOM 4386 C CA . TYR A 1 580 ? 139.57600 93.58500 139.46600 1.000 125.19000 573 TYR A CA 1
ATOM 4387 C C . TYR A 1 580 ? 138.40300 94.51100 139.74700 1.000 126.29000 573 TYR A C 1
ATOM 4388 O O . TYR A 1 580 ? 138.39400 95.65300 139.27700 1.000 128.24000 573 TYR A O 1
ATOM 4397 N N . LEU A 1 581 ? 137.40700 94.04000 140.50100 1.000 125.64000 574 LEU A N 1
ATOM 4398 C CA . LEU A 1 581 ? 136.25200 94.87500 140.80800 1.000 125.38000 574 LEU A CA 1
ATOM 4399 C C . LEU A 1 581 ? 136.65800 96.10100 141.61300 1.000 127.85000 574 LEU A C 1
ATOM 4400 O O . LEU A 1 581 ? 136.14700 97.20200 141.38000 1.000 128.46000 574 LEU A O 1
ATOM 4402 N N . MET A 1 582 ? 137.56700 95.93200 142.56700 1.000 126.50000 575 MET A N 1
ATOM 4403 C CA . MET A 1 582 ? 138.11200 97.05400 143.31400 1.000 126.26000 575 MET A CA 1
ATOM 4404 C C . MET A 1 582 ? 139.42600 97.51400 142.69200 1.000 127.11000 575 MET A C 1
ATOM 4405 O O . MET A 1 582 ? 140.05900 96.79900 141.91300 1.000 127.05000 575 MET A O 1
ATOM 4407 N N . GLN A 1 583 ? 139.82400 98.73300 143.03500 1.000 127.11000 576 GLN A N 1
ATOM 4408 C CA . GLN A 1 583 ? 141.07300 99.30100 142.55900 1.000 125.02000 576 GLN A CA 1
ATOM 4409 C C . GLN A 1 583 ? 141.82000 99.93900 143.71900 1.000 126.48000 576 GLN A C 1
ATOM 4410 O O . GLN A 1 583 ? 141.19900 100.47200 144.64500 1.000 125.24000 576 GLN A O 1
ATOM 4416 N N . PRO A 1 584 ? 143.15700 99.90500 143.69600 1.000 129.62000 577 PRO A N 1
ATOM 4417 C CA . PRO A 1 584 ? 144.03600 99.30800 142.68200 1.000 125.87000 577 PRO A CA 1
ATOM 4418 C C . PRO A 1 584 ? 144.18000 97.79300 142.81100 1.000 123.96000 577 PRO A C 1
ATOM 4419 O O . PRO A 1 584 ? 143.89800 97.21100 143.85200 1.000 123.34000 577 PRO A O 1
ATOM 4423 N N . VAL A 1 585 ? 144.62500 97.14300 141.74600 1.000 121.10000 578 VAL A N 1
ATOM 4424 C CA . VAL A 1 585 ? 144.83600 95.70000 141.71400 1.000 118.78000 578 VAL A CA 1
ATOM 4425 C C . VAL A 1 585 ? 146.31000 95.41100 141.95400 1.000 120.16000 578 VAL A C 1
ATOM 4426 O O . VAL A 1 585 ? 147.18600 96.10800 141.43200 1.000 121.99000 578 VAL A O 1
ATOM 4430 N N . LEU A 1 586 ? 146.58900 94.38000 142.74700 1.000 120.34000 579 LEU A N 1
ATOM 4431 C CA . LEU A 1 586 ? 147.95400 94.03000 143.12200 1.000 122.15000 579 LEU A CA 1
ATOM 4432 C C . LEU A 1 586 ? 148.54200 93.06800 142.09500 1.000 122.66000 579 LEU A C 1
ATOM 4433 O O . LEU A 1 586 ? 148.03700 91.95500 141.92300 1.000 125.10000 579 LEU A O 1
ATOM 4438 N N . CYS A 1 587 ? 149.60600 93.49600 141.41800 1.000 120.08000 580 CYS A N 1
ATOM 4439 C CA . CYS A 1 587 ? 150.27600 92.63100 140.45500 1.000 121.68000 580 CYS A CA 1
ATOM 4440 C C . CYS A 1 587 ? 150.95400 91.46300 141.15900 1.000 126.31000 580 CYS A C 1
ATOM 4441 O O . CYS A 1 587 ? 151.53400 91.61500 142.23700 1.000 126.67000 580 CYS A O 1
ATOM 4444 N N . ASP A 1 588 ? 150.87100 90.28400 140.54300 1.000 128.37000 581 ASP A N 1
ATOM 4445 C CA . ASP A 1 588 ? 151.53600 89.11100 141.09800 1.000 129.15000 581 ASP A CA 1
ATOM 4446 C C . ASP A 1 588 ? 153.03400 89.12300 140.82200 1.000 128.85000 581 ASP A C 1
ATOM 4447 O O . ASP A 1 588 ? 153.82200 88.65300 141.64900 1.000 129.29000 581 ASP A O 1
ATOM 4452 N N . GLY A 1 589 ? 153.44500 89.65100 139.67000 1.000 126.99000 582 GLY A N 1
ATOM 4453 C CA . GLY A 1 589 ? 154.85200 89.61200 139.30900 1.000 124.70000 582 GLY A CA 1
ATOM 4454 C C . GLY A 1 589 ? 155.73500 90.41500 140.24600 1.000 127.79000 582 GLY A C 1
ATOM 4455 O O . GLY A 1 589 ? 156.81600 89.96100 140.63000 1.000 131.85000 582 GLY A O 1
ATOM 4456 N N . CYS A 1 590 ? 155.29900 91.61500 140.62200 1.000 128.28000 583 CYS A N 1
ATOM 4457 C CA . CYS A 1 590 ? 156.12200 92.50600 141.42600 1.000 131.10000 583 CYS A CA 1
ATOM 4458 C C . CYS A 1 590 ? 155.44200 93.00000 142.69400 1.000 130.91000 583 CYS A C 1
ATOM 4459 O O . CYS A 1 590 ? 156.04100 93.79700 143.42500 1.000 132.47000 583 CYS A O 1
ATOM 4462 N N . GLY A 1 591 ? 154.21700 92.56700 142.97500 1.000 128.91000 584 GLY A N 1
ATOM 4463 C CA . GLY A 1 591 ? 153.57400 92.93100 144.22300 1.000 129.78000 584 GLY A CA 1
ATOM 4464 C C . GLY A 1 591 ? 153.25300 94.40000 144.36400 1.000 132.75000 584 GLY A C 1
ATOM 4465 O O . GLY A 1 591 ? 153.12300 94.89300 145.48800 1.000 134.03000 584 GLY A O 1
ATOM 4466 N N . ARG A 1 592 ? 153.11900 95.11400 143.25100 1.000 132.98000 585 ARG A N 1
ATOM 4467 C CA . ARG A 1 592 ? 152.79100 96.53100 143.26100 1.000 129.21000 585 ARG A CA 1
ATOM 4468 C C . ARG A 1 592 ? 151.30100 96.71300 143.01200 1.000 125.51000 585 ARG A C 1
ATOM 4469 O O . ARG A 1 592 ? 150.71000 96.01200 142.18600 1.000 122.68000 585 ARG A O 1
ATOM 4471 N N . THR A 1 593 ? 150.69500 97.65300 143.73600 1.000 124.46000 586 THR A N 1
ATOM 4472 C CA . THR A 1 593 ? 149.25600 97.89800 143.63200 1.000 124.12000 586 THR A CA 1
ATOM 4473 C C . THR A 1 593 ? 148.97700 98.84400 142.46400 1.000 123.30000 586 THR A C 1
ATOM 4474 O O . THR A 1 593 ? 148.61000 100.00800 142.62700 1.000 126.22000 586 THR A O 1
ATOM 4478 N N . TYR A 1 594 ? 149.15500 98.31000 141.26000 1.000 118.12000 587 TYR A N 1
ATOM 4479 C CA . TYR A 1 594 ? 148.95000 99.10800 140.06600 1.000 111.17000 587 TYR A CA 1
ATOM 4480 C C . TYR A 1 594 ? 147.46500 99.34500 139.82500 1.000 113.39000 587 TYR A C 1
ATOM 4481 O O . TYR A 1 594 ? 146.60200 98.62100 140.32500 1.000 114.95000 587 TYR A O 1
ATOM 4490 N N . ASP A 1 595 ? 147.17200 100.38000 139.04400 1.000 115.55000 588 ASP A N 1
ATOM 4491 C CA . ASP A 1 595 ? 145.80800 100.70700 138.65200 1.000 107.87000 588 ASP A CA 1
ATOM 4492 C C . ASP A 1 595 ? 145.52200 100.10300 137.28500 1.000 101.22000 588 ASP A C 1
ATOM 4493 O O . ASP A 1 595 ? 146.30700 100.27200 136.34800 1.000 99.13000 588 ASP A O 1
ATOM 4498 N N . THR A 1 596 ? 144.39800 99.39500 137.17900 1.000 100.01000 589 THR A N 1
ATOM 4499 C CA . THR A 1 596 ? 144.10100 98.65500 135.95900 1.000 97.33000 589 THR A CA 1
ATOM 4500 C C . THR A 1 596 ? 143.83800 99.58800 134.78700 1.000 94.42000 589 THR A C 1
ATOM 4501 O O . THR A 1 596 ? 144.19900 99.27900 133.64700 1.000 93.72000 589 THR A O 1
ATOM 4505 N N . ASP A 1 597 ? 143.19000 100.72400 135.04100 1.000 97.35000 590 ASP A N 1
ATOM 4506 C CA . ASP A 1 597 ? 142.82500 101.62800 133.95600 1.000 92.14000 590 ASP A CA 1
ATOM 4507 C C . ASP A 1 597 ? 144.05900 102.23400 133.29900 1.000 86.98000 590 ASP A C 1
ATOM 4508 O O . ASP A 1 597 ? 144.19000 102.23200 132.06700 1.000 81.50000 590 ASP A O 1
ATOM 4513 N N . LEU A 1 598 ? 144.98000 102.75200 134.11200 1.000 88.43000 591 LEU A N 1
ATOM 4514 C CA . LEU A 1 598 ? 146.19400 103.35700 133.57800 1.000 84.87000 591 LEU A CA 1
ATOM 4515 C C . LEU A 1 598 ? 147.04400 102.32700 132.85100 1.000 80.41000 591 LEU A C 1
ATOM 4516 O O . LEU A 1 598 ? 147.58900 102.60600 131.77900 1.000 78.73000 591 LEU A O 1
ATOM 4521 N N . SER A 1 599 ? 147.17000 101.12900 133.42000 1.000 81.05000 592 SER A N 1
ATOM 4522 C CA . SER A 1 599 ? 147.92800 100.07800 132.75300 1.000 80.02000 592 SER A CA 1
ATOM 4523 C C . SER A 1 599 ? 147.28800 99.69600 131.42800 1.000 78.89000 592 SER A C 1
ATOM 4524 O O . SER A 1 599 ? 147.98600 99.43700 130.43900 1.000 81.70000 592 SER A O 1
ATOM 4527 N N . ALA A 1 600 ? 145.95700 99.64600 131.39200 1.000 77.66000 593 ALA A N 1
ATOM 4528 C CA . ALA A 1 600 ? 145.26600 99.34100 130.14900 1.000 74.97000 593 ALA A CA 1
ATOM 4529 C C . ALA A 1 600 ? 145.55800 100.39300 129.09500 1.000 74.79000 593 ALA A C 1
ATOM 4530 O O . ALA A 1 600 ? 145.82700 100.06100 127.93900 1.000 76.37000 593 ALA A O 1
ATOM 4532 N N . THR A 1 601 ? 145.53300 101.67100 129.47900 1.000 75.45000 594 THR A N 1
ATOM 4533 C CA . THR A 1 601 ? 145.82600 102.72700 128.51100 1.000 70.61000 594 THR A CA 1
ATOM 4534 C C . THR A 1 601 ? 147.27100 102.65700 128.02900 1.000 71.15000 594 THR A C 1
ATOM 4535 O O . THR A 1 601 ? 147.54900 102.88700 126.84600 1.000 72.15000 594 THR A O 1
ATOM 4539 N N . ILE A 1 602 ? 148.20500 102.34900 128.93000 1.000 73.93000 595 ILE A N 1
ATOM 4540 C CA . ILE A 1 602 ? 149.61100 102.25300 128.54200 1.000 74.05000 595 ILE A CA 1
ATOM 4541 C C . ILE A 1 602 ? 149.80700 101.13600 127.52600 1.000 75.50000 595 ILE A C 1
ATOM 4542 O O . ILE A 1 602 ? 150.43600 101.32500 126.47700 1.000 74.83000 595 ILE A O 1
ATOM 4547 N N . LEU A 1 603 ? 149.27200 99.95000 127.82300 1.000 79.07000 596 LEU A N 1
ATOM 4548 C CA . LEU A 1 603 ? 149.39900 98.84800 126.87700 1.000 78.85000 596 LEU A CA 1
ATOM 4549 C C . LEU A 1 603 ? 148.64900 99.14400 125.58800 1.000 76.64000 596 LEU A C 1
ATOM 4550 O O . LEU A 1 603 ? 149.04500 98.67300 124.51700 1.000 78.79000 596 LEU A O 1
ATOM 4555 N N . MET A 1 604 ? 147.58400 99.94200 125.66700 1.000 74.29000 597 MET A N 1
ATOM 4556 C CA . MET A 1 604 ? 146.85700 100.36000 124.47500 1.000 72.53000 597 MET A CA 1
ATOM 4557 C C . MET A 1 604 ? 147.73600 101.19400 123.55900 1.000 79.51000 597 MET A C 1
ATOM 4558 O O . MET A 1 604 ? 147.81300 100.94200 122.35200 1.000 82.67000 597 MET A O 1
ATOM 4563 N N . LEU A 1 605 ? 148.40900 102.19900 124.12100 1.000 79.88000 598 LEU A N 1
ATOM 4564 C CA . LEU A 1 605 ? 149.30600 103.02200 123.31600 1.000 78.00000 598 LEU A CA 1
ATOM 4565 C C . LEU A 1 605 ? 150.46400 102.20100 122.76400 1.000 82.12000 598 LEU A C 1
ATOM 4566 O O . LEU A 1 605 ? 150.88000 102.39400 121.61500 1.000 83.99000 598 LEU A O 1
ATOM 4571 N N . GLN A 1 606 ? 151.00400 101.28200 123.57000 1.000 81.28000 599 GLN A N 1
ATOM 4572 C CA . GLN A 1 606 ? 152.09200 100.44000 123.08300 1.000 80.19000 599 GLN A CA 1
ATOM 4573 C C . GLN A 1 606 ? 151.64500 99.58400 121.90700 1.000 82.85000 599 GLN A C 1
ATOM 4574 O O . GLN A 1 606 ? 152.33500 99.51200 120.88400 1.000 87.67000 599 GLN A O 1
ATOM 4580 N N . ARG A 1 607 ? 150.48400 98.93800 122.02600 1.000 80.59000 600 ARG A N 1
ATOM 4581 C CA . ARG A 1 607 ? 150.00300 98.08200 120.94900 1.000 79.80000 600 ARG A CA 1
ATOM 4582 C C . ARG A 1 607 ? 149.59600 98.90400 119.73700 1.000 83.35000 600 ARG A C 1
ATOM 4583 O O . ARG A 1 607 ? 149.59000 98.39500 118.61100 1.000 85.79000 600 ARG A O 1
ATOM 4591 N N . ALA A 1 608 ? 149.22100 100.16700 119.95100 1.000 83.57000 601 ALA A N 1
ATOM 4592 C CA . ALA A 1 608 ? 148.91500 101.04500 118.82800 1.000 84.26000 601 ALA A CA 1
ATOM 4593 C C . ALA A 1 608 ? 150.17500 101.41000 118.06000 1.000 89.96000 601 ALA A C 1
ATOM 4594 O O . ALA A 1 608 ? 150.20300 101.33400 116.82700 1.000 90.24000 601 ALA A O 1
ATOM 4596 N N . SER A 1 609 ? 151.23000 101.80600 118.77500 1.000 93.26000 602 SER A N 1
ATOM 4597 C CA . SER A 1 609 ? 152.48200 102.16300 118.11400 1.000 94.36000 602 SER A CA 1
ATOM 4598 C C . SER A 1 609 ? 153.10200 100.96100 117.42000 1.000 92.45000 602 SER A C 1
ATOM 4599 O O . SER A 1 609 ? 153.63500 101.08500 116.31300 1.000 92.01000 602 SER A O 1
ATOM 4602 N N . ALA A 1 610 ? 153.04300 99.79000 118.05700 1.000 93.79000 603 ALA A N 1
ATOM 4603 C CA . ALA A 1 610 ? 153.62500 98.59300 117.45900 1.000 95.89000 603 ALA A CA 1
ATOM 4604 C C . ALA A 1 610 ? 152.95600 98.25600 116.13200 1.000 97.76000 603 ALA A C 1
ATOM 4605 O O . A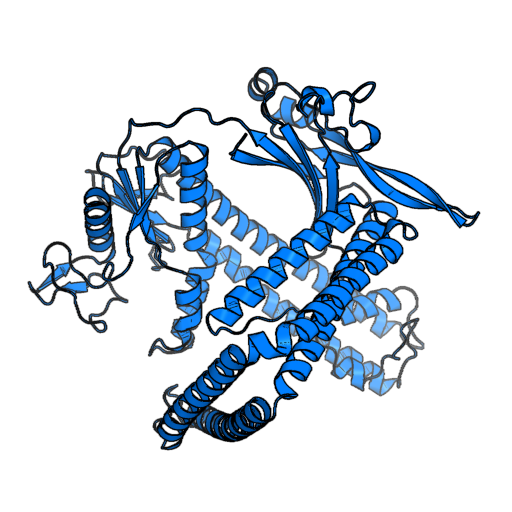LA A 1 610 ? 153.59800 97.71800 115.22400 1.000 99.95000 603 ALA A O 1
ATOM 4607 N N . ALA A 1 611 ? 151.66900 98.55900 116.00500 1.000 96.23000 604 ALA A N 1
ATOM 4608 C CA . ALA A 1 611 ? 150.94100 98.32100 114.76900 1.000 96.56000 604 ALA A CA 1
ATOM 4609 C C . ALA A 1 611 ? 151.21900 99.42800 113.75800 1.000 99.41000 604 ALA A C 1
ATOM 4610 O O . ALA A 1 611 ? 151.10100 99.22400 112.55000 1.000 100.51000 604 ALA A O 1
#